Protein AF-A0A0B7G692-F1 (afdb_monomer)

Organism: Thanatephorus cucumeris (strain AG1-IB / isolate 7/3/14) (NCBI:txid1108050)

Secondary structure (DSSP, 8-state):
--------------------PPTT--PPPTT-EE-HHHHTTSEEEEEE--TTEEEEEEE-TT--S-SS--GGGHHHHTT-TTS-S-S-EEEEEE--SS----SSTTS-HHHHHHHHHHHTTTT---TTB--EEEEEGGGSSSPEEEEE--TT-BHHHHHHHS-GGG--HHHHHHHHHHHHHHHHTSSS--------GGGEEE-TTS-EEE----HHHHHHTS-TTS--SS-GGGTS-GGGS-HHHHHS-PPP-HHHHHHHHHHHHHHHHHS--SSTT--SHHHHHHHHHTT--SS-HHHHHTGGGS-TT-SS-TT-GGGTSSHHHHHHHTT-SSGGGSPPHHHHHHHHTTS---SS-SS---TTS-B-TTTEEPPSS--EEEEEEEEE-----GGGTTSPPPEEEEEEEEEEE--STTS--EEEEEEEEEETTBSS-HHHHHHHHHHHHHHHH---TTBPPEEEEES-GGGG-TT--S-EEEEE--TT-BHHHHHHHTTTT--HHHHHHHHHHHHHHHHIIIII-TT-EEE-S--STTSEEE-TTS-EEE--GGG-EEE---S-GGGPPEEE--SEEPPP-TTS-GGGSSS--TT-PPPP-HHHHHHHHHHHHHHH--B------TT------B--PPTTTTS-HHHHHHHHHTT--SS-TTSS-HHHHHHHHHHT-SSGGGSPPHHHHHHHHHT-

Sequence (696 aa):
MIRQGMISAAAVTPLRPATNITPGSAEWPDKLEDYSSSLAQYSKELISNKSMADVWIYRIQGDSAPTLLQADERKNFDQLKNDDRLRRFVVKVPRLPGGLSATSPEDDQFLQLLRLAVKERFDLDHENLVELIGLDRSYGRYPGIVLEYCPYGDLTHYKRLIVPYEKDNQRYLREISQGLQYLHNLPSVVTHGDLTPDNILVDGQGTLKLSILSFARVAASLPASSQVAVRPDNYISARYSSPELLADSSRASPESDIWSFGCVAFWIYTDLHPYPSLKKEHDIVRAIESEVLPNDMDSIRNIEDLGSHLRTGADSPWITDGTLSHILRCWDPNAKARPSASDILKYLGRLPNTDMVRWRPPSSVPDLTGAVQTPGGRNIIGWSAGTWRRIYTRRAQNKTPDIIKLWWWRGVQSRGFFRKNVDVIVKSAKSDKGEFEDPVQQVYRHELILLNQMKHANIVSILGFTTDPTHLGSHLKVPALVIEYCARGRLREYCPSNQAIMSETDRINLIRGISQALKYIHDEISEGSIVHGNLSMDSVVVDATGTPKLTNFEFSCQYQHTDNPLRAQVLHAPPLASHPTRWDAPELFQDVSDSRAPFPTRYTDLWSLGSLFVFVSRVIPQYKNPVINCPKIFSCKLPYAQSELPGAIARLINGEKPYTEGDCPDIIRNLASSLWEDIPYQRPSASKILEMIESL

Mean predicted aligned error: 18.15 Å

Nearest PDB structures (foldseek):
  3my0-assembly16_P  TM=7.430E-01  e=5.702E-11  Homo sapiens
  4gg7-assembly1_A  TM=7.462E-01  e=5.158E-11  Homo sapiens
  3f66-assembly1_A  TM=7.534E-01  e=5.158E-11  Homo sapiens
  5eob-assembly1_A  TM=7.439E-01  e=1.407E-10  Homo sapiens
  7jxu-assembly2_B  TM=6.895E-01  e=1.901E-10  Homo sapiens

Foldseek 3Di:
DDDDDDDPPPDPDFQADAPPDDQQPFDADPPFDACQVVQVQWDKDFDDDAQQKTKIKTAHPPDPDDQADALVCLVVLVVVPDDDVHGMKIWIWGHFADDFPDPDLSPPQLQRLVRVLCVLPQPDDDPQAWHFRHWYCPPDSTITTITRDARNAFQLSVVVRDDPVQLPLLQVLLSLLRQLQSQCPPPPRHAQQQDDSNQWGAHSVRRTHGYSDRSLLSVLSDRPPGDGVDNSVVSRQLLLFALCVLPHNDRDDQLRNLSSSLQRSCCSQLVAGFPLVDDDRVVSNVCNPVVNFSDDPVCLLQSVVRDPPPPPHVPHVCNPQCVNVLSVLSRPNPSVSRDGSVRSNVSSVLRPNPNPDVDDADPVADAQAVQKAADPDQQWQDKDKFFQQPQDRVVCPPPDTKIKMKTWGWIWGHPDDDDDIAIKIWIAIATPVGRPDPLRQQLCVQQSVLLVLDDDPQAWHFRHKHQACCNRDVRRGGIITIIHDAPCFFLVCNLVVCVVPQDPVLLLQALLSVLVQLCCQQPPRPSFRKDQQDDASNQWGAHPVSRIHGHDSLQMWGFHDDPDQVPTHTNGGHSTDHDDDLLFALVQVPDDPPNQRDRDTSLRNLLSSLQVSLLSWDDDDDDDDPPDDDDDAGANAHFPNVDDRVVSSVCNNVLNRRDDPRSHDPLSNVLSVLSNDNPSVSRDGSVVSSVSSVVD

pLDDT: mean 74.6, std 19.1, range [23.09, 98.31]

Ra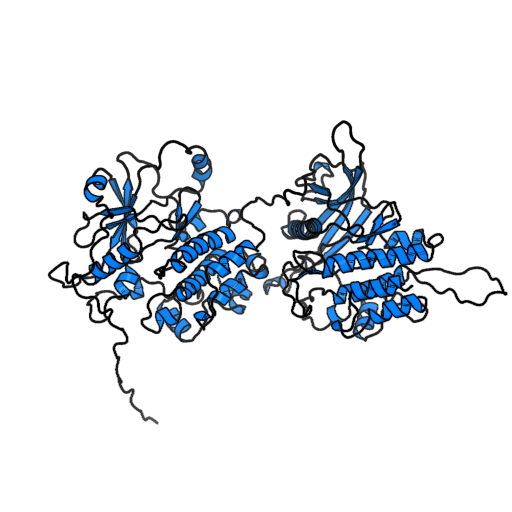dius of gyration: 33.26 Å; Cα contacts (8 Å, |Δi|>4): 1144; chains: 1; bounding box: 101×47×108 Å

InterPro domains:
  IPR000719 Protein kinase domain [PF00069] (124-346)
  IPR000719 Protein kinase domain [PS50011] (41-351)
  IPR000719 Protein kinase domain [PS50011] (377-696)
  IPR001245 Serine-threonine/tyrosine-protein kinase, catalytic domain [PF07714] (419-692)
  IPR008266 Tyrosine-protein kinase, active site [PS00109] (190-202)
  IPR011009 Protein kinase-like domain superfamily [SSF56112] (90-350)
  IPR011009 Protein kinase-like domain superfamily [SSF56112] (419-694)
  IPR051681 Serine/Threonine Kinases and Pseudokinases [PTHR44329] (415-694)

Solvent-accessible surface area (backbone atoms only — not comparable to full-atom values): 39987 Å² total; per-residue (Å²): 138,89,80,92,79,80,86,74,90,74,70,94,66,86,82,60,84,70,76,88,69,65,76,67,73,58,63,73,52,93,84,60,44,76,41,43,76,73,52,67,75,35,47,74,47,83,76,43,78,54,61,47,28,40,33,32,41,36,34,50,80,87,70,80,73,72,91,51,72,58,69,86,54,64,77,58,55,80,72,59,77,81,81,65,92,72,66,47,38,28,34,45,26,70,46,73,58,56,72,72,95,48,99,45,79,53,66,30,64,61,58,36,44,47,24,47,56,45,54,79,45,49,88,60,84,53,87,23,40,50,47,54,68,31,31,25,58,81,69,58,95,49,51,17,42,29,28,64,57,40,40,40,37,28,43,63,55,37,61,71,55,56,59,83,92,72,68,57,60,68,53,52,52,45,34,54,28,50,34,47,31,53,35,52,67,36,96,72,66,46,56,81,65,65,60,43,49,78,41,27,31,19,34,88,86,70,49,49,17,38,57,81,78,57,61,30,60,47,51,56,68,50,56,90,86,59,70,54,76,56,67,38,71,79,54,46,66,62,67,36,51,31,58,62,58,71,73,58,72,42,76,64,39,63,49,40,41,33,23,8,46,22,36,41,51,48,24,70,68,55,79,42,62,46,41,74,90,53,88,50,66,72,59,44,49,54,37,37,77,67,71,47,64,57,71,51,75,68,56,64,63,48,46,79,83,78,48,97,76,56,86,62,50,88,83,39,63,50,65,72,71,45,48,45,57,54,35,55,37,21,64,41,89,51,53,88,74,28,64,50,41,61,52,51,44,58,48,59,70,67,45,80,69,70,78,78,47,86,86,63,70,62,89,89,46,46,77,37,55,87,37,49,41,47,66,89,71,92,46,68,79,49,71,52,68,28,36,40,57,71,71,76,44,84,84,42,81,85,51,81,69,49,44,37,37,36,37,32,28,53,29,34,36,51,64,58,102,86,45,77,71,40,66,24,28,39,41,40,61,33,38,78,89,41,62,88,44,70,71,47,57,49,40,52,53,53,28,49,58,54,39,73,71,55,88,53,92,20,39,60,47,69,67,26,32,21,76,61,31,45,88,59,35,89,86,35,85,46,58,32,42,28,29,62,55,43,77,50,38,36,43,65,58,35,50,73,73,39,38,93,75,60,48,71,68,56,42,50,50,36,48,50,27,51,38,52,33,48,27,41,35,49,74,66,41,90,92,24,24,36,22,54,49,59,55,47,52,81,22,28,32,20,28,82,88,64,51,28,20,43,50,70,52,46,38,24,30,29,23,43,79,57,98,48,73,93,73,39,52,74,68,42,76,40,60,34,36,72,62,94,54,71,45,61,35,56,74,65,68,66,83,58,70,101,81,53,81,61,79,61,43,66,50,37,38,38,27,14,47,22,53,47,51,42,33,63,39,41,60,85,90,85,86,89,69,98,84,70,96,73,92,86,47,28,21,67,59,56,52,33,64,93,39,58,71,72,52,29,50,53,40,35,70,72,66,48,68,56,69,61,85,83,38,36,44,69,73,61,40,56,56,24,52,48,26,61,44,90,53,54,89,72,30,68,50,46,62,57,49,47,58,55,58,72,74,107

Structure (mmCIF, N/CA/C/O backbone):
data_AF-A0A0B7G692-F1
#
_entry.id   AF-A0A0B7G692-F1
#
loop_
_atom_site.group_PDB
_atom_site.id
_atom_site.type_symbol
_atom_site.label_atom_id
_atom_site.label_alt_id
_atom_site.label_comp_id
_atom_site.label_asym_id
_atom_site.label_entity_id
_atom_site.label_seq_id
_atom_site.pdbx_PDB_ins_code
_atom_site.Cartn_x
_atom_site.Cartn_y
_atom_site.Cartn_z
_atom_site.occupancy
_atom_site.B_iso_or_equiv
_atom_site.auth_seq_id
_atom_site.auth_comp_id
_atom_site.auth_asym_id
_atom_site.auth_atom_id
_atom_site.pdbx_PDB_model_num
ATOM 1 N N . MET A 1 1 ? 58.098 25.697 5.956 1.00 31.25 1 MET A N 1
ATOM 2 C CA . MET A 1 1 ? 59.288 25.202 5.233 1.00 31.25 1 MET A CA 1
ATOM 3 C C . MET A 1 1 ? 58.964 23.846 4.645 1.00 31.25 1 MET A C 1
ATOM 5 O O . MET A 1 1 ? 58.349 23.021 5.300 1.00 31.25 1 MET A O 1
ATOM 9 N N . ILE A 1 2 ? 59.313 23.727 3.375 1.00 32.88 2 ILE A N 1
ATOM 10 C CA . ILE A 1 2 ? 59.038 22.681 2.392 1.00 32.88 2 ILE A CA 1
ATOM 11 C C . ILE A 1 2 ? 59.762 21.366 2.722 1.00 32.88 2 ILE A C 1
ATOM 13 O O . ILE A 1 2 ? 60.912 21.419 3.151 1.00 32.88 2 ILE A O 1
ATOM 17 N N . ARG A 1 3 ? 59.123 20.225 2.417 1.00 24.86 3 ARG A N 1
ATOM 18 C CA . ARG A 1 3 ? 59.661 19.082 1.630 1.00 24.86 3 ARG A CA 1
ATOM 19 C C . ARG A 1 3 ? 58.573 18.001 1.533 1.00 24.86 3 ARG A C 1
ATOM 21 O O . ARG A 1 3 ? 58.249 17.369 2.525 1.00 24.86 3 ARG A O 1
ATOM 28 N N . GLN A 1 4 ? 57.789 17.969 0.452 1.00 31.83 4 GLN A N 1
ATOM 29 C CA . GLN A 1 4 ? 58.056 17.208 -0.784 1.00 31.83 4 GLN A CA 1
ATOM 30 C C . GLN A 1 4 ? 58.420 15.738 -0.521 1.00 31.83 4 GLN A C 1
ATOM 32 O O . GLN A 1 4 ? 59.567 15.422 -0.220 1.00 31.83 4 GLN A O 1
ATOM 37 N N . GLY A 1 5 ? 57.430 14.862 -0.707 1.00 24.98 5 GLY A N 1
ATOM 38 C CA . GLY A 1 5 ? 57.578 13.423 -0.908 1.00 24.98 5 GLY A CA 1
ATOM 39 C C . GLY A 1 5 ? 56.701 13.032 -2.096 1.00 24.98 5 GLY A C 1
ATOM 40 O O . GLY A 1 5 ? 55.508 13.306 -2.103 1.00 24.98 5 GLY A O 1
ATOM 41 N N . MET A 1 6 ? 57.348 12.525 -3.136 1.00 24.05 6 MET A N 1
ATOM 42 C CA . MET A 1 6 ? 56.871 12.368 -4.505 1.00 24.05 6 MET A CA 1
ATOM 43 C C . MET A 1 6 ? 55.597 11.524 -4.641 1.00 24.05 6 MET A C 1
ATOM 45 O O . MET A 1 6 ? 55.506 10.421 -4.110 1.00 24.05 6 MET A O 1
ATOM 49 N N . ILE A 1 7 ? 54.664 12.022 -5.457 1.00 24.92 7 ILE A N 1
ATOM 50 C CA . ILE A 1 7 ? 53.623 11.219 -6.099 1.00 24.92 7 ILE A CA 1
ATOM 51 C C . ILE A 1 7 ? 54.351 10.253 -7.038 1.00 24.92 7 ILE A C 1
ATOM 53 O O . ILE A 1 7 ? 54.831 10.644 -8.101 1.00 24.92 7 ILE A O 1
ATOM 57 N N . SER A 1 8 ? 54.495 9.004 -6.601 1.00 23.59 8 SER A N 1
ATOM 58 C CA . SER A 1 8 ? 54.917 7.909 -7.465 1.00 23.59 8 SER A CA 1
ATOM 59 C C . SER A 1 8 ? 53.797 7.641 -8.464 1.00 23.59 8 SER A C 1
ATOM 61 O O . SER A 1 8 ? 52.687 7.266 -8.085 1.00 23.59 8 SER A O 1
ATOM 63 N N . ALA A 1 9 ? 54.096 7.856 -9.743 1.00 28.70 9 ALA A N 1
ATOM 64 C CA . ALA A 1 9 ? 53.334 7.334 -10.862 1.00 28.70 9 ALA A CA 1
ATOM 65 C C . ALA A 1 9 ? 53.435 5.797 -10.850 1.00 28.70 9 ALA A C 1
ATOM 67 O O . ALA A 1 9 ? 54.265 5.208 -11.538 1.00 28.70 9 ALA A O 1
ATOM 68 N N . ALA A 1 10 ? 52.618 5.149 -10.021 1.00 23.77 10 ALA A N 1
ATOM 69 C CA . ALA A 1 10 ? 52.522 3.700 -9.948 1.00 23.77 10 ALA A CA 1
ATOM 70 C C . ALA A 1 10 ? 51.270 3.229 -10.701 1.00 23.77 10 ALA A C 1
ATOM 72 O O . ALA A 1 10 ? 50.153 3.328 -10.209 1.00 23.77 10 ALA A O 1
ATOM 73 N N . ALA A 1 11 ? 51.519 2.739 -11.917 1.00 25.31 11 ALA A N 1
ATOM 74 C CA . ALA A 1 11 ? 50.753 1.727 -12.640 1.00 25.31 11 ALA A CA 1
ATOM 75 C C . ALA A 1 11 ? 49.225 1.922 -12.747 1.00 25.31 11 ALA A C 1
ATOM 77 O O . ALA A 1 11 ? 48.443 1.344 -11.993 1.00 25.31 11 ALA A O 1
ATOM 78 N N . VAL A 1 12 ? 48.798 2.594 -13.824 1.00 29.00 12 VAL A N 1
ATOM 79 C CA . VAL A 1 12 ? 47.522 2.264 -14.481 1.00 29.00 12 VAL A CA 1
ATOM 80 C C . VAL A 1 12 ? 47.651 0.827 -14.992 1.00 29.00 12 VAL A C 1
ATOM 82 O O . VAL A 1 12 ? 48.152 0.574 -16.086 1.00 29.00 12 VAL A O 1
ATOM 85 N N . THR A 1 13 ? 47.291 -0.124 -14.140 1.00 23.09 13 THR A N 1
ATOM 86 C CA . THR A 1 13 ? 47.233 -1.547 -14.476 1.00 23.09 13 THR A CA 1
ATOM 87 C C . THR A 1 13 ? 45.918 -1.763 -15.231 1.00 23.09 13 THR A C 1
ATOM 89 O O . THR A 1 13 ? 44.886 -1.289 -14.753 1.00 23.09 13 THR A O 1
ATOM 92 N N . PRO A 1 14 ? 45.905 -2.392 -16.420 1.00 27.64 14 PRO A N 1
ATOM 93 C CA . PRO A 1 14 ? 44.694 -2.505 -17.224 1.00 27.64 14 PRO A CA 1
ATOM 94 C C . PRO A 1 14 ? 43.742 -3.520 -16.579 1.00 27.64 14 PRO A C 1
ATOM 96 O O . PRO A 1 14 ? 43.829 -4.721 -16.815 1.00 27.64 14 PRO A O 1
ATOM 99 N N . LEU A 1 15 ? 42.833 -3.028 -15.742 1.00 27.69 15 LEU A N 1
ATOM 100 C CA . LEU A 1 15 ? 41.716 -3.788 -15.190 1.00 27.69 15 LEU A CA 1
ATOM 101 C C . LEU A 1 15 ? 40.630 -3.896 -16.267 1.00 27.69 15 LEU A C 1
ATOM 103 O O . LEU A 1 15 ? 39.755 -3.043 -16.346 1.00 27.69 15 LEU A O 1
ATOM 107 N N . ARG A 1 16 ? 40.739 -4.888 -17.159 1.00 37.97 16 ARG A N 1
ATOM 108 C CA . ARG A 1 16 ? 39.612 -5.450 -17.928 1.00 37.97 16 ARG A CA 1
ATOM 109 C C . ARG A 1 16 ? 39.911 -6.928 -18.207 1.00 37.97 16 ARG A C 1
ATOM 111 O O . ARG A 1 16 ? 40.892 -7.198 -18.902 1.00 37.97 16 ARG A O 1
ATOM 118 N N . PRO A 1 17 ? 39.110 -7.896 -17.728 1.00 29.72 17 PRO A N 1
ATOM 119 C CA . PRO A 1 17 ? 39.225 -9.270 -18.195 1.00 29.72 17 PRO A CA 1
ATOM 120 C C . PRO A 1 17 ? 38.799 -9.308 -19.665 1.00 29.72 17 PRO A C 1
ATOM 122 O O . PRO A 1 17 ? 37.679 -8.927 -20.006 1.00 29.72 17 PRO A O 1
ATOM 125 N N . ALA A 1 18 ? 39.698 -9.742 -20.547 1.00 35.69 18 ALA A N 1
ATOM 126 C CA . ALA A 1 18 ? 39.368 -9.988 -21.941 1.00 35.69 18 ALA A CA 1
ATOM 127 C C . ALA A 1 18 ? 38.263 -11.050 -22.014 1.00 35.69 18 ALA A C 1
ATOM 129 O O . ALA A 1 18 ? 38.396 -12.148 -21.471 1.00 35.69 18 ALA A O 1
ATOM 130 N N . THR A 1 19 ? 37.168 -10.747 -22.706 1.00 42.62 19 THR A N 1
ATOM 131 C CA . THR A 1 19 ? 36.316 -11.806 -23.230 1.00 42.62 19 THR A CA 1
ATOM 132 C C . THR A 1 19 ? 37.153 -12.534 -24.282 1.00 42.62 19 THR A C 1
ATOM 134 O O . THR A 1 19 ? 37.500 -11.965 -25.313 1.00 42.62 19 THR A O 1
ATOM 137 N N . ASN A 1 20 ? 37.566 -13.772 -23.994 1.00 41.59 20 ASN A N 1
ATOM 138 C CA . ASN A 1 20 ? 38.228 -14.644 -24.969 1.00 41.59 20 ASN A CA 1
ATOM 139 C C . ASN A 1 20 ? 37.207 -15.040 -26.050 1.00 41.59 20 ASN A C 1
ATOM 141 O O . ASN A 1 20 ? 36.720 -16.167 -26.073 1.00 41.59 20 ASN A O 1
ATOM 145 N N . ILE A 1 21 ? 36.819 -14.091 -26.900 1.00 49.00 21 ILE A N 1
ATOM 146 C CA . ILE A 1 21 ? 35.985 -14.335 -28.072 1.00 49.00 21 ILE A CA 1
ATOM 147 C C . ILE A 1 21 ? 36.941 -14.708 -29.195 1.00 49.00 21 ILE A C 1
ATOM 149 O O . ILE A 1 21 ? 37.808 -13.922 -29.577 1.00 49.00 21 ILE A O 1
ATOM 153 N N . THR A 1 22 ? 36.822 -15.937 -29.687 1.00 46.16 22 THR A N 1
ATOM 154 C CA . THR A 1 22 ? 37.574 -16.387 -30.857 1.00 46.16 22 THR A CA 1
ATOM 155 C C . THR A 1 22 ? 37.044 -15.626 -32.077 1.00 46.16 22 THR A C 1
ATOM 157 O O . THR A 1 22 ? 35.831 -15.692 -32.322 1.00 46.16 22 THR A O 1
ATOM 160 N N . PRO A 1 23 ? 37.896 -14.904 -32.830 1.00 44.84 23 PRO A N 1
ATOM 161 C CA . PRO A 1 23 ? 37.463 -14.183 -34.021 1.00 44.84 23 PRO A CA 1
ATOM 162 C C . PRO A 1 23 ? 36.717 -15.106 -34.994 1.00 44.84 23 PRO A C 1
ATOM 164 O O . PRO A 1 23 ? 37.131 -16.245 -35.194 1.00 44.84 23 PRO A O 1
ATOM 167 N N . GLY A 1 24 ? 35.593 -14.638 -35.546 1.00 52.50 24 GLY A N 1
ATOM 168 C CA . GLY A 1 24 ? 34.787 -15.389 -36.522 1.00 52.50 24 GLY A CA 1
ATOM 169 C C . GLY A 1 24 ? 33.774 -16.410 -35.967 1.00 52.50 24 GLY A C 1
ATOM 170 O O . GLY A 1 24 ? 33.083 -17.042 -36.754 1.00 52.50 24 GLY A O 1
ATOM 171 N N . SER A 1 25 ? 33.625 -16.573 -34.646 1.00 56.75 25 SER A N 1
ATOM 172 C CA . SER A 1 25 ? 32.784 -17.649 -34.065 1.00 56.75 25 SER A CA 1
ATOM 173 C C . SER A 1 25 ? 31.288 -17.334 -33.878 1.00 56.75 25 SER A C 1
ATOM 175 O O . SER A 1 25 ? 30.497 -18.242 -33.621 1.00 56.75 25 SER A O 1
ATOM 177 N N . ALA A 1 26 ? 30.873 -16.067 -33.981 1.00 67.19 26 ALA A N 1
ATOM 178 C CA . ALA A 1 26 ? 29.484 -15.658 -33.768 1.00 67.19 26 ALA A CA 1
ATOM 179 C C . ALA A 1 26 ? 28.771 -15.390 -35.103 1.00 67.19 26 ALA A C 1
ATOM 181 O O . ALA A 1 26 ? 29.091 -14.422 -35.800 1.00 67.19 26 ALA A O 1
ATOM 182 N N . GLU A 1 27 ? 27.785 -16.222 -35.436 1.00 81.81 27 GLU A N 1
ATOM 183 C CA . GLU A 1 27 ? 26.868 -16.038 -36.568 1.00 81.81 27 GLU A CA 1
ATOM 184 C C . GLU A 1 27 ? 25.538 -15.416 -36.116 1.00 81.81 27 GLU A C 1
ATOM 186 O O . GLU A 1 27 ? 25.185 -15.448 -34.933 1.00 81.81 27 GLU A O 1
ATOM 191 N N . TRP A 1 28 ? 24.812 -14.812 -37.062 1.00 86.62 28 TRP A N 1
ATOM 192 C CA . TRP A 1 28 ? 23.438 -14.365 -36.823 1.00 86.62 28 TRP A CA 1
ATOM 193 C C . TRP A 1 28 ? 22.520 -15.578 -36.589 1.00 86.62 28 TRP A C 1
ATOM 195 O O . TRP A 1 28 ? 22.805 -16.645 -37.124 1.00 86.62 28 TRP A O 1
ATOM 205 N N . PRO A 1 29 ? 21.425 -15.446 -35.822 1.00 86.56 29 PRO A N 1
ATOM 206 C CA . PRO A 1 29 ? 20.435 -16.515 -35.681 1.00 86.56 29 PRO A CA 1
ATOM 207 C C . PRO A 1 29 ? 19.847 -16.939 -37.034 1.00 86.56 29 PRO A C 1
ATOM 209 O O . PRO A 1 29 ? 19.472 -16.080 -37.827 1.00 86.56 29 PRO A O 1
ATOM 212 N N . ASP A 1 30 ? 19.692 -18.245 -37.267 1.00 82.31 30 ASP A N 1
ATOM 213 C CA . ASP A 1 30 ? 19.212 -18.792 -38.552 1.00 82.31 30 ASP A CA 1
ATOM 214 C C . ASP A 1 30 ? 17.809 -18.304 -38.948 1.00 82.31 30 ASP A C 1
ATOM 216 O O . ASP A 1 30 ? 17.480 -18.210 -40.127 1.00 82.31 30 ASP A O 1
ATOM 220 N N . LYS A 1 31 ? 16.972 -17.999 -37.951 1.00 85.69 31 LYS A N 1
ATOM 221 C CA . LYS A 1 31 ? 15.596 -17.514 -38.125 1.00 85.69 31 LYS A CA 1
ATOM 222 C C . LYS A 1 31 ? 15.490 -15.987 -38.255 1.00 85.69 31 LYS A C 1
ATOM 224 O O . LYS A 1 31 ? 14.393 -15.483 -38.464 1.00 85.69 31 LYS A O 1
ATOM 229 N N . LEU A 1 32 ? 16.592 -15.252 -38.092 1.00 87.75 32 LEU A N 1
ATOM 230 C CA . LEU A 1 32 ? 16.593 -13.790 -38.133 1.00 87.75 32 LEU A CA 1
ATOM 231 C C . LEU A 1 32 ? 16.506 -13.304 -39.585 1.00 87.75 32 LEU A C 1
ATOM 233 O O . LEU A 1 32 ? 17.454 -13.441 -40.359 1.00 87.75 32 LEU A O 1
ATOM 237 N N . GLU A 1 33 ? 15.370 -12.714 -39.945 1.00 88.38 33 GLU A N 1
ATOM 238 C CA . GLU A 1 33 ? 15.102 -12.252 -41.307 1.00 88.38 33 GLU A CA 1
ATOM 239 C C . GLU A 1 33 ? 15.791 -10.914 -41.639 1.00 88.38 33 GLU A C 1
ATOM 241 O O . GLU A 1 33 ? 15.996 -10.043 -40.785 1.00 88.38 33 GLU A O 1
ATOM 246 N N . ASP A 1 34 ? 16.127 -10.738 -42.922 1.00 89.38 34 ASP A N 1
ATOM 247 C CA . ASP A 1 34 ? 16.648 -9.489 -43.484 1.00 89.38 34 ASP A CA 1
ATOM 248 C C . ASP A 1 34 ? 15.525 -8.706 -44.178 1.00 89.38 34 ASP A C 1
ATOM 250 O O . ASP A 1 34 ? 15.033 -9.075 -45.248 1.00 89.38 34 ASP A O 1
ATOM 254 N N . TYR A 1 35 ? 15.138 -7.595 -43.565 1.00 87.75 35 TYR A N 1
ATOM 255 C CA . TYR A 1 35 ? 14.055 -6.726 -44.004 1.00 87.75 35 TYR A CA 1
ATOM 256 C C . TYR A 1 35 ? 14.515 -5.614 -44.957 1.00 87.75 35 TYR A C 1
ATOM 258 O O . TYR A 1 35 ? 13.678 -4.807 -45.366 1.00 87.75 35 TYR A O 1
ATOM 266 N N . SER A 1 36 ? 15.791 -5.552 -45.367 1.00 87.69 36 SER A N 1
ATOM 267 C CA . SER A 1 36 ? 16.303 -4.476 -46.238 1.00 87.69 36 SER A CA 1
ATOM 268 C C . SER A 1 36 ? 15.481 -4.263 -47.509 1.00 87.69 36 SER A C 1
ATOM 270 O O . SER A 1 36 ? 15.179 -3.124 -47.865 1.00 87.69 36 SER A O 1
ATOM 272 N N . SER A 1 37 ? 15.087 -5.346 -48.185 1.00 82.75 37 SER A N 1
ATOM 273 C CA . SER A 1 37 ? 14.280 -5.255 -49.412 1.00 82.75 37 SER A CA 1
ATOM 274 C C . SER A 1 37 ? 12.850 -4.798 -49.113 1.00 82.75 37 SER A C 1
ATOM 276 O O . SER A 1 37 ? 12.313 -3.932 -49.800 1.00 82.75 37 SER A O 1
ATOM 278 N N . SER A 1 38 ? 12.249 -5.344 -48.052 1.00 80.38 38 SER A N 1
ATOM 279 C CA . SER A 1 38 ? 10.880 -5.034 -47.635 1.00 80.38 38 SER A CA 1
ATOM 280 C C . SER A 1 38 ? 10.729 -3.597 -47.143 1.00 80.38 38 SER A C 1
ATOM 282 O O . SER A 1 38 ? 9.692 -2.987 -47.384 1.00 80.38 38 SER A O 1
ATOM 284 N N . LEU A 1 39 ? 11.750 -3.038 -46.490 1.00 83.12 39 LEU A N 1
ATOM 285 C CA . LEU A 1 39 ? 11.749 -1.674 -45.956 1.00 83.12 39 LEU A CA 1
ATOM 286 C C . LEU A 1 39 ? 12.049 -0.604 -47.019 1.00 83.12 39 LEU A C 1
ATOM 288 O O . LEU A 1 39 ? 11.712 0.560 -46.812 1.00 83.12 39 LEU A O 1
ATOM 292 N N . ALA A 1 40 ? 12.607 -0.971 -48.178 1.00 83.38 40 ALA A N 1
ATOM 293 C CA . ALA A 1 40 ? 12.941 -0.028 -49.252 1.00 83.38 40 ALA A CA 1
ATOM 294 C C . ALA A 1 40 ? 11.718 0.688 -49.864 1.00 83.38 40 ALA A C 1
ATOM 296 O O . ALA A 1 40 ? 11.852 1.783 -50.408 1.00 83.38 40 ALA A O 1
ATOM 297 N N . GLN A 1 41 ? 10.524 0.094 -49.768 1.00 79.56 41 GLN A N 1
ATOM 298 C CA . GLN A 1 41 ? 9.267 0.695 -50.247 1.00 79.56 41 GLN A CA 1
ATOM 299 C C . GLN A 1 41 ? 8.654 1.718 -49.268 1.00 79.56 41 GLN A C 1
ATOM 301 O O . GLN A 1 41 ? 7.689 2.403 -49.609 1.00 79.56 41 GLN A O 1
ATOM 306 N N . TYR A 1 42 ? 9.194 1.826 -48.052 1.00 81.25 42 TYR A N 1
ATOM 307 C CA . TYR A 1 42 ? 8.703 2.714 -47.000 1.00 81.25 42 TYR A CA 1
ATOM 308 C C . TYR A 1 42 ? 9.511 4.019 -46.986 1.00 81.25 42 TYR A C 1
ATOM 310 O O . TYR A 1 42 ? 10.713 4.044 -47.247 1.00 81.25 42 TYR A O 1
ATOM 318 N N . SER A 1 43 ? 8.859 5.128 -46.642 1.00 81.62 43 SER A N 1
ATOM 319 C CA . SER A 1 43 ? 9.562 6.369 -46.300 1.00 81.62 43 SER A CA 1
ATOM 320 C C . SER A 1 43 ? 10.159 6.261 -44.897 1.00 81.62 43 SER A C 1
ATOM 322 O O . SER A 1 43 ? 9.515 5.693 -44.014 1.00 81.62 43 SER A O 1
ATOM 324 N N . LYS A 1 44 ? 11.353 6.822 -44.670 1.00 86.94 44 LYS A N 1
ATOM 325 C CA . LYS A 1 44 ? 11.991 6.834 -43.347 1.00 86.94 44 LYS A CA 1
ATOM 326 C C . LYS A 1 44 ? 12.334 8.233 -42.855 1.00 86.94 44 LYS A C 1
ATOM 328 O O . LYS A 1 44 ? 12.747 9.086 -43.636 1.00 86.94 44 LYS A O 1
ATOM 333 N N . GLU A 1 45 ? 12.212 8.434 -41.549 1.00 88.31 45 GLU A N 1
ATOM 334 C CA . GLU A 1 45 ? 12.519 9.684 -40.847 1.00 88.31 45 GLU A CA 1
ATOM 335 C C . GLU A 1 45 ? 13.448 9.390 -39.659 1.00 88.31 45 GLU A C 1
ATOM 337 O O . GLU A 1 45 ? 13.264 8.400 -38.948 1.00 88.31 45 GLU A O 1
ATOM 342 N N . LEU A 1 46 ? 14.466 10.229 -39.446 1.00 88.06 46 LEU A N 1
ATOM 343 C CA . LEU A 1 46 ? 15.371 10.112 -38.300 1.00 88.06 46 LEU A CA 1
ATOM 344 C C . LEU A 1 46 ? 14.700 10.711 -37.058 1.00 88.06 46 LEU A C 1
ATOM 346 O O . LEU A 1 46 ? 14.440 11.911 -37.026 1.00 88.06 46 LEU A O 1
ATOM 350 N N . ILE A 1 47 ? 14.469 9.897 -36.025 1.00 84.81 47 ILE A N 1
ATOM 351 C CA . ILE A 1 47 ? 13.769 10.324 -34.800 1.00 84.81 47 ILE A CA 1
ATOM 352 C C . ILE A 1 47 ? 14.706 10.565 -33.615 1.00 84.81 47 ILE A C 1
ATOM 354 O O . ILE A 1 47 ? 14.385 11.341 -32.717 1.00 84.81 47 ILE A O 1
ATOM 358 N N . SER A 1 48 ? 15.878 9.927 -33.594 1.00 83.75 48 SER A N 1
ATOM 359 C CA . SER A 1 48 ? 16.882 10.152 -32.553 1.00 83.75 48 SER A CA 1
ATOM 360 C C . SER A 1 48 ? 18.281 9.851 -33.060 1.00 83.75 48 SER A C 1
ATOM 362 O O . SER A 1 48 ? 18.497 8.909 -33.815 1.00 83.75 48 SER A O 1
ATOM 364 N N . ASN A 1 49 ? 19.239 10.645 -32.599 1.00 82.12 49 ASN A N 1
ATOM 365 C CA . ASN A 1 49 ? 20.659 10.483 -32.864 1.00 82.12 49 ASN A CA 1
ATOM 366 C C . ASN A 1 49 ? 21.460 10.561 -31.546 1.00 82.12 49 ASN A C 1
ATOM 368 O O . ASN A 1 49 ? 22.510 11.209 -31.468 1.00 82.12 49 ASN A O 1
ATOM 372 N N . LYS A 1 50 ? 20.982 9.898 -30.493 1.00 75.19 50 LYS A N 1
ATOM 373 C CA . LYS A 1 50 ? 21.638 9.842 -29.173 1.00 75.19 50 LYS A CA 1
ATOM 374 C C . LYS A 1 50 ? 22.179 8.437 -28.869 1.00 75.19 50 LYS A C 1
ATOM 376 O O . LYS A 1 50 ? 21.934 7.498 -29.618 1.00 75.19 50 LYS A O 1
ATOM 381 N N . SER A 1 51 ? 22.951 8.305 -27.788 1.00 70.62 51 SER A N 1
ATOM 382 C CA . SER A 1 51 ? 23.356 7.010 -27.199 1.00 70.62 51 SER A CA 1
ATOM 383 C C . SER A 1 51 ? 24.002 6.016 -28.178 1.00 70.62 51 SER A C 1
ATOM 385 O O . SER A 1 51 ? 23.644 4.842 -28.212 1.00 70.62 51 SER A O 1
ATOM 387 N N . MET A 1 52 ? 24.945 6.494 -29.001 1.00 76.38 52 MET A N 1
ATOM 388 C CA . MET A 1 52 ? 25.649 5.690 -30.018 1.00 76.38 52 MET A CA 1
ATOM 389 C C . MET A 1 52 ? 24.725 5.004 -31.041 1.00 76.38 52 MET A C 1
ATOM 391 O O . MET A 1 52 ? 25.102 3.995 -31.634 1.00 76.38 52 MET A O 1
ATOM 395 N N . ALA A 1 53 ? 23.520 5.534 -31.270 1.00 84.50 53 ALA A N 1
ATOM 396 C CA . ALA A 1 53 ? 22.580 5.005 -32.252 1.00 84.50 53 ALA A CA 1
ATOM 397 C C . ALA A 1 53 ? 21.995 6.119 -33.128 1.00 84.50 53 ALA A C 1
ATOM 399 O O . ALA A 1 53 ? 21.840 7.255 -32.672 1.00 84.50 53 ALA A O 1
ATOM 400 N N . ASP A 1 54 ? 21.692 5.799 -34.382 1.00 88.94 54 ASP A N 1
ATOM 401 C CA . ASP A 1 54 ? 20.655 6.491 -35.150 1.00 88.94 54 ASP A CA 1
ATOM 402 C C . ASP A 1 54 ? 19.383 5.648 -35.096 1.00 88.94 54 ASP A C 1
ATOM 404 O O . ASP A 1 54 ? 19.415 4.446 -35.356 1.00 88.94 54 ASP A O 1
ATOM 408 N N . VAL A 1 55 ? 18.263 6.268 -34.750 1.00 89.38 55 VAL A N 1
ATOM 409 C CA . VAL A 1 55 ? 16.960 5.609 -34.667 1.00 89.38 55 VAL A CA 1
ATOM 410 C C . VAL A 1 55 ? 16.077 6.174 -35.766 1.00 89.38 55 VAL A C 1
ATOM 412 O O . VAL A 1 55 ? 15.812 7.378 -35.796 1.00 89.38 55 VAL A O 1
ATOM 415 N N . TRP A 1 56 ? 15.632 5.302 -36.662 1.00 90.38 56 TRP A N 1
ATOM 416 C CA . TRP A 1 56 ? 14.795 5.637 -37.807 1.00 90.38 56 TRP A CA 1
ATOM 417 C C . TRP A 1 56 ? 13.401 5.052 -37.624 1.00 90.38 56 TRP A C 1
ATOM 419 O O . TRP A 1 56 ? 13.273 3.902 -37.211 1.00 90.38 56 TRP A O 1
ATOM 429 N N . ILE A 1 57 ? 12.368 5.813 -37.974 1.00 87.56 57 ILE A N 1
ATOM 430 C CA . ILE A 1 57 ? 11.006 5.294 -38.122 1.00 87.56 57 ILE A CA 1
ATOM 431 C C . ILE A 1 57 ? 10.708 5.090 -39.605 1.00 87.56 57 ILE A C 1
ATOM 433 O O . ILE A 1 57 ? 10.945 5.991 -40.410 1.00 87.56 57 ILE A O 1
ATOM 437 N N . TYR A 1 58 ? 10.186 3.922 -39.961 1.00 85.12 58 TYR A N 1
ATOM 438 C CA . TYR A 1 58 ? 9.736 3.584 -41.310 1.00 85.12 58 TYR A CA 1
ATOM 439 C C . TYR A 1 58 ? 8.206 3.663 -41.379 1.00 85.12 58 TYR A C 1
ATOM 441 O O . TYR A 1 58 ? 7.531 3.196 -40.463 1.00 85.12 58 TYR A O 1
ATOM 449 N N . ARG A 1 59 ? 7.660 4.266 -42.444 1.00 79.31 59 ARG A N 1
ATOM 450 C CA . ARG A 1 59 ? 6.215 4.481 -42.672 1.00 79.31 59 ARG A CA 1
ATOM 451 C C . ARG A 1 59 ? 5.830 4.229 -44.122 1.00 79.31 59 ARG A C 1
ATOM 453 O O . ARG A 1 59 ? 6.631 4.473 -45.026 1.00 79.31 59 ARG A O 1
ATOM 460 N N . ILE A 1 60 ? 4.597 3.787 -44.358 1.00 70.81 60 ILE A N 1
ATOM 461 C CA . ILE A 1 60 ? 4.077 3.644 -45.724 1.00 70.81 60 ILE A CA 1
ATOM 462 C C . ILE A 1 60 ? 3.910 5.021 -46.370 1.00 70.81 60 ILE A C 1
ATOM 464 O O . ILE A 1 60 ? 3.550 5.995 -45.711 1.00 70.81 60 ILE A O 1
ATOM 468 N N . GLN A 1 61 ? 4.187 5.106 -47.672 1.00 61.25 61 GLN A N 1
ATOM 469 C CA . GLN A 1 61 ? 4.011 6.338 -48.438 1.00 61.25 61 GLN A CA 1
ATOM 470 C C . GLN A 1 61 ? 2.564 6.847 -48.333 1.00 61.25 61 GLN A C 1
ATOM 472 O O . GLN A 1 61 ? 1.618 6.106 -48.596 1.00 61.25 61 GLN A O 1
ATOM 477 N N . GLY A 1 62 ? 2.404 8.117 -47.951 1.00 55.91 62 GLY A N 1
ATOM 478 C CA . GLY A 1 62 ? 1.098 8.755 -47.736 1.00 55.91 62 GLY A CA 1
ATOM 479 C C . GLY A 1 62 ? 0.594 8.737 -46.288 1.00 55.91 62 GLY A C 1
ATOM 480 O O . GLY A 1 62 ? -0.445 9.329 -46.013 1.00 55.91 62 GLY A O 1
ATOM 481 N N . ASP A 1 63 ? 1.320 8.115 -45.355 1.00 61.38 63 ASP A N 1
ATOM 482 C CA . ASP A 1 63 ? 1.002 8.154 -43.925 1.00 61.38 63 ASP A CA 1
ATOM 483 C C . ASP A 1 63 ? 1.331 9.530 -43.309 1.00 61.38 63 ASP A C 1
ATOM 485 O O . ASP A 1 63 ? 2.497 9.881 -43.103 1.00 61.38 63 ASP A O 1
ATOM 489 N N . SER A 1 64 ? 0.288 10.313 -43.016 1.00 60.56 64 SER A N 1
ATOM 490 C CA . SER A 1 64 ? 0.385 11.653 -42.425 1.00 60.56 64 SER A CA 1
ATOM 491 C C . SER A 1 64 ? 0.221 11.684 -40.901 1.00 60.56 64 SER A C 1
ATOM 493 O O . SER A 1 64 ? 0.184 12.774 -40.327 1.00 60.56 64 SER A O 1
ATOM 495 N N . ALA A 1 65 ? 0.074 10.534 -40.231 1.00 58.62 65 ALA A N 1
ATOM 496 C CA . ALA A 1 65 ? -0.117 10.511 -38.781 1.00 58.62 65 ALA A CA 1
ATOM 497 C C . ALA A 1 65 ? 1.186 10.886 -38.039 1.00 58.62 65 ALA A C 1
ATOM 499 O O . ALA A 1 65 ? 2.285 10.583 -38.525 1.00 58.62 65 ALA A O 1
ATOM 500 N N . PRO A 1 66 ? 1.096 11.529 -36.861 1.00 60.62 66 PRO A N 1
ATOM 501 C CA . PRO A 1 66 ? 2.264 12.031 -36.141 1.00 60.62 66 PRO A CA 1
ATOM 502 C C . PRO A 1 66 ? 3.234 10.913 -35.720 1.00 60.62 66 PRO A C 1
ATOM 504 O O . PRO A 1 66 ? 2.846 9.757 -35.548 1.00 60.62 66 PRO A O 1
ATOM 507 N N . THR A 1 67 ? 4.519 11.263 -35.565 1.00 64.31 67 THR A N 1
ATOM 508 C CA . THR A 1 67 ? 5.609 10.351 -35.153 1.00 64.31 67 THR A CA 1
ATOM 509 C C . THR A 1 67 ? 5.420 9.787 -33.746 1.00 64.31 67 THR A C 1
ATOM 511 O O . THR A 1 67 ? 5.884 8.688 -33.457 1.00 64.31 67 THR A O 1
ATOM 514 N N . LEU A 1 68 ? 4.777 10.557 -32.871 1.00 59.44 68 LEU A N 1
ATOM 515 C CA . LEU A 1 68 ? 4.413 10.199 -31.505 1.00 59.44 68 LEU A CA 1
ATOM 516 C C . LEU A 1 68 ? 2.988 10.697 -31.264 1.00 59.44 68 LEU A C 1
ATOM 518 O O . LEU A 1 68 ? 2.640 11.785 -31.731 1.00 59.44 68 LEU A O 1
ATOM 522 N N . LEU A 1 69 ? 2.178 9.919 -30.551 1.00 58.59 69 LEU A N 1
ATOM 523 C CA . LEU A 1 69 ? 0.806 10.311 -30.210 1.00 58.59 69 LEU A CA 1
ATOM 524 C C . LEU A 1 69 ? 0.794 11.475 -29.204 1.00 58.59 69 LEU A C 1
ATOM 526 O O . LEU A 1 69 ? 1.590 11.494 -28.262 1.00 58.59 69 LEU A O 1
ATOM 530 N N . GLN A 1 70 ? -0.124 12.433 -29.379 1.00 57.59 70 GLN A N 1
ATOM 531 C CA . GLN A 1 70 ? -0.298 13.577 -28.466 1.00 57.59 70 GLN A CA 1
ATOM 532 C C . GLN A 1 70 ? -1.445 13.350 -27.458 1.00 57.59 70 GLN A C 1
ATOM 534 O O . GLN A 1 70 ? -2.300 12.485 -27.647 1.00 57.59 70 GLN A O 1
ATOM 539 N N . ALA A 1 71 ? -1.481 14.140 -26.374 1.00 45.41 71 ALA A N 1
ATOM 540 C CA . ALA A 1 71 ? -2.428 13.973 -25.258 1.00 45.41 71 ALA A CA 1
ATOM 541 C C . ALA A 1 71 ? -3.919 14.007 -25.675 1.00 45.41 71 ALA A C 1
ATOM 543 O O . ALA A 1 71 ? -4.748 13.325 -25.067 1.00 45.41 71 ALA A O 1
ATOM 544 N N . ASP A 1 72 ? -4.251 14.748 -26.734 1.00 43.53 72 ASP A N 1
ATOM 545 C CA . ASP A 1 72 ? -5.628 15.015 -27.170 1.00 43.53 72 ASP A CA 1
ATOM 546 C C . ASP A 1 72 ? -6.217 13.899 -28.061 1.00 43.53 72 ASP A C 1
ATOM 548 O O . ASP A 1 72 ? -7.431 13.822 -28.258 1.00 43.53 72 ASP A O 1
ATOM 552 N N . GLU A 1 73 ? -5.382 12.980 -28.555 1.00 47.09 73 GLU A N 1
ATOM 553 C CA . GLU A 1 73 ? -5.775 11.897 -29.475 1.00 47.09 73 GLU A CA 1
ATOM 554 C C . GLU A 1 73 ? -6.218 10.614 -28.741 1.00 47.09 73 GLU A C 1
ATOM 556 O O . GLU A 1 73 ? -6.658 9.638 -29.353 1.00 47.09 73 GLU A O 1
ATOM 561 N N . ARG A 1 74 ? -6.179 10.626 -27.403 1.00 45.53 74 ARG A N 1
ATOM 562 C CA . ARG A 1 74 ? -6.411 9.461 -26.532 1.00 45.53 74 ARG A CA 1
ATOM 563 C C . ARG A 1 74 ? -7.811 8.848 -26.643 1.00 45.53 74 ARG A C 1
ATOM 565 O O . ARG A 1 74 ? -7.967 7.645 -26.479 1.00 45.53 74 ARG A O 1
ATOM 572 N N . LYS A 1 75 ? -8.833 9.661 -26.941 1.00 41.03 75 LYS A N 1
ATOM 573 C CA . LYS A 1 75 ? -10.226 9.195 -27.111 1.00 41.03 75 LYS A CA 1
ATOM 574 C C . LYS A 1 75 ? -10.511 8.588 -28.488 1.00 41.03 75 LYS A C 1
ATOM 576 O O . LYS A 1 75 ? -11.497 7.872 -28.623 1.00 41.03 75 LYS A O 1
ATOM 581 N N . ASN A 1 76 ? -9.661 8.850 -29.483 1.00 41.22 76 ASN A N 1
ATOM 582 C CA . ASN A 1 76 ? -9.822 8.309 -30.835 1.00 41.22 76 ASN A CA 1
ATOM 583 C C . ASN A 1 76 ? -9.219 6.901 -30.974 1.00 41.22 76 ASN A C 1
ATOM 585 O O . ASN A 1 76 ? -9.582 6.170 -31.891 1.00 41.22 76 ASN A O 1
ATOM 589 N N . PHE A 1 77 ? -8.345 6.492 -30.049 1.00 41.62 77 PHE A N 1
ATOM 590 C CA . PHE A 1 77 ? -7.649 5.206 -30.122 1.00 41.62 77 PHE A CA 1
ATOM 591 C C . PHE A 1 77 ? -8.547 4.009 -29.768 1.00 41.62 77 PHE A C 1
ATOM 593 O O . PHE A 1 77 ? -8.469 2.968 -30.414 1.00 41.62 77 PHE A O 1
ATOM 600 N N . ASP A 1 78 ? -9.485 4.175 -28.828 1.00 38.84 78 ASP A N 1
ATOM 601 C CA . ASP A 1 78 ? -10.453 3.122 -28.474 1.00 38.84 78 ASP A CA 1
ATOM 602 C C . ASP A 1 78 ? -11.458 2.808 -29.604 1.00 38.84 78 ASP A C 1
ATOM 604 O O . ASP A 1 78 ? -12.080 1.744 -29.592 1.00 38.84 78 ASP A O 1
ATOM 608 N N . GLN A 1 79 ? -11.607 3.702 -30.593 1.00 37.34 79 GLN A N 1
ATOM 609 C CA . GLN A 1 79 ? -12.463 3.505 -31.773 1.00 37.34 79 GLN A CA 1
ATOM 610 C C . GLN A 1 79 ? -11.727 2.921 -32.990 1.00 37.34 79 GLN A C 1
ATOM 612 O O . GLN A 1 79 ? -12.375 2.362 -33.870 1.00 37.34 79 GLN A O 1
ATOM 617 N N . LEU A 1 80 ? -10.392 2.963 -33.028 1.00 42.41 80 LEU A N 1
ATOM 618 C CA . LEU A 1 80 ? -9.566 2.406 -34.116 1.00 42.41 80 LEU A CA 1
ATOM 619 C C . LEU A 1 80 ? -9.248 0.915 -33.922 1.00 42.41 80 LEU A C 1
ATOM 621 O O . LEU A 1 80 ? -8.284 0.387 -34.470 1.00 42.41 80 LEU A O 1
ATOM 625 N N . LYS A 1 81 ? -10.084 0.219 -33.149 1.00 42.84 81 LYS A N 1
ATOM 626 C CA . LYS A 1 81 ? -9.852 -1.135 -32.643 1.00 42.84 81 LYS A CA 1
ATOM 627 C C . LYS A 1 81 ? -9.820 -2.247 -33.699 1.00 42.84 81 LYS A C 1
ATOM 629 O O . LYS A 1 81 ? -9.799 -3.398 -33.292 1.00 42.84 81 LYS A O 1
ATOM 634 N N . ASN A 1 82 ? -9.828 -1.959 -35.007 1.00 37.25 82 ASN A N 1
ATOM 635 C CA . ASN A 1 82 ? -10.033 -3.010 -36.008 1.00 37.25 82 ASN A CA 1
ATOM 636 C C . ASN A 1 82 ? -9.389 -2.872 -37.398 1.00 37.25 82 ASN A C 1
ATOM 638 O O . ASN A 1 82 ? -9.685 -3.752 -38.197 1.00 37.25 82 ASN A O 1
ATOM 642 N N . ASP A 1 83 ? -8.530 -1.892 -37.727 1.00 41.03 83 ASP A N 1
ATOM 643 C CA . ASP A 1 83 ? -8.121 -1.772 -39.151 1.00 41.03 83 ASP A CA 1
ATOM 644 C C . ASP A 1 83 ? -6.638 -1.885 -39.511 1.00 41.03 83 ASP A C 1
ATOM 646 O O . ASP A 1 83 ? -6.334 -1.979 -40.692 1.00 41.03 83 ASP A O 1
ATOM 650 N N . ASP A 1 84 ? -5.692 -1.952 -38.568 1.00 42.44 84 ASP A N 1
ATOM 651 C CA . ASP A 1 84 ? -4.304 -2.289 -38.918 1.00 42.44 84 ASP A CA 1
ATOM 652 C C . ASP A 1 84 ? -3.425 -2.359 -37.648 1.00 42.44 84 ASP A C 1
ATOM 654 O O . ASP A 1 84 ? -3.509 -1.512 -36.758 1.00 42.44 84 ASP A O 1
ATOM 658 N N . ARG A 1 85 ? -2.462 -3.280 -37.588 1.00 43.16 85 ARG A N 1
ATOM 659 C CA . ARG A 1 85 ? -1.227 -3.097 -36.795 1.00 43.16 85 ARG A CA 1
ATOM 660 C C . ARG A 1 85 ? -0.369 -1.979 -37.440 1.00 43.16 85 ARG A C 1
ATOM 662 O O . ARG A 1 85 ? 0.788 -2.222 -37.760 1.00 43.16 85 ARG A O 1
ATOM 669 N N . LEU A 1 86 ? -0.958 -0.815 -37.755 1.00 47.38 86 LEU A N 1
ATOM 670 C CA . LEU A 1 86 ? -0.574 0.138 -38.820 1.00 47.38 86 LEU A CA 1
ATOM 671 C C . LEU A 1 86 ? 0.954 0.337 -38.982 1.00 47.38 86 LEU A C 1
ATOM 673 O O . LEU A 1 86 ? 1.533 1.296 -38.483 1.00 47.38 86 LEU A O 1
ATOM 677 N N . ARG A 1 87 ? 1.575 -0.534 -39.793 1.00 59.75 87 ARG A N 1
ATOM 678 C CA . ARG A 1 87 ? 2.507 -0.208 -40.892 1.00 59.75 87 ARG A CA 1
ATOM 679 C C . ARG A 1 87 ? 3.792 0.572 -40.556 1.00 59.75 87 ARG A C 1
ATOM 681 O O . ARG A 1 87 ? 4.382 1.159 -41.469 1.00 59.75 87 ARG A O 1
ATOM 688 N N . ARG A 1 88 ? 4.241 0.588 -39.298 1.00 71.75 88 ARG A N 1
ATOM 689 C CA . ARG A 1 88 ? 5.435 1.331 -38.861 1.00 71.75 88 ARG A CA 1
ATOM 690 C C . ARG A 1 88 ? 6.427 0.454 -38.110 1.00 71.75 88 ARG A C 1
ATOM 692 O O . ARG A 1 88 ? 6.037 -0.319 -37.244 1.00 71.75 88 ARG A O 1
ATOM 699 N N . PHE A 1 89 ? 7.709 0.634 -38.417 1.00 83.19 89 PHE A N 1
ATOM 700 C CA . PHE A 1 89 ? 8.822 -0.088 -37.794 1.00 83.19 89 PHE A CA 1
ATOM 701 C C . PHE A 1 89 ? 9.880 0.889 -37.304 1.00 83.19 89 PHE A C 1
ATOM 703 O O . PHE A 1 89 ? 10.062 1.961 -37.893 1.00 83.19 89 PHE A O 1
ATOM 710 N N . VAL A 1 90 ? 10.605 0.504 -36.256 1.00 89.62 90 VAL A N 1
ATOM 711 C CA . VAL A 1 90 ? 11.775 1.245 -35.788 1.00 89.62 90 VAL A CA 1
ATOM 712 C C . VAL A 1 90 ? 13.028 0.491 -36.197 1.00 89.62 90 VAL A C 1
ATOM 714 O O . VAL A 1 90 ? 13.152 -0.700 -35.940 1.00 89.62 90 VAL A O 1
ATOM 717 N N . VAL A 1 91 ? 13.980 1.189 -36.811 1.00 91.88 91 VAL A N 1
ATOM 718 C CA . VAL A 1 91 ? 15.296 0.630 -37.118 1.00 91.88 91 VAL A CA 1
ATOM 719 C C . VAL A 1 91 ? 16.357 1.385 -36.335 1.00 91.88 91 VAL A C 1
ATOM 721 O O . VAL A 1 91 ? 16.578 2.581 -36.541 1.00 91.88 91 VAL A O 1
ATOM 724 N N . LYS A 1 92 ? 17.013 0.674 -35.417 1.00 91.88 92 LYS A N 1
ATOM 725 C CA . LYS A 1 92 ? 18.072 1.198 -34.549 1.00 91.88 92 LYS A CA 1
ATOM 726 C C . LYS A 1 92 ? 19.432 0.805 -35.124 1.00 91.88 92 LYS A C 1
ATOM 728 O O . LYS A 1 92 ? 19.767 -0.373 -35.187 1.00 91.88 92 LYS A O 1
ATOM 733 N N . VAL A 1 93 ? 20.220 1.788 -35.545 1.00 90.25 93 VAL A N 1
ATOM 734 C CA . VAL A 1 93 ? 21.483 1.602 -36.275 1.00 90.25 93 VAL A CA 1
ATOM 735 C C . VAL A 1 93 ? 22.664 2.007 -35.391 1.00 90.25 93 VAL A C 1
ATOM 737 O O . VAL A 1 93 ? 22.656 3.127 -34.873 1.00 90.25 93 VAL A O 1
ATOM 740 N N . PRO A 1 94 ? 23.687 1.153 -35.200 1.00 85.88 94 PRO A N 1
ATOM 741 C CA . PRO A 1 94 ? 24.853 1.503 -34.399 1.00 85.88 94 PRO A CA 1
ATOM 742 C C . PRO A 1 94 ? 25.668 2.630 -35.032 1.00 85.88 94 PRO A C 1
ATOM 744 O O . PRO A 1 94 ? 26.043 2.571 -36.202 1.00 85.88 94 PRO A O 1
ATOM 747 N N . ARG A 1 95 ? 26.033 3.619 -34.220 1.00 77.38 95 ARG A N 1
ATOM 748 C CA . ARG A 1 95 ? 27.024 4.642 -34.550 1.00 77.38 95 ARG A CA 1
ATOM 749 C C . ARG A 1 95 ? 28.209 4.529 -33.616 1.00 77.38 95 ARG A C 1
ATOM 751 O O . ARG A 1 95 ? 28.182 5.010 -32.485 1.00 77.38 95 ARG A O 1
ATOM 758 N N . LEU A 1 96 ? 29.273 3.921 -34.120 1.00 68.75 96 LEU A N 1
ATOM 759 C CA . LEU A 1 96 ? 30.563 3.937 -33.451 1.00 68.75 96 LEU A CA 1
ATOM 760 C C . LEU A 1 96 ? 31.326 5.209 -33.853 1.00 68.75 96 LEU A C 1
ATOM 762 O O . LEU A 1 96 ? 31.590 5.407 -35.042 1.00 68.75 96 LEU A O 1
ATOM 766 N N . PRO A 1 97 ? 31.667 6.094 -32.901 1.00 50.00 97 PRO A N 1
ATOM 767 C CA . PRO A 1 97 ? 32.438 7.289 -33.196 1.00 50.00 97 PRO A CA 1
ATOM 768 C C . PRO A 1 97 ? 33.894 6.901 -33.489 1.00 50.00 97 PRO A C 1
ATOM 770 O O . PRO A 1 97 ? 34.626 6.494 -32.590 1.00 50.00 97 PRO A O 1
ATOM 773 N N . GLY A 1 98 ? 34.300 7.043 -34.755 1.00 52.31 98 GLY A N 1
ATOM 774 C CA . GLY A 1 98 ? 35.660 6.766 -35.234 1.00 52.31 98 GLY A CA 1
ATOM 775 C C . GLY A 1 98 ? 35.926 5.268 -35.384 1.00 52.31 98 GLY A C 1
ATOM 776 O O . GLY A 1 98 ? 36.019 4.548 -34.398 1.00 52.31 98 GLY A O 1
ATOM 777 N N . GLY A 1 99 ? 35.996 4.799 -36.630 1.00 50.84 99 GLY A N 1
ATOM 778 C CA . GLY A 1 99 ? 35.966 3.381 -36.984 1.00 50.84 99 GLY A CA 1
ATOM 779 C C . GLY A 1 99 ? 36.999 2.506 -36.270 1.00 50.84 99 GLY A C 1
ATOM 780 O O . GLY A 1 99 ? 38.174 2.846 -36.181 1.00 50.84 99 GLY A O 1
ATOM 781 N N . LEU A 1 100 ? 36.559 1.316 -35.855 1.00 51.97 100 LEU A N 1
ATOM 782 C CA . LEU A 1 100 ? 37.459 0.204 -35.571 1.00 51.97 100 LEU A CA 1
ATOM 783 C C . LEU A 1 100 ? 38.235 -0.114 -36.859 1.00 51.97 100 LEU A C 1
ATOM 785 O O . LEU A 1 100 ? 37.632 -0.460 -37.883 1.00 51.97 100 LEU A O 1
ATOM 789 N N . SER A 1 101 ? 39.561 0.027 -36.809 1.00 48.66 101 SER A N 1
ATOM 790 C CA . SER A 1 101 ? 40.491 -0.338 -37.883 1.00 48.66 101 SER A CA 1
ATOM 791 C C . SER A 1 101 ? 40.590 -1.863 -38.006 1.00 48.66 101 SER A C 1
ATOM 793 O O . SER A 1 101 ? 41.608 -2.456 -37.661 1.00 48.66 101 SER A O 1
ATOM 795 N N . ALA A 1 102 ? 39.521 -2.507 -38.469 1.00 53.25 102 ALA A N 1
ATOM 796 C CA . ALA A 1 102 ? 39.532 -3.908 -38.870 1.00 53.25 102 ALA A CA 1
ATOM 797 C C . ALA A 1 102 ? 39.288 -3.977 -40.381 1.00 53.25 102 ALA A C 1
ATOM 799 O O . ALA A 1 102 ? 38.341 -3.377 -40.892 1.00 53.25 102 ALA A O 1
ATOM 800 N N . THR A 1 103 ? 40.173 -4.670 -41.094 1.00 52.88 103 THR A N 1
ATOM 801 C CA . THR A 1 103 ? 40.145 -4.843 -42.554 1.00 52.88 103 THR A CA 1
ATOM 802 C C . THR A 1 103 ? 39.119 -5.884 -43.018 1.00 52.88 103 THR A C 1
ATOM 804 O O . THR A 1 103 ? 38.848 -5.951 -44.215 1.00 52.88 103 THR A O 1
ATOM 807 N N . SER A 1 104 ? 38.521 -6.665 -42.104 1.00 59.41 104 SER A N 1
ATOM 808 C CA . SER A 1 104 ? 37.497 -7.682 -42.391 1.00 59.41 104 SER A CA 1
ATOM 809 C C . SER A 1 104 ? 36.344 -7.662 -41.353 1.00 59.41 104 SER A C 1
ATOM 811 O O . SER A 1 104 ? 36.580 -7.303 -40.196 1.00 59.41 104 SER A O 1
ATOM 813 N N . PRO A 1 105 ? 35.098 -8.047 -41.717 1.00 58.78 105 PRO A N 1
ATOM 814 C CA . PRO A 1 105 ? 33.974 -8.182 -40.775 1.00 58.78 105 PRO A CA 1
ATOM 815 C C . PRO A 1 105 ? 34.159 -9.277 -39.713 1.00 58.78 105 PRO A C 1
ATOM 817 O O . PRO A 1 105 ? 33.488 -9.242 -38.684 1.00 58.78 105 PRO A O 1
ATOM 820 N N . GLU A 1 106 ? 35.029 -10.259 -39.964 1.00 59.44 106 GLU A N 1
ATOM 821 C CA . GLU A 1 106 ? 35.326 -11.353 -39.031 1.00 59.44 106 GLU A CA 1
ATOM 822 C C . GLU A 1 106 ? 36.250 -10.905 -37.899 1.00 59.44 106 GLU A C 1
ATOM 824 O O . GLU A 1 106 ? 36.146 -11.435 -36.800 1.00 59.44 106 GLU A O 1
ATOM 829 N N . ASP A 1 107 ? 37.064 -9.872 -38.119 1.00 64.69 107 ASP A N 1
ATOM 830 C CA . ASP A 1 107 ? 37.924 -9.256 -37.100 1.00 64.69 107 ASP A CA 1
ATOM 831 C C . ASP A 1 107 ? 37.225 -8.105 -36.347 1.00 64.69 107 ASP A C 1
ATOM 833 O O . ASP A 1 107 ? 37.786 -7.507 -35.423 1.00 64.69 107 ASP A O 1
ATOM 837 N N . ASP A 1 108 ? 35.984 -7.778 -36.725 1.00 76.62 108 ASP A N 1
ATOM 838 C CA . ASP A 1 108 ? 35.187 -6.734 -36.088 1.00 76.62 108 ASP A CA 1
ATOM 839 C C . ASP A 1 108 ? 34.581 -7.235 -34.767 1.00 76.62 108 ASP A C 1
ATOM 841 O O . ASP A 1 108 ? 33.491 -7.809 -34.709 1.00 76.62 108 ASP A O 1
ATOM 845 N N . GLN A 1 109 ? 35.311 -6.997 -33.678 1.00 76.75 109 GLN A N 1
ATOM 846 C CA . GLN A 1 109 ? 34.917 -7.410 -32.329 1.00 76.75 109 GLN A CA 1
ATOM 847 C C . GLN A 1 109 ? 33.573 -6.817 -31.885 1.00 76.75 109 GLN A C 1
ATOM 849 O O . GLN A 1 109 ? 32.827 -7.477 -31.160 1.00 76.75 109 GLN A O 1
ATOM 854 N N . PHE A 1 110 ? 33.222 -5.603 -32.328 1.00 80.44 110 PHE A N 1
ATOM 855 C CA . PHE A 1 110 ? 31.921 -5.022 -31.996 1.00 80.44 110 PHE A CA 1
ATOM 856 C C . PHE A 1 110 ? 30.801 -5.766 -32.713 1.00 80.44 110 PHE A C 1
ATOM 858 O O . PHE A 1 110 ? 29.786 -6.087 -32.097 1.00 80.44 110 PHE A O 1
ATOM 865 N N . LEU A 1 111 ? 30.992 -6.083 -33.996 1.00 83.19 111 LEU A N 1
ATOM 866 C CA . LEU A 1 111 ? 30.021 -6.859 -34.761 1.00 83.19 111 LEU A CA 1
ATOM 867 C C . LEU A 1 111 ? 29.822 -8.260 -34.165 1.00 83.19 111 LEU A C 1
ATOM 869 O O . LEU A 1 111 ? 28.688 -8.728 -34.098 1.00 83.19 111 LEU A O 1
ATOM 873 N N . GLN A 1 112 ? 30.883 -8.910 -33.680 1.00 82.00 112 GLN A N 1
ATOM 874 C CA . GLN A 1 112 ? 30.768 -10.197 -32.985 1.00 82.00 112 GLN A CA 1
ATOM 875 C C . GLN A 1 112 ? 29.964 -10.085 -31.683 1.00 82.00 112 GLN A C 1
ATOM 877 O O . GLN A 1 112 ? 29.049 -10.877 -31.458 1.00 82.00 112 GLN A O 1
ATOM 882 N N . LEU A 1 113 ? 30.254 -9.082 -30.848 1.00 82.69 113 LEU A N 1
ATOM 883 C CA . LEU A 1 113 ? 29.496 -8.828 -29.618 1.00 82.69 113 LEU A CA 1
ATOM 884 C C . LEU A 1 113 ? 28.029 -8.486 -29.910 1.00 82.69 113 LEU A C 1
ATOM 886 O O . LEU A 1 113 ? 27.139 -8.940 -29.194 1.00 82.69 113 LEU A O 1
ATOM 890 N N . LEU A 1 114 ? 27.765 -7.735 -30.982 1.00 87.00 114 LEU A N 1
ATOM 891 C CA . LEU A 1 114 ? 26.412 -7.420 -31.432 1.00 87.00 114 LEU A CA 1
ATOM 892 C C . LEU A 1 114 ? 25.654 -8.685 -31.859 1.00 87.00 114 LEU A C 1
ATOM 894 O O . LEU A 1 114 ? 24.500 -8.856 -31.472 1.00 87.00 114 LEU A O 1
ATOM 898 N N . ARG A 1 115 ? 26.298 -9.590 -32.608 1.00 88.38 115 ARG A N 1
ATOM 899 C CA . ARG A 1 115 ? 25.703 -10.879 -33.003 1.00 88.38 115 ARG A CA 1
ATOM 900 C C . ARG A 1 115 ? 25.362 -11.740 -31.795 1.00 88.38 115 ARG A C 1
ATOM 902 O O . ARG A 1 115 ? 24.266 -12.283 -31.746 1.00 88.38 115 ARG A O 1
ATOM 909 N N . LEU A 1 116 ? 26.260 -11.825 -30.811 1.00 86.62 116 LEU A N 1
ATOM 910 C CA . LEU A 1 116 ? 25.998 -12.544 -29.561 1.00 86.62 116 LEU A CA 1
ATOM 911 C C . LEU A 1 116 ? 24.816 -11.931 -28.802 1.00 86.62 116 LEU A C 1
ATOM 913 O O . LEU A 1 116 ? 23.895 -12.651 -28.428 1.00 86.62 116 LEU A O 1
ATOM 917 N N . ALA A 1 117 ? 24.793 -10.603 -28.656 1.00 87.88 117 ALA A N 1
ATOM 918 C CA . ALA A 1 117 ? 23.713 -9.906 -27.965 1.00 87.88 117 ALA A CA 1
ATOM 919 C C . ALA A 1 117 ? 22.349 -10.121 -28.640 1.00 87.88 117 ALA A C 1
ATOM 921 O O . ALA A 1 117 ? 21.359 -10.338 -27.942 1.00 87.88 117 ALA A O 1
ATOM 922 N N . VAL A 1 118 ? 22.302 -10.093 -29.979 1.00 90.81 118 VAL A N 1
ATOM 923 C CA . VAL A 1 118 ? 21.094 -10.389 -30.766 1.00 90.81 118 VAL A CA 1
ATOM 924 C C . VAL A 1 118 ? 20.712 -11.862 -30.655 1.00 90.81 118 VAL A C 1
ATOM 926 O O . VAL A 1 118 ? 19.542 -12.164 -30.456 1.00 90.81 118 VAL A O 1
ATOM 929 N N . LYS A 1 119 ? 21.674 -12.787 -30.707 1.00 89.25 119 LYS A N 1
ATOM 930 C CA . LYS A 1 119 ? 21.416 -14.226 -30.572 1.00 89.25 119 LYS A CA 1
ATOM 931 C C . LYS A 1 119 ? 20.812 -14.600 -29.223 1.00 89.25 119 LYS A C 1
ATOM 933 O O . LYS A 1 119 ? 19.907 -15.421 -29.178 1.00 89.25 119 LYS A O 1
ATOM 938 N N . GLU A 1 120 ? 21.265 -13.972 -28.146 1.00 87.75 120 GLU A N 1
ATOM 939 C CA . GLU A 1 120 ? 20.686 -14.149 -26.809 1.00 87.75 120 GLU A CA 1
ATOM 940 C C . GLU A 1 120 ? 19.260 -13.589 -26.682 1.00 87.75 120 GLU A C 1
ATOM 942 O O . GLU A 1 120 ? 18.566 -13.926 -25.726 1.00 87.75 120 GLU A O 1
ATOM 947 N N . ARG A 1 121 ? 18.835 -12.702 -27.595 1.00 89.88 121 ARG A N 1
ATOM 948 C CA . ARG A 1 121 ? 17.628 -11.873 -27.428 1.00 89.88 121 ARG A CA 1
ATOM 949 C C . ARG A 1 121 ? 16.583 -12.009 -28.534 1.00 89.88 121 ARG A C 1
ATOM 951 O O . ARG A 1 121 ? 15.507 -11.444 -28.393 1.00 89.88 121 ARG A O 1
ATOM 958 N N . PHE A 1 122 ? 16.891 -12.725 -29.614 1.00 87.25 122 PHE A N 1
ATOM 959 C CA . PHE A 1 122 ? 16.018 -12.833 -30.783 1.00 87.25 122 PHE A CA 1
ATOM 960 C C . PHE A 1 122 ? 14.723 -13.602 -30.497 1.00 87.25 122 PHE A C 1
ATOM 962 O O . PHE A 1 122 ? 13.654 -13.133 -30.855 1.00 87.25 122 PHE A O 1
ATOM 969 N N . ASP A 1 123 ? 14.807 -14.736 -29.796 1.00 86.12 123 ASP A N 1
ATOM 970 C CA . ASP A 1 123 ? 13.645 -15.583 -29.482 1.00 86.12 123 ASP A CA 1
ATOM 971 C C . ASP A 1 123 ? 12.953 -15.182 -28.155 1.00 86.12 123 ASP A C 1
ATOM 973 O O . ASP A 1 123 ? 12.256 -15.990 -27.537 1.00 86.12 123 ASP A O 1
ATOM 977 N N . LEU A 1 124 ? 13.177 -13.959 -27.658 1.00 90.12 124 LEU A N 1
ATOM 978 C CA . LEU A 1 124 ? 12.512 -13.479 -26.446 1.00 90.12 124 LEU A CA 1
ATOM 979 C C . LEU A 1 124 ? 11.094 -13.010 -26.772 1.00 90.12 124 LEU A C 1
ATOM 981 O O . LEU A 1 124 ? 10.922 -12.030 -27.489 1.00 90.12 124 LEU A O 1
ATOM 985 N N . ASP A 1 125 ? 10.098 -13.664 -26.178 1.00 87.56 125 ASP A N 1
ATOM 986 C CA . ASP A 1 125 ? 8.686 -13.319 -26.336 1.00 87.56 125 ASP A CA 1
ATOM 987 C C . ASP A 1 125 ? 8.057 -13.007 -24.975 1.00 87.56 125 ASP A C 1
ATOM 989 O O . ASP A 1 125 ? 7.897 -13.883 -24.120 1.00 87.56 125 ASP A O 1
ATOM 993 N N . HIS A 1 126 ? 7.755 -11.729 -24.746 1.00 92.94 126 HIS A N 1
ATOM 994 C CA . HIS A 1 126 ? 7.110 -11.262 -23.526 1.00 92.94 126 HIS A CA 1
ATOM 995 C C . HIS A 1 126 ? 6.448 -9.897 -23.746 1.00 92.94 126 HIS A C 1
ATOM 997 O O . HIS A 1 126 ? 7.035 -9.006 -24.357 1.00 92.94 126 HIS A O 1
ATOM 1003 N N . GLU A 1 127 ? 5.262 -9.690 -23.167 1.00 92.44 127 GLU A N 1
ATOM 1004 C CA . GLU A 1 127 ? 4.465 -8.464 -23.335 1.00 92.44 127 GLU A CA 1
ATOM 1005 C C . GLU A 1 127 ? 5.247 -7.188 -22.977 1.00 92.44 127 GLU A C 1
ATOM 1007 O O . GLU A 1 127 ? 5.190 -6.199 -23.705 1.00 92.44 127 GLU A O 1
ATOM 1012 N N . ASN A 1 128 ? 6.040 -7.240 -21.900 1.00 96.31 128 ASN A N 1
ATOM 1013 C CA . ASN A 1 128 ? 6.863 -6.124 -21.418 1.00 96.31 128 ASN A CA 1
ATOM 1014 C C . ASN A 1 128 ? 8.286 -6.066 -21.998 1.00 96.31 128 ASN A C 1
ATOM 1016 O O . ASN A 1 128 ? 9.155 -5.427 -21.404 1.00 96.31 128 ASN A O 1
ATOM 1020 N N . LEU A 1 129 ? 8.556 -6.710 -23.133 1.00 95.19 129 LEU A N 1
ATOM 1021 C CA . LEU A 1 129 ? 9.794 -6.536 -23.897 1.00 95.19 129 LEU A CA 1
ATOM 1022 C C . LEU A 1 129 ? 9.476 -5.973 -25.284 1.00 95.19 129 LEU A C 1
ATOM 1024 O O . LEU A 1 129 ? 8.407 -6.230 -25.833 1.00 95.19 129 LEU A O 1
ATOM 1028 N N . VAL A 1 130 ? 10.405 -5.184 -25.826 1.00 93.06 130 VAL A N 1
ATOM 1029 C CA . VAL A 1 130 ? 10.346 -4.734 -27.223 1.00 93.06 130 VAL A CA 1
ATOM 1030 C C . VAL A 1 130 ? 10.727 -5.899 -28.134 1.00 93.06 130 VAL A C 1
ATOM 1032 O O . VAL A 1 130 ? 11.825 -6.440 -28.003 1.00 93.06 130 VAL A O 1
ATOM 1035 N N . GLU A 1 131 ? 9.857 -6.248 -29.074 1.00 90.00 131 GLU A N 1
ATOM 1036 C CA . GLU A 1 131 ? 10.077 -7.320 -30.048 1.00 90.00 131 GLU A CA 1
ATOM 1037 C C . GLU A 1 131 ? 11.266 -7.025 -30.983 1.00 90.00 131 GLU A C 1
ATOM 1039 O O . GLU A 1 131 ? 11.352 -5.953 -31.600 1.00 90.00 131 GLU A O 1
ATOM 1044 N N . LEU A 1 132 ? 12.174 -8.004 -31.111 1.00 91.12 132 LEU A N 1
ATOM 1045 C CA . LEU A 1 132 ? 13.223 -8.030 -32.133 1.00 91.12 132 LEU A CA 1
ATOM 1046 C C . LEU A 1 132 ? 12.681 -8.703 -33.392 1.00 91.12 132 LEU A C 1
ATOM 1048 O O . LEU A 1 132 ? 12.576 -9.922 -33.449 1.00 91.12 132 LEU A O 1
ATOM 1052 N N . ILE A 1 133 ? 12.391 -7.915 -34.421 1.00 89.56 133 ILE A N 1
ATOM 1053 C CA . ILE A 1 133 ? 11.758 -8.428 -35.640 1.00 89.56 133 ILE A CA 1
ATOM 1054 C C . ILE A 1 133 ? 12.806 -8.969 -36.619 1.00 89.56 133 ILE A C 1
ATOM 1056 O O . ILE A 1 133 ? 12.631 -10.027 -37.217 1.00 89.56 133 ILE A O 1
ATOM 1060 N N . GLY A 1 134 ? 13.905 -8.238 -36.819 1.00 90.62 134 GLY A N 1
ATOM 1061 C CA . GLY A 1 134 ? 14.832 -8.550 -37.905 1.00 90.62 134 GLY A CA 1
ATOM 1062 C C . GLY A 1 134 ? 16.031 -7.619 -38.014 1.00 90.62 134 GLY A C 1
ATOM 1063 O O . GLY A 1 134 ? 16.352 -6.858 -37.096 1.00 90.62 134 GLY A O 1
ATOM 1064 N N . LEU A 1 135 ? 16.687 -7.660 -39.173 1.00 92.69 135 LEU A N 1
ATOM 1065 C CA . LEU A 1 135 ? 17.802 -6.780 -39.529 1.00 92.69 135 LEU A CA 1
ATOM 1066 C C . LEU A 1 135 ? 17.502 -5.946 -40.776 1.00 92.69 135 LEU A C 1
ATOM 1068 O O . LEU A 1 135 ? 16.745 -6.358 -41.645 1.00 92.69 135 LEU A O 1
ATOM 1072 N N . ASP A 1 136 ? 18.167 -4.800 -40.885 1.00 91.12 136 ASP A N 1
ATOM 1073 C CA . ASP A 1 136 ? 18.263 -4.008 -42.110 1.00 91.12 136 ASP A CA 1
ATOM 1074 C C . ASP A 1 136 ? 19.741 -3.735 -42.428 1.00 91.12 136 ASP A C 1
ATOM 1076 O O . ASP A 1 136 ? 20.407 -2.909 -41.799 1.00 91.12 136 ASP A O 1
ATOM 1080 N N . ARG A 1 137 ? 20.276 -4.427 -43.431 1.00 90.81 137 ARG A N 1
ATOM 1081 C CA . ARG A 1 137 ? 21.663 -4.298 -43.901 1.00 90.81 137 ARG A CA 1
ATOM 1082 C C . ARG A 1 137 ? 21.910 -3.086 -44.806 1.00 90.81 137 ARG A C 1
ATOM 1084 O O . ARG A 1 137 ? 23.046 -2.872 -45.226 1.00 90.81 137 ARG A O 1
ATOM 1091 N N . SER A 1 138 ? 20.903 -2.254 -45.081 1.00 87.12 138 SER A N 1
ATOM 1092 C CA . SER A 1 138 ? 21.033 -1.094 -45.981 1.00 87.12 138 SER A CA 1
ATOM 1093 C C . SER A 1 138 ? 21.871 0.063 -45.410 1.00 87.12 138 SER A C 1
ATOM 1095 O O . SER A 1 138 ? 22.212 0.999 -46.133 1.00 87.12 138 SER A O 1
ATOM 1097 N N . TYR A 1 139 ? 22.245 -0.001 -44.128 1.00 83.88 139 TYR A N 1
ATOM 1098 C CA . TYR A 1 139 ? 22.961 1.056 -43.403 1.00 83.88 139 TYR A CA 1
ATOM 1099 C C . TYR A 1 139 ? 24.498 0.954 -43.446 1.00 83.88 139 TYR A C 1
ATOM 1101 O O . TYR A 1 139 ? 25.195 1.740 -42.799 1.00 83.88 139 TYR A O 1
ATOM 1109 N N . GLY A 1 140 ? 25.051 0.027 -44.232 1.00 80.06 140 GLY A N 1
ATOM 1110 C CA . GLY A 1 140 ? 26.493 -0.099 -44.454 1.00 80.06 140 GLY A CA 1
ATOM 1111 C C . GLY A 1 140 ? 27.151 -1.137 -43.545 1.00 80.06 140 GLY A C 1
ATOM 1112 O O . GLY A 1 140 ? 26.734 -2.290 -43.520 1.00 80.06 140 GLY A O 1
ATOM 1113 N N . ARG A 1 141 ? 28.228 -0.754 -42.838 1.00 77.00 141 ARG A N 1
ATOM 1114 C CA . ARG A 1 141 ? 29.082 -1.702 -42.086 1.00 77.00 141 ARG A CA 1
ATOM 1115 C C . ARG A 1 141 ? 28.331 -2.445 -40.980 1.00 77.00 141 ARG A C 1
ATOM 1117 O O . ARG A 1 141 ? 28.567 -3.633 -40.786 1.00 77.00 141 ARG A O 1
ATOM 1124 N N . TYR A 1 142 ? 27.467 -1.744 -40.250 1.00 85.75 142 TYR A N 1
ATOM 1125 C CA . TYR A 1 142 ? 26.672 -2.331 -39.178 1.00 85.75 142 TYR A CA 1
ATOM 1126 C C . TYR A 1 142 ? 25.205 -2.388 -39.608 1.00 85.75 142 TYR A C 1
ATOM 1128 O O . TYR A 1 142 ? 24.676 -1.357 -40.034 1.00 85.75 142 TYR A O 1
ATOM 1136 N N . PRO A 1 143 ? 24.539 -3.552 -39.503 1.00 89.44 143 PRO A N 1
ATOM 1137 C CA . PRO A 1 143 ? 23.120 -3.633 -39.805 1.00 89.44 143 PRO A CA 1
ATOM 1138 C C . PRO A 1 143 ? 22.308 -2.851 -38.770 1.00 89.44 143 PRO A C 1
ATOM 1140 O O . PRO A 1 143 ? 22.659 -2.792 -37.588 1.00 89.44 143 PRO A O 1
ATOM 1143 N N . GLY A 1 144 ? 21.205 -2.265 -39.222 1.00 91.44 144 GLY A N 1
ATOM 1144 C CA . GLY A 1 144 ? 20.148 -1.777 -38.353 1.00 91.44 144 GLY A CA 1
ATOM 1145 C C . GLY A 1 144 ? 19.384 -2.942 -37.734 1.00 91.44 144 GLY A C 1
ATOM 1146 O O . GLY A 1 144 ? 19.155 -3.955 -38.389 1.00 91.44 144 GLY A O 1
ATOM 1147 N N . ILE A 1 145 ? 18.991 -2.799 -36.473 1.00 93.38 145 ILE A N 1
ATOM 1148 C CA . ILE A 1 145 ? 18.122 -3.751 -35.778 1.00 93.38 145 ILE A CA 1
ATOM 1149 C C . ILE A 1 145 ? 16.681 -3.278 -35.946 1.00 93.38 145 ILE A C 1
ATOM 1151 O O . ILE A 1 145 ? 16.369 -2.147 -35.562 1.00 93.38 145 ILE A O 1
ATOM 1155 N N . VAL A 1 146 ? 15.833 -4.118 -36.536 1.00 92.06 146 VAL A N 1
ATOM 1156 C CA . VAL A 1 146 ? 14.408 -3.843 -36.760 1.00 92.06 146 VAL A CA 1
ATOM 1157 C C . VAL A 1 146 ? 13.633 -4.259 -35.516 1.00 92.06 146 VAL A C 1
ATOM 1159 O O . VAL A 1 146 ? 13.726 -5.404 -35.075 1.00 92.06 146 VAL A O 1
ATOM 1162 N N . LEU A 1 147 ? 12.885 -3.317 -34.955 1.00 91.25 147 LEU A N 1
ATOM 1163 C CA . LEU A 1 147 ? 12.137 -3.447 -33.711 1.00 91.25 147 LEU A CA 1
ATOM 1164 C C . LEU A 1 147 ? 10.678 -3.041 -33.929 1.00 91.25 147 LEU A C 1
ATOM 1166 O O . LEU A 1 147 ? 10.372 -2.241 -34.829 1.00 91.25 147 LEU A O 1
ATOM 1170 N N . GLU A 1 148 ? 9.790 -3.545 -33.073 1.00 87.44 148 GLU A N 1
ATOM 1171 C CA . GLU A 1 148 ? 8.417 -3.039 -33.015 1.00 87.44 148 GLU A CA 1
ATOM 1172 C C . GLU A 1 148 ? 8.383 -1.531 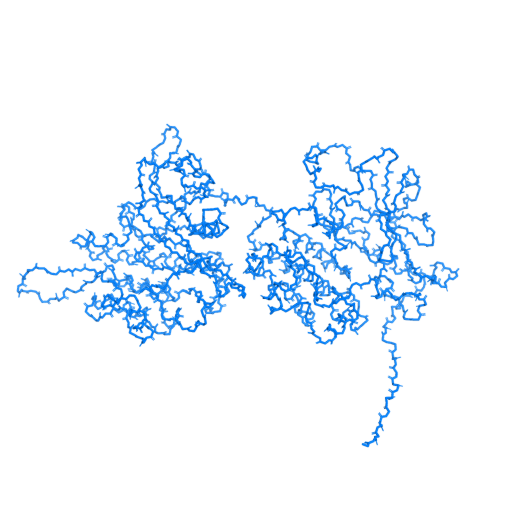-32.717 1.00 87.44 148 GLU A C 1
ATOM 1174 O O . GLU A 1 148 ? 9.283 -0.952 -32.098 1.00 87.44 148 GLU A O 1
ATOM 1179 N N . TYR A 1 149 ? 7.330 -0.871 -33.194 1.00 83.94 149 TYR A N 1
ATOM 1180 C CA . TYR A 1 149 ? 7.137 0.558 -32.999 1.00 83.94 149 TYR A CA 1
ATOM 1181 C C . TYR A 1 149 ? 6.243 0.841 -31.787 1.00 83.94 149 TYR A C 1
ATOM 1183 O O . TYR A 1 149 ? 5.078 0.452 -31.753 1.00 83.94 149 TYR A O 1
ATOM 1191 N N . CYS A 1 150 ? 6.783 1.601 -30.832 1.00 85.31 150 CYS A N 1
ATOM 1192 C CA . CYS A 1 150 ? 6.085 2.066 -29.633 1.00 85.31 150 CYS A CA 1
ATOM 1193 C C . CYS A 1 150 ? 5.616 3.530 -29.807 1.00 85.31 150 CYS A C 1
ATOM 1195 O O . CYS A 1 150 ? 6.433 4.450 -29.690 1.00 85.31 150 CYS A O 1
ATOM 1197 N N . PRO A 1 151 ? 4.327 3.784 -30.109 1.00 74.38 151 PRO A N 1
ATOM 1198 C CA . PRO A 1 151 ? 3.832 5.093 -30.550 1.00 74.38 151 PRO A CA 1
ATOM 1199 C C . PRO A 1 151 ? 3.806 6.190 -29.479 1.00 74.38 151 PRO A C 1
ATOM 1201 O O . PRO A 1 151 ? 3.718 7.368 -29.831 1.00 74.38 151 PRO A O 1
ATOM 1204 N N . TYR A 1 152 ? 3.897 5.847 -28.192 1.00 76.12 152 TYR A N 1
ATOM 1205 C CA . TYR A 1 152 ? 4.020 6.835 -27.113 1.00 76.12 152 TYR A CA 1
ATOM 1206 C C . TYR A 1 152 ? 5.481 7.160 -26.754 1.00 76.12 152 TYR A C 1
ATOM 1208 O O . TYR A 1 152 ? 5.728 8.005 -25.891 1.00 76.12 152 TYR A O 1
ATOM 1216 N N . GLY A 1 153 ? 6.448 6.552 -27.450 1.00 86.19 153 GLY A N 1
ATOM 1217 C CA . GLY A 1 153 ? 7.873 6.810 -27.263 1.00 86.19 153 GLY A CA 1
ATOM 1218 C C . GLY A 1 153 ? 8.427 6.213 -25.970 1.00 86.19 153 GLY A C 1
ATOM 1219 O O . GLY A 1 153 ? 7.922 5.207 -25.473 1.00 86.19 153 GLY A O 1
ATOM 1220 N N . ASP A 1 154 ? 9.501 6.813 -25.455 1.00 89.00 154 ASP A N 1
ATOM 1221 C CA . ASP A 1 154 ? 10.108 6.427 -24.180 1.00 89.00 154 ASP A CA 1
ATOM 1222 C C . ASP A 1 154 ? 9.292 6.905 -22.965 1.00 89.00 154 ASP A C 1
ATOM 1224 O O . ASP A 1 154 ? 8.464 7.818 -23.050 1.00 89.00 154 ASP A O 1
ATOM 1228 N N . LEU A 1 155 ? 9.537 6.301 -21.802 1.00 90.25 155 LEU A N 1
ATOM 1229 C CA . LEU A 1 155 ? 8.814 6.593 -20.568 1.00 90.25 155 LEU A CA 1
ATOM 1230 C C . LEU A 1 155 ? 9.034 8.042 -20.109 1.00 90.25 155 LEU A C 1
ATOM 1232 O O . LEU A 1 155 ? 8.123 8.646 -19.536 1.00 90.25 155 LEU A O 1
ATOM 1236 N N . THR A 1 156 ? 10.199 8.637 -20.391 1.00 87.81 156 THR A N 1
ATOM 1237 C CA . THR A 1 156 ? 10.477 10.058 -20.122 1.00 87.81 156 THR A CA 1
ATOM 1238 C C . THR A 1 156 ? 9.526 10.963 -20.914 1.00 87.81 156 THR A C 1
ATOM 1240 O O . THR A 1 156 ? 9.006 11.947 -20.376 1.00 87.81 156 THR A O 1
ATOM 1243 N N . HIS A 1 157 ? 9.282 10.649 -22.187 1.00 83.50 157 HIS A N 1
ATOM 1244 C CA . HIS A 1 157 ? 8.324 11.328 -23.050 1.00 83.50 157 HIS A CA 1
ATOM 1245 C C . HIS A 1 157 ? 6.891 11.065 -22.611 1.00 83.50 157 HIS A C 1
ATOM 1247 O O . HIS A 1 157 ? 6.158 12.023 -22.354 1.00 83.50 157 HIS A O 1
ATOM 1253 N N . TYR A 1 158 ? 6.521 9.797 -22.444 1.00 81.00 158 TYR A N 1
ATOM 1254 C CA . TYR A 1 158 ? 5.173 9.396 -22.065 1.00 81.00 158 TYR A CA 1
ATOM 1255 C C . TYR A 1 158 ? 4.724 10.076 -20.770 1.00 81.00 158 TYR A C 1
ATOM 1257 O O . TYR A 1 158 ? 3.657 10.683 -20.726 1.00 81.00 158 TYR A O 1
ATOM 1265 N N . LYS A 1 159 ? 5.580 10.115 -19.742 1.00 76.25 159 LYS A N 1
ATOM 1266 C CA . LYS A 1 159 ? 5.265 10.733 -18.444 1.00 76.25 159 LYS A CA 1
ATOM 1267 C C . LYS A 1 159 ? 4.975 12.240 -18.512 1.00 76.25 159 LYS A C 1
ATOM 1269 O O . LYS A 1 159 ? 4.315 12.760 -17.614 1.00 76.25 159 LYS A O 1
ATOM 1274 N N . ARG A 1 160 ? 5.438 12.941 -19.559 1.00 72.12 160 ARG A N 1
ATOM 1275 C CA . ARG A 1 160 ? 5.098 14.355 -19.819 1.00 72.12 160 ARG A CA 1
ATOM 1276 C C . ARG A 1 160 ? 3.735 14.531 -20.491 1.00 72.12 160 ARG A C 1
ATOM 1278 O O . ARG A 1 160 ? 3.159 15.608 -20.371 1.00 72.12 160 ARG A O 1
ATOM 1285 N N . LEU A 1 161 ? 3.243 13.512 -21.198 1.00 64.50 161 LEU A N 1
ATOM 1286 C CA . LEU A 1 161 ? 1.962 13.539 -21.911 1.00 64.50 161 LEU A CA 1
ATOM 1287 C C . LEU A 1 161 ? 0.764 13.260 -20.989 1.00 64.50 161 LEU A C 1
ATOM 1289 O O . LEU A 1 161 ? -0.323 13.784 -21.216 1.00 64.50 161 LEU A O 1
ATOM 1293 N N . ILE A 1 162 ? 0.955 12.440 -19.953 1.00 59.06 162 ILE A N 1
ATOM 1294 C CA . ILE A 1 162 ? -0.090 12.041 -18.994 1.00 59.06 162 ILE A CA 1
ATOM 1295 C C . ILE A 1 162 ? -0.276 13.075 -17.881 1.00 59.06 162 ILE A C 1
ATOM 1297 O O . ILE A 1 162 ? 0.683 13.551 -17.269 1.00 59.06 162 ILE A O 1
ATOM 1301 N N . VAL A 1 163 ? -1.534 13.379 -17.557 1.00 45.72 163 VAL A N 1
ATOM 1302 C CA . VAL A 1 163 ? -1.876 14.265 -16.437 1.00 45.72 163 VAL A CA 1
ATOM 1303 C C . VAL A 1 163 ? -1.650 13.554 -15.092 1.00 45.72 163 VAL A C 1
ATOM 1305 O O . VAL A 1 163 ? -1.842 12.343 -14.996 1.00 45.72 163 VAL A O 1
ATOM 1308 N N . PRO A 1 164 ? -1.267 14.273 -14.013 1.00 44.75 164 PRO A N 1
ATOM 1309 C CA . PRO A 1 164 ? -0.830 13.659 -12.752 1.00 44.75 164 PRO A CA 1
ATOM 1310 C C . PRO A 1 164 ? -1.805 12.666 -12.097 1.00 44.75 164 PRO A C 1
ATOM 1312 O O . PRO A 1 164 ? -1.354 11.805 -11.353 1.00 44.75 164 PRO A O 1
ATOM 1315 N N . TYR A 1 165 ? -3.114 12.768 -12.362 1.00 34.41 165 TYR A N 1
ATOM 1316 C CA . TYR A 1 165 ? -4.134 11.872 -11.795 1.00 34.41 165 TYR A CA 1
ATOM 1317 C C . TYR A 1 165 ? -4.263 10.523 -12.528 1.00 34.41 165 TYR A C 1
ATOM 1319 O O . TYR A 1 165 ? -4.987 9.649 -12.063 1.00 34.41 165 TYR A O 1
ATOM 1327 N N . GLU A 1 166 ? -3.578 10.350 -13.660 1.00 38.34 166 GLU A N 1
ATOM 1328 C CA . GLU A 1 166 ? -3.531 9.106 -14.446 1.00 38.34 166 GLU A CA 1
ATOM 1329 C C . GLU A 1 166 ? -2.180 8.386 -14.306 1.00 38.34 166 GLU A C 1
ATOM 1331 O O . GLU A 1 166 ? -1.924 7.400 -14.999 1.00 38.34 166 GLU A O 1
ATOM 1336 N N . LYS A 1 167 ? -1.288 8.894 -13.439 1.00 57.19 167 LYS A N 1
ATOM 1337 C CA . LYS A 1 167 ? 0.002 8.265 -13.143 1.00 57.19 167 LYS A CA 1
ATOM 1338 C C . LYS A 1 167 ? -0.225 7.022 -12.293 1.00 57.19 167 LYS A C 1
ATOM 1340 O O . LYS A 1 167 ? -0.346 7.081 -11.074 1.00 57.19 167 LYS A O 1
ATOM 1345 N N . ASP A 1 168 ? -0.257 5.898 -12.978 1.00 68.31 168 ASP A N 1
ATOM 1346 C CA . ASP A 1 168 ? -0.326 4.576 -12.395 1.00 68.31 168 ASP A CA 1
ATOM 1347 C C . ASP A 1 168 ? 1.100 4.019 -12.230 1.00 68.31 168 ASP A C 1
ATOM 1349 O O . ASP A 1 168 ? 1.648 3.294 -13.063 1.00 68.31 168 ASP A O 1
ATOM 1353 N N . ASN A 1 169 ? 1.743 4.459 -11.149 1.00 79.50 169 ASN A N 1
ATOM 1354 C CA . ASN A 1 169 ? 3.134 4.123 -10.867 1.00 79.50 169 ASN A CA 1
ATOM 1355 C C . ASN A 1 169 ? 3.313 2.656 -10.446 1.00 79.50 169 ASN A C 1
ATOM 1357 O O . ASN A 1 169 ? 4.384 2.092 -10.674 1.00 79.50 169 ASN A O 1
ATOM 1361 N N . GLN A 1 170 ? 2.295 2.037 -9.835 1.00 77.69 170 GLN A N 1
ATOM 1362 C CA . GLN A 1 170 ? 2.362 0.633 -9.426 1.00 77.69 170 GLN A CA 1
ATOM 1363 C C . GLN A 1 170 ? 2.318 -0.289 -10.644 1.00 77.69 170 GLN A C 1
ATOM 1365 O O . GLN A 1 170 ? 3.124 -1.225 -10.700 1.00 77.69 170 GLN A O 1
ATOM 1370 N N . ARG A 1 171 ? 1.492 0.017 -11.656 1.00 84.12 171 ARG A N 1
ATOM 1371 C CA . ARG A 1 171 ? 1.500 -0.713 -12.928 1.00 84.12 171 ARG A CA 1
ATOM 1372 C C . ARG A 1 171 ? 2.852 -0.619 -13.595 1.00 84.12 171 ARG A C 1
ATOM 1374 O O . ARG A 1 171 ? 3.387 -1.648 -13.988 1.00 84.12 171 ARG A O 1
ATOM 1381 N N . TYR A 1 172 ? 3.442 0.576 -13.647 1.00 89.19 172 TYR A N 1
ATOM 1382 C CA . TYR A 1 172 ? 4.770 0.747 -14.235 1.00 89.19 172 TYR A CA 1
ATOM 1383 C C . TYR A 1 172 ? 5.819 -0.122 -13.549 1.00 89.19 172 TYR A C 1
ATOM 1385 O O . TYR A 1 172 ? 6.572 -0.819 -14.226 1.00 89.19 172 TYR A O 1
ATOM 1393 N N . LEU A 1 173 ? 5.851 -0.138 -12.212 1.00 92.00 173 LEU A N 1
ATOM 1394 C CA . LEU A 1 173 ? 6.765 -1.025 -11.493 1.00 92.00 173 LEU A CA 1
ATOM 1395 C C . LEU A 1 173 ? 6.487 -2.499 -11.792 1.00 92.00 173 LEU A C 1
ATOM 1397 O O . LEU A 1 173 ? 7.442 -3.264 -11.933 1.00 92.00 173 LEU A O 1
ATOM 1401 N N . ARG A 1 174 ? 5.214 -2.898 -11.895 1.00 92.38 174 ARG A N 1
ATOM 1402 C CA . ARG A 1 174 ? 4.814 -4.280 -12.180 1.00 92.38 174 ARG A CA 1
ATOM 1403 C C . ARG A 1 174 ? 5.265 -4.710 -13.572 1.00 92.38 174 ARG A C 1
ATOM 1405 O O . ARG A 1 174 ? 5.969 -5.705 -13.669 1.00 92.38 174 ARG A O 1
ATOM 1412 N N . GLU A 1 175 ? 4.948 -3.931 -14.599 1.00 93.31 175 GLU A N 1
ATOM 1413 C CA . GLU A 1 175 ? 5.300 -4.198 -16.000 1.00 93.31 175 GLU A CA 1
ATOM 1414 C C . GLU A 1 175 ? 6.823 -4.263 -16.200 1.00 93.31 175 GLU A C 1
ATOM 1416 O O . GLU A 1 175 ? 7.342 -5.207 -16.799 1.00 93.31 175 GLU A O 1
ATOM 1421 N N . ILE A 1 176 ? 7.572 -3.325 -15.607 1.00 97.25 176 ILE A N 1
ATOM 1422 C CA . ILE A 1 176 ? 9.044 -3.358 -15.639 1.00 97.25 176 ILE A CA 1
ATOM 1423 C C . ILE A 1 176 ? 9.565 -4.612 -14.922 1.00 97.25 176 ILE A C 1
ATOM 1425 O O . ILE A 1 176 ? 10.451 -5.299 -15.433 1.00 97.25 176 ILE A O 1
ATOM 1429 N N . SER A 1 177 ? 9.010 -4.941 -13.751 1.00 97.44 177 SER A N 1
ATOM 1430 C CA . SER A 1 177 ? 9.441 -6.113 -12.979 1.00 97.44 177 SER A CA 1
ATOM 1431 C C . SER A 1 177 ? 9.081 -7.433 -13.664 1.00 97.44 177 SER A C 1
ATOM 1433 O O . SER A 1 177 ? 9.839 -8.386 -13.532 1.00 97.44 177 SER A O 1
ATOM 1435 N N . GLN A 1 178 ? 7.973 -7.506 -14.411 1.00 97.44 178 GLN A N 1
ATOM 1436 C CA . GLN A 1 178 ? 7.590 -8.669 -15.225 1.00 97.44 178 GLN A CA 1
ATOM 1437 C C . GLN A 1 178 ? 8.606 -8.905 -16.346 1.00 97.44 178 GLN A C 1
ATOM 1439 O O . GLN A 1 178 ? 9.104 -10.021 -16.489 1.00 97.44 178 GLN A O 1
ATOM 1444 N N . GLY A 1 179 ? 8.999 -7.847 -17.066 1.00 97.31 179 GLY A N 1
ATOM 1445 C CA . GLY A 1 179 ? 10.059 -7.926 -18.076 1.00 97.31 179 GLY A CA 1
ATOM 1446 C C . GLY A 1 179 ? 11.398 -8.394 -17.492 1.00 97.31 179 GLY A C 1
ATOM 1447 O O . GLY A 1 179 ? 12.029 -9.297 -18.039 1.00 97.31 179 GLY A O 1
ATOM 1448 N N . LEU A 1 180 ? 11.813 -7.839 -16.346 1.00 97.94 180 LEU A N 1
ATOM 1449 C CA . LEU A 1 180 ? 13.045 -8.263 -15.666 1.00 97.94 180 LEU A CA 1
ATOM 1450 C C . LEU A 1 180 ? 12.958 -9.702 -15.142 1.00 97.94 180 LEU A C 1
ATOM 1452 O O . LEU A 1 180 ? 13.895 -10.471 -15.333 1.00 97.94 180 LEU A O 1
ATOM 1456 N N . GLN A 1 181 ? 11.838 -10.090 -14.523 1.00 97.88 181 GLN A N 1
ATOM 1457 C CA . GLN A 1 181 ? 11.624 -11.453 -14.034 1.00 97.88 181 GLN A CA 1
ATOM 1458 C C . GLN A 1 181 ? 11.746 -12.465 -15.170 1.00 97.88 181 GLN A C 1
ATOM 1460 O O . GLN A 1 181 ? 12.392 -13.496 -14.986 1.00 97.88 181 GLN A O 1
ATOM 1465 N N . TYR A 1 182 ? 11.138 -12.173 -16.323 1.00 97.50 182 TYR A N 1
ATOM 1466 C CA . TYR A 1 182 ? 11.233 -13.028 -17.497 1.00 97.50 182 TYR A CA 1
ATOM 1467 C C . TYR A 1 182 ? 12.697 -13.236 -17.902 1.00 97.50 182 TYR A C 1
ATOM 1469 O O . TYR A 1 182 ? 13.147 -14.376 -17.938 1.00 97.50 182 TYR A O 1
ATOM 1477 N N . LEU A 1 183 ? 13.463 -12.155 -18.094 1.00 95.56 183 LEU A N 1
ATOM 1478 C CA . LEU A 1 183 ? 14.882 -12.216 -18.475 1.00 95.56 183 LEU A CA 1
ATOM 1479 C C . LEU A 1 183 ? 15.751 -12.969 -17.450 1.00 95.56 183 LEU A C 1
ATOM 1481 O O . LEU A 1 183 ? 16.586 -13.800 -17.819 1.00 95.56 183 LEU A O 1
ATOM 1485 N N . HIS A 1 184 ? 15.544 -12.692 -16.160 1.00 96.06 184 HIS A N 1
ATOM 1486 C CA . HIS A 1 184 ? 16.349 -13.244 -15.066 1.00 96.06 184 HIS A CA 1
ATOM 1487 C C . HIS A 1 184 ? 16.076 -14.730 -14.809 1.00 96.06 184 HIS A C 1
ATOM 1489 O O . HIS A 1 184 ? 16.962 -15.425 -14.318 1.00 96.06 184 HIS A O 1
ATOM 1495 N N . ASN A 1 185 ? 14.881 -15.221 -15.151 1.00 95.06 185 ASN A N 1
ATOM 1496 C CA . ASN A 1 185 ? 14.476 -16.615 -14.941 1.00 95.06 185 ASN A CA 1
ATOM 1497 C C . ASN A 1 185 ? 14.694 -17.519 -16.167 1.00 95.06 185 ASN A C 1
ATOM 1499 O O . ASN A 1 185 ? 14.349 -18.703 -16.116 1.00 95.06 185 ASN A O 1
ATOM 1503 N N . LEU A 1 186 ? 15.248 -16.999 -17.267 1.00 91.75 186 LEU A N 1
ATOM 1504 C CA .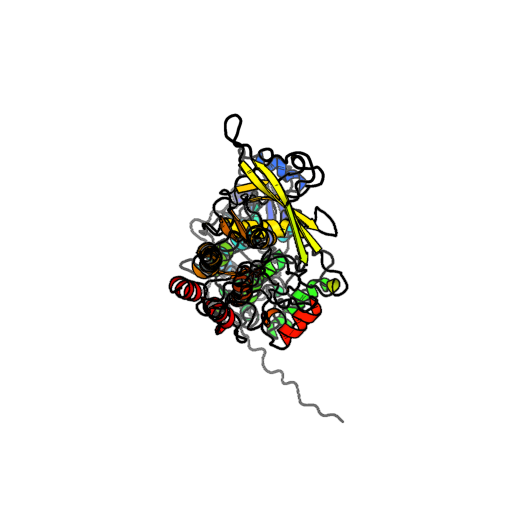 LEU A 1 186 ? 15.607 -17.825 -18.420 1.00 91.75 186 LEU A CA 1
ATOM 1505 C C . LEU A 1 186 ? 16.664 -18.878 -18.034 1.00 91.75 186 LEU A C 1
ATOM 1507 O O . LEU A 1 186 ? 17.524 -18.606 -17.194 1.00 91.75 186 LEU A O 1
ATOM 1511 N N . PRO A 1 187 ? 16.672 -20.062 -18.682 1.00 86.62 187 PRO A N 1
ATOM 1512 C CA . PRO A 1 187 ? 17.673 -21.101 -18.417 1.00 86.62 187 PRO A CA 1
ATOM 1513 C C . PRO A 1 187 ? 19.114 -20.606 -18.584 1.00 86.62 187 PRO A C 1
ATOM 1515 O O . PRO A 1 187 ? 20.002 -20.976 -17.819 1.00 86.62 187 PRO A O 1
ATOM 1518 N N . SER A 1 188 ? 19.329 -19.747 -19.583 1.00 86.69 188 SER A N 1
ATOM 1519 C CA . SER A 1 188 ? 20.512 -18.902 -19.686 1.00 86.69 188 SER A CA 1
ATOM 1520 C C . SER A 1 188 ? 20.098 -17.500 -19.271 1.00 86.69 188 SER A C 1
ATOM 1522 O O . SER A 1 188 ? 19.427 -16.817 -20.040 1.00 86.69 188 SER A O 1
ATOM 1524 N N . VAL A 1 189 ? 20.468 -17.101 -18.055 1.00 89.25 189 VAL A N 1
ATOM 1525 C CA . VAL A 1 189 ? 20.104 -15.801 -17.480 1.00 89.25 189 VAL A CA 1
ATOM 1526 C C . VAL A 1 189 ? 20.530 -14.680 -18.424 1.00 89.25 189 VAL A C 1
ATOM 1528 O O . VAL A 1 189 ? 21.709 -14.560 -18.762 1.00 89.25 189 VAL A O 1
ATOM 1531 N N . VAL A 1 190 ? 19.572 -13.845 -18.821 1.00 90.62 190 VAL A N 1
ATOM 1532 C CA . VAL A 1 190 ? 19.826 -12.644 -19.619 1.00 90.62 190 VAL A CA 1
ATOM 1533 C C . VAL A 1 190 ? 19.670 -11.432 -18.714 1.00 90.62 190 VAL A C 1
ATOM 1535 O O . VAL A 1 190 ? 18.713 -11.328 -17.954 1.00 90.62 190 VAL A O 1
ATOM 1538 N N . THR A 1 191 ? 20.614 -10.500 -18.795 1.00 91.12 191 THR A N 1
ATOM 1539 C CA . THR A 1 191 ? 20.540 -9.222 -18.082 1.00 91.12 191 THR A CA 1
ATOM 1540 C C . THR A 1 191 ? 20.201 -8.100 -19.050 1.00 91.12 191 THR A C 1
ATOM 1542 O O . THR A 1 191 ? 20.581 -8.127 -20.231 1.00 91.12 191 THR A O 1
ATOM 1545 N N . HIS A 1 192 ? 19.450 -7.116 -18.562 1.00 92.56 192 HIS A N 1
ATOM 1546 C CA . HIS A 1 192 ? 19.120 -5.924 -19.333 1.00 92.56 192 HIS A CA 1
ATOM 1547 C C . HIS A 1 192 ? 20.354 -5.015 -19.453 1.00 92.56 192 HIS A C 1
ATOM 1549 O O . HIS A 1 192 ? 20.707 -4.554 -20.538 1.00 92.56 192 HIS A O 1
ATOM 1555 N N . GLY A 1 193 ? 21.036 -4.761 -18.335 1.00 87.88 193 GLY A N 1
ATOM 1556 C CA . GLY A 1 193 ? 22.324 -4.079 -18.234 1.00 87.88 193 GLY A CA 1
ATOM 1557 C C . GLY A 1 193 ? 22.298 -2.561 -18.415 1.00 87.88 193 GLY A C 1
ATOM 1558 O O . GLY A 1 193 ? 23.246 -1.892 -18.016 1.00 87.88 193 GLY A O 1
ATOM 1559 N N . ASP A 1 194 ? 21.253 -1.976 -19.001 1.00 88.62 194 ASP A N 1
ATOM 1560 C CA . ASP A 1 194 ? 21.168 -0.521 -19.234 1.00 88.62 194 ASP A CA 1
ATOM 1561 C C . ASP A 1 194 ? 19.778 0.054 -18.927 1.00 88.62 194 ASP A C 1
ATOM 1563 O O . ASP A 1 194 ? 19.191 0.784 -19.726 1.00 88.62 194 ASP A O 1
ATOM 1567 N N . LEU A 1 195 ? 19.179 -0.356 -17.806 1.00 94.19 195 LEU A N 1
ATOM 1568 C CA . LEU A 1 195 ? 17.802 0.019 -17.489 1.00 94.19 195 LEU A CA 1
ATOM 1569 C C . LEU A 1 195 ? 17.729 1.497 -17.077 1.00 94.19 195 LEU A C 1
ATOM 1571 O O . LEU A 1 195 ? 18.230 1.898 -16.029 1.00 94.19 195 LEU A O 1
ATOM 1575 N N . THR A 1 196 ? 17.084 2.305 -17.915 1.00 93.00 196 THR A N 1
ATOM 1576 C CA . THR A 1 196 ? 16.866 3.743 -17.714 1.00 93.00 196 THR A CA 1
ATOM 1577 C C . THR A 1 196 ? 15.472 4.121 -18.222 1.00 93.00 196 THR A C 1
ATOM 1579 O O . THR A 1 196 ? 14.910 3.378 -19.030 1.00 93.00 196 THR A O 1
ATOM 1582 N N . PRO A 1 197 ? 14.901 5.272 -17.818 1.00 92.38 197 PRO A N 1
ATOM 1583 C CA . PRO A 1 197 ? 13.609 5.721 -18.342 1.00 92.38 197 PRO A CA 1
ATOM 1584 C C . PRO A 1 197 ? 13.579 5.872 -19.872 1.00 92.38 197 PRO A C 1
ATOM 1586 O O . PRO A 1 197 ? 12.546 5.630 -20.488 1.00 92.38 197 PRO A O 1
ATOM 1589 N N . ASP A 1 198 ? 14.716 6.200 -20.494 1.00 89.94 198 ASP A N 1
ATOM 1590 C CA . ASP A 1 198 ? 14.839 6.353 -21.950 1.00 89.94 198 ASP A CA 1
ATOM 1591 C C . ASP A 1 198 ? 14.880 5.002 -22.695 1.00 89.94 198 ASP A C 1
ATOM 1593 O O . ASP A 1 198 ? 14.625 4.941 -23.897 1.00 89.94 198 ASP A O 1
ATOM 1597 N N . ASN A 1 199 ? 15.182 3.911 -21.982 1.00 93.12 199 ASN A N 1
ATOM 1598 C CA . ASN A 1 199 ? 15.202 2.542 -22.506 1.00 93.12 199 ASN A CA 1
ATOM 1599 C C . ASN A 1 199 ? 13.922 1.753 -22.159 1.00 93.12 199 ASN A C 1
ATOM 1601 O O . ASN A 1 199 ? 13.868 0.545 -22.388 1.00 93.12 199 ASN A O 1
ATOM 1605 N N . ILE A 1 200 ? 12.891 2.413 -21.626 1.00 95.31 200 ILE A N 1
ATOM 1606 C CA . ILE A 1 200 ? 11.562 1.834 -21.396 1.00 95.31 200 ILE A CA 1
ATOM 1607 C C . ILE A 1 200 ? 10.603 2.510 -22.373 1.00 95.31 200 ILE A C 1
ATOM 1609 O O . ILE A 1 200 ? 10.378 3.712 -22.274 1.00 95.31 200 ILE A O 1
ATOM 1613 N N . LEU A 1 201 ? 10.073 1.760 -23.334 1.00 92.00 201 LEU A N 1
ATOM 1614 C CA . LEU A 1 201 ? 9.170 2.257 -24.371 1.00 92.00 201 LEU A CA 1
ATOM 1615 C C . LEU A 1 201 ? 7.706 1.993 -24.008 1.00 92.00 201 LEU A C 1
ATOM 1617 O O . LEU A 1 201 ? 7.419 1.143 -23.169 1.00 92.00 201 LEU A O 1
ATOM 1621 N N . VAL A 1 202 ? 6.783 2.714 -24.646 1.00 87.00 202 VAL A N 1
ATOM 1622 C CA . VAL A 1 202 ? 5.343 2.620 -24.370 1.00 87.00 202 VAL A CA 1
ATOM 1623 C C . VAL A 1 202 ? 4.558 2.355 -25.656 1.00 87.00 202 VAL A C 1
ATOM 1625 O O . VAL A 1 202 ? 4.597 3.150 -26.603 1.00 87.00 202 VAL A O 1
ATOM 1628 N N . ASP A 1 203 ? 3.865 1.217 -25.698 1.00 78.19 203 ASP A N 1
ATOM 1629 C CA . ASP A 1 203 ? 3.124 0.763 -26.878 1.00 78.19 203 ASP A CA 1
ATOM 1630 C C . ASP A 1 203 ? 1.782 1.493 -27.075 1.00 78.19 203 ASP A C 1
ATOM 1632 O O . ASP A 1 203 ? 1.394 2.332 -26.273 1.00 78.19 203 ASP A O 1
ATOM 1636 N N . GLY A 1 204 ? 1.029 1.172 -28.132 1.00 64.50 204 GLY A N 1
ATOM 1637 C CA . GLY A 1 204 ? -0.255 1.831 -28.420 1.00 64.50 204 GLY A CA 1
ATOM 1638 C C . GLY A 1 204 ? -1.363 1.612 -27.383 1.00 64.50 204 GLY A C 1
ATOM 1639 O O . GLY A 1 204 ? -2.356 2.335 -27.417 1.00 64.50 204 GLY A O 1
ATOM 1640 N N . GLN A 1 205 ? -1.215 0.649 -26.470 1.00 64.19 205 GLN A N 1
ATOM 1641 C CA . GLN A 1 205 ? -2.153 0.399 -25.370 1.00 64.19 205 GLN A CA 1
ATOM 1642 C C . GLN A 1 205 ? -1.722 1.085 -24.065 1.00 64.19 205 GLN A C 1
ATOM 1644 O O . GLN A 1 205 ? -2.486 1.113 -23.100 1.00 64.19 205 GLN A O 1
ATOM 1649 N N . GLY A 1 206 ? -0.532 1.692 -24.036 1.00 74.00 206 GLY A N 1
ATOM 1650 C CA . GLY A 1 206 ? 0.033 2.294 -22.831 1.00 74.00 206 GLY A CA 1
ATOM 1651 C C . GLY A 1 206 ? 0.789 1.301 -21.942 1.00 74.00 206 GLY A C 1
ATOM 1652 O O . GLY A 1 206 ? 1.045 1.638 -20.776 1.00 74.00 206 GLY A O 1
ATOM 1653 N N . THR A 1 207 ? 1.128 0.122 -22.474 1.00 81.75 207 THR A N 1
ATOM 1654 C CA . THR A 1 207 ? 1.923 -0.921 -21.812 1.00 81.75 207 THR A CA 1
ATOM 1655 C C . THR A 1 207 ? 3.412 -0.600 -21.932 1.00 81.75 207 THR A C 1
ATOM 1657 O O . THR A 1 207 ? 3.898 -0.227 -23.007 1.00 81.75 207 THR A O 1
ATOM 1660 N N . LEU A 1 208 ? 4.154 -0.733 -20.828 1.00 92.56 208 LEU A N 1
ATOM 1661 C CA . LEU A 1 208 ? 5.601 -0.536 -20.801 1.00 92.56 208 LEU A CA 1
ATOM 1662 C C . LEU A 1 208 ? 6.349 -1.755 -21.352 1.00 92.56 208 LEU A C 1
ATOM 1664 O O . LEU A 1 208 ? 6.098 -2.893 -20.950 1.00 92.56 208 LEU A O 1
ATOM 1668 N N . LYS A 1 209 ? 7.329 -1.489 -22.218 1.00 94.19 209 LYS A N 1
ATOM 1669 C CA . LYS A 1 209 ? 8.192 -2.473 -22.879 1.00 94.19 209 LYS A CA 1
ATOM 1670 C C . LYS A 1 209 ? 9.665 -2.118 -22.701 1.00 94.19 209 LYS A C 1
ATOM 1672 O O . LYS A 1 209 ? 10.093 -1.023 -23.063 1.00 94.19 209 LYS A O 1
ATOM 1677 N N . LEU A 1 210 ? 10.463 -3.036 -22.162 1.00 96.88 210 LEU A N 1
ATOM 1678 C CA . LEU A 1 210 ? 11.902 -2.830 -21.991 1.00 96.88 210 LEU A CA 1
ATOM 1679 C C . LEU A 1 210 ? 12.621 -2.969 -23.335 1.00 96.88 210 LEU A C 1
ATOM 1681 O O . LEU A 1 210 ? 12.437 -3.954 -24.054 1.00 96.88 210 LEU A O 1
ATOM 1685 N N . SER A 1 211 ? 13.469 -1.995 -23.665 1.00 92.06 211 SER A N 1
ATOM 1686 C CA . SER A 1 211 ? 14.347 -2.077 -24.830 1.00 92.06 211 SER A CA 1
ATOM 1687 C C . SER A 1 211 ? 15.341 -3.218 -24.652 1.00 92.06 211 SER A C 1
ATOM 1689 O O . SER A 1 211 ? 16.148 -3.231 -23.733 1.00 92.06 211 SER A O 1
ATOM 1691 N N . ILE A 1 212 ? 15.374 -4.131 -25.608 1.00 86.50 212 ILE A N 1
ATOM 1692 C CA . ILE A 1 212 ? 16.211 -5.330 -25.535 1.00 86.50 212 ILE A CA 1
ATOM 1693 C C . ILE A 1 212 ? 17.706 -5.081 -25.800 1.00 86.50 212 ILE A C 1
ATOM 1695 O O . ILE A 1 212 ? 18.530 -5.922 -25.453 1.00 86.50 212 ILE A O 1
ATOM 1699 N N . LEU A 1 213 ? 18.100 -3.953 -26.411 1.00 84.94 213 LEU A N 1
ATOM 1700 C CA . LEU A 1 213 ? 19.482 -3.762 -26.873 1.00 84.94 213 LEU A CA 1
ATOM 1701 C C . LEU A 1 213 ? 20.063 -2.363 -26.598 1.00 84.94 213 LEU A C 1
ATOM 1703 O O . LEU A 1 213 ? 19.515 -1.341 -27.034 1.00 84.94 213 LEU A O 1
ATOM 1707 N N . SER A 1 214 ? 21.247 -2.325 -25.974 1.00 85.06 214 SER A N 1
ATOM 1708 C CA . SER A 1 214 ? 22.060 -1.115 -25.779 1.00 85.06 214 SER A CA 1
ATOM 1709 C C . SER A 1 214 ? 23.424 -1.245 -26.464 1.00 85.06 214 SER A C 1
ATOM 1711 O O . SER A 1 214 ? 24.297 -1.989 -26.016 1.00 85.06 214 SER A O 1
ATOM 1713 N N . PHE A 1 215 ? 23.641 -0.487 -27.546 1.00 83.56 215 PHE A N 1
ATOM 1714 C CA . PHE A 1 215 ? 24.932 -0.479 -28.248 1.00 83.56 215 PHE A CA 1
ATOM 1715 C C . PHE A 1 215 ? 26.070 0.065 -27.385 1.00 83.56 215 PHE A C 1
ATOM 1717 O O . PHE A 1 215 ? 27.213 -0.344 -27.571 1.00 83.56 215 PHE A O 1
ATOM 1724 N N . ALA A 1 216 ? 25.769 0.936 -26.419 1.00 78.69 216 ALA A N 1
ATOM 1725 C CA . ALA A 1 216 ? 26.765 1.440 -25.485 1.00 78.69 216 ALA A CA 1
ATOM 1726 C C . ALA A 1 216 ? 27.307 0.313 -24.587 1.00 78.69 216 ALA A C 1
ATOM 1728 O O . ALA A 1 216 ? 28.516 0.229 -24.390 1.00 78.69 216 ALA A O 1
ATOM 1729 N N . ARG A 1 217 ? 26.454 -0.619 -24.129 1.00 79.44 217 ARG A N 1
ATOM 1730 C CA . ARG A 1 217 ? 26.884 -1.812 -23.369 1.00 79.44 217 ARG A CA 1
ATOM 1731 C C . ARG A 1 217 ? 27.633 -2.833 -24.219 1.00 79.44 217 ARG A C 1
ATOM 1733 O O . ARG A 1 217 ? 28.636 -3.387 -23.764 1.00 79.44 217 ARG A O 1
ATOM 1740 N N . VAL A 1 218 ? 27.197 -3.036 -25.463 1.00 81.00 218 VAL A N 1
ATOM 1741 C CA . VAL A 1 218 ? 27.935 -3.862 -26.435 1.00 81.00 218 VAL A CA 1
ATOM 1742 C C . VAL A 1 218 ? 29.337 -3.280 -26.653 1.00 81.00 218 VAL A C 1
ATOM 1744 O O . VAL A 1 218 ? 30.324 -4.003 -26.572 1.00 81.00 218 VAL A O 1
ATOM 1747 N N . ALA A 1 219 ? 29.452 -1.961 -26.832 1.00 77.75 219 ALA A N 1
ATOM 1748 C CA . ALA A 1 219 ? 30.736 -1.281 -26.996 1.00 77.75 219 ALA A CA 1
ATOM 1749 C C . ALA A 1 219 ? 31.587 -1.270 -25.713 1.00 77.75 219 ALA A C 1
ATOM 1751 O O . ALA A 1 219 ? 32.806 -1.402 -25.795 1.00 77.75 219 ALA A O 1
ATOM 1752 N N . ALA A 1 220 ? 30.981 -1.144 -24.530 1.00 74.19 220 ALA A N 1
ATOM 1753 C CA . ALA A 1 220 ? 31.692 -1.189 -23.248 1.00 74.19 220 ALA A CA 1
ATOM 1754 C C . ALA A 1 220 ? 32.333 -2.559 -22.970 1.00 74.19 220 ALA A C 1
ATOM 1756 O O . ALA A 1 220 ? 33.332 -2.640 -22.259 1.00 74.19 220 ALA A O 1
ATOM 1757 N N . SER A 1 221 ? 31.804 -3.621 -23.587 1.00 75.31 221 SER A N 1
ATOM 1758 C CA . SER A 1 221 ? 32.354 -4.979 -23.505 1.00 75.31 221 SER A CA 1
ATOM 1759 C C . SER A 1 221 ? 33.597 -5.192 -24.385 1.00 75.31 221 SER A C 1
ATOM 1761 O O . SER A 1 221 ? 34.178 -6.277 -24.366 1.00 75.31 221 SER A O 1
ATOM 1763 N N . LEU A 1 222 ? 34.021 -4.180 -25.156 1.00 74.19 222 LEU A N 1
ATOM 1764 C CA . LEU A 1 222 ? 35.243 -4.244 -25.954 1.00 74.19 222 LEU A CA 1
ATOM 1765 C C . LEU A 1 222 ? 36.509 -4.161 -25.073 1.00 74.19 222 LEU A C 1
ATOM 1767 O O . LEU A 1 222 ? 36.553 -3.399 -24.093 1.00 74.19 222 LEU A O 1
ATOM 1771 N N . PRO A 1 223 ? 37.593 -4.871 -25.447 1.00 66.94 223 PRO A N 1
ATOM 1772 C CA . PRO A 1 223 ? 38.892 -4.750 -24.790 1.00 66.94 223 PRO A CA 1
ATOM 1773 C C . PRO A 1 223 ? 39.384 -3.298 -24.752 1.00 66.94 223 PRO A C 1
ATOM 1775 O O . PRO A 1 223 ? 39.203 -2.556 -25.717 1.00 66.94 223 PRO A O 1
ATOM 1778 N N . ALA A 1 224 ? 40.074 -2.905 -23.673 1.00 60.03 224 ALA A N 1
ATOM 1779 C CA . ALA A 1 224 ? 40.623 -1.549 -23.506 1.00 60.03 224 ALA A CA 1
ATOM 1780 C C . ALA A 1 224 ? 41.613 -1.140 -24.616 1.00 60.03 224 ALA A C 1
ATOM 1782 O O . ALA A 1 224 ? 41.829 0.048 -24.839 1.00 60.03 224 ALA A O 1
ATOM 1783 N N . SER A 1 225 ? 42.210 -2.117 -25.305 1.00 56.81 225 SER A N 1
ATOM 1784 C CA . SER A 1 225 ? 43.097 -1.927 -26.457 1.00 56.81 225 SER A CA 1
ATOM 1785 C C . SER A 1 225 ? 42.366 -1.531 -27.747 1.00 56.81 225 SER A C 1
ATOM 1787 O O . SER A 1 225 ? 43.019 -1.131 -28.712 1.00 56.81 225 SER A O 1
ATOM 1789 N N . SER A 1 226 ? 41.034 -1.618 -27.783 1.00 61.56 226 SER A N 1
ATOM 1790 C CA . SER A 1 226 ? 40.227 -1.201 -28.931 1.00 61.56 226 SER A CA 1
ATOM 1791 C C . SER A 1 226 ? 40.215 0.327 -29.027 1.00 61.56 226 SER A C 1
ATOM 1793 O O . SER A 1 226 ? 39.729 1.009 -28.124 1.00 61.56 226 SER A O 1
ATOM 1795 N N . GLN A 1 227 ? 40.748 0.883 -30.119 1.00 50.56 227 GLN A N 1
ATOM 1796 C CA . GLN A 1 227 ? 40.736 2.327 -30.370 1.00 50.56 227 GLN A CA 1
ATOM 1797 C C . GLN A 1 227 ? 39.311 2.794 -30.707 1.00 50.56 227 GLN A C 1
ATOM 1799 O O . GLN A 1 227 ? 38.898 2.749 -31.862 1.00 50.56 227 GLN A O 1
ATOM 1804 N N . VAL A 1 228 ? 38.555 3.243 -29.704 1.00 54.22 228 VAL A N 1
ATOM 1805 C CA . VAL A 1 228 ? 37.284 3.958 -29.904 1.00 54.22 228 VAL A CA 1
ATOM 1806 C C . VAL A 1 228 ? 37.528 5.437 -29.606 1.00 54.22 228 VAL A C 1
ATOM 1808 O O . VAL A 1 228 ? 38.056 5.771 -28.545 1.00 54.22 228 VAL A O 1
ATOM 1811 N N . ALA A 1 229 ? 37.167 6.339 -30.527 1.00 49.28 229 ALA A N 1
ATOM 1812 C CA . ALA A 1 229 ? 37.454 7.773 -30.382 1.00 49.28 229 ALA A CA 1
ATOM 1813 C C . ALA A 1 229 ? 36.683 8.436 -29.220 1.00 49.28 229 ALA A C 1
ATOM 1815 O O . ALA A 1 229 ? 37.068 9.505 -28.748 1.00 49.28 229 ALA A O 1
ATOM 1816 N N . VAL A 1 230 ? 35.612 7.797 -28.733 1.00 52.91 230 VAL A N 1
ATOM 1817 C CA . VAL A 1 230 ? 34.840 8.215 -27.555 1.00 52.91 230 VAL A CA 1
ATOM 1818 C C . VAL A 1 230 ? 34.671 7.024 -26.617 1.00 52.91 230 VAL A C 1
ATOM 1820 O O . VAL A 1 230 ? 34.348 5.925 -27.060 1.00 52.91 230 VAL A O 1
ATOM 1823 N N . ARG A 1 231 ? 34.865 7.238 -25.310 1.00 60.59 231 ARG A N 1
ATOM 1824 C CA . ARG A 1 231 ? 34.662 6.191 -24.301 1.00 60.59 231 ARG A CA 1
ATOM 1825 C C . ARG A 1 231 ? 33.175 5.794 -24.250 1.00 60.59 231 ARG A C 1
ATOM 1827 O O . ARG A 1 231 ? 32.356 6.687 -24.027 1.00 60.59 231 ARG A O 1
ATOM 1834 N N . PRO A 1 232 ? 32.819 4.503 -24.422 1.00 57.59 232 PRO A N 1
ATOM 1835 C CA . PRO A 1 232 ? 31.438 4.014 -24.303 1.00 57.59 232 PRO A CA 1
ATOM 1836 C C . PRO A 1 232 ? 30.768 4.428 -22.986 1.00 57.59 232 PRO A C 1
ATOM 1838 O O . PRO A 1 232 ? 29.578 4.725 -22.963 1.00 57.59 232 PRO A O 1
ATOM 1841 N N . ASP A 1 233 ? 31.570 4.546 -21.926 1.00 57.88 233 ASP A N 1
ATOM 1842 C CA . ASP A 1 233 ? 31.181 4.980 -20.581 1.00 57.88 233 ASP A CA 1
ATOM 1843 C C . ASP A 1 233 ? 30.522 6.374 -20.553 1.00 57.88 233 ASP A C 1
ATOM 1845 O O . ASP A 1 233 ? 29.754 6.667 -19.648 1.00 57.88 233 ASP A O 1
ATOM 1849 N N . ASN A 1 234 ? 30.756 7.226 -21.562 1.00 61.47 234 ASN A N 1
ATOM 1850 C CA . ASN A 1 234 ? 30.089 8.530 -21.684 1.00 61.47 234 ASN A CA 1
ATOM 1851 C C . ASN A 1 234 ? 28.630 8.430 -22.170 1.00 61.47 234 ASN A C 1
ATOM 1853 O O . ASN A 1 234 ? 27.903 9.423 -22.123 1.00 61.47 234 ASN A O 1
ATOM 1857 N N . TYR A 1 235 ? 28.222 7.275 -22.702 1.00 63.00 235 TYR A N 1
ATOM 1858 C CA . TYR A 1 235 ? 26.883 7.032 -23.251 1.00 63.00 235 TYR A CA 1
ATOM 1859 C C . TYR A 1 235 ? 26.037 6.101 -22.380 1.00 63.00 235 TYR A C 1
ATOM 1861 O O . TYR A 1 235 ? 24.847 5.947 -22.642 1.00 63.00 235 TYR A O 1
ATOM 1869 N N . ILE A 1 236 ? 26.644 5.502 -21.356 1.00 73.44 236 ILE A N 1
ATOM 1870 C CA . ILE A 1 236 ? 25.969 4.754 -20.300 1.00 73.44 236 ILE A CA 1
ATOM 1871 C C . ILE A 1 236 ? 25.726 5.730 -19.155 1.00 73.44 236 ILE A C 1
ATOM 1873 O O 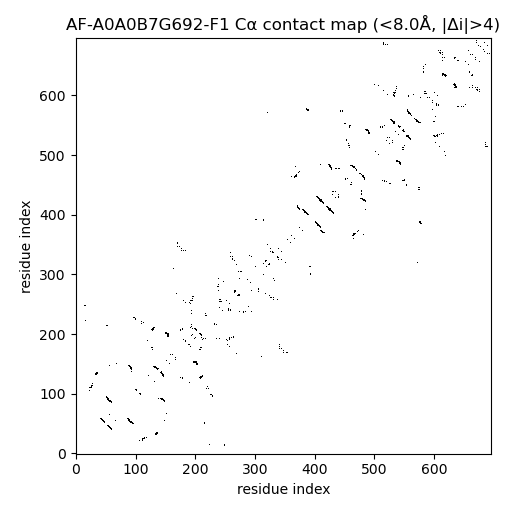. ILE A 1 236 ? 26.639 6.439 -18.739 1.00 73.44 236 ILE A O 1
ATOM 1877 N N . SER A 1 237 ? 24.509 5.775 -18.620 1.00 80.94 237 SER A N 1
ATOM 1878 C CA . SER A 1 237 ? 24.242 6.656 -17.484 1.00 80.94 237 SER A CA 1
ATOM 1879 C C . SER A 1 237 ? 24.811 6.046 -16.199 1.00 80.94 237 SER A C 1
ATOM 1881 O O . SER A 1 237 ? 24.277 5.057 -15.680 1.00 80.94 237 SER A O 1
ATOM 1883 N N . ALA A 1 238 ? 25.877 6.643 -15.651 1.00 83.94 238 ALA A N 1
ATOM 1884 C CA . ALA A 1 238 ? 26.463 6.188 -14.386 1.00 83.94 238 ALA A CA 1
ATOM 1885 C C . ALA A 1 238 ? 25.457 6.333 -13.237 1.00 83.94 238 ALA A C 1
ATOM 1887 O O . ALA A 1 238 ? 25.429 5.526 -12.316 1.00 83.94 238 ALA A O 1
ATOM 1888 N N . ARG A 1 239 ? 24.547 7.303 -13.358 1.00 90.00 239 ARG A N 1
ATOM 1889 C CA . ARG A 1 239 ? 23.456 7.585 -12.420 1.00 90.00 239 ARG A CA 1
ATOM 1890 C C . ARG A 1 239 ? 22.517 6.410 -12.124 1.00 90.00 239 ARG A C 1
ATOM 1892 O O . ARG A 1 239 ? 21.950 6.362 -11.036 1.00 90.00 239 ARG A O 1
ATOM 1899 N N . TYR A 1 240 ? 22.331 5.503 -13.080 1.00 92.06 240 TYR A N 1
ATOM 1900 C CA . TYR A 1 240 ? 21.495 4.307 -12.915 1.00 92.06 240 TYR A CA 1
ATOM 1901 C C . TYR A 1 240 ? 22.330 3.031 -12.760 1.00 92.06 240 TYR A C 1
ATOM 1903 O O . TYR A 1 240 ? 21.762 1.951 -12.606 1.00 92.06 240 TYR A O 1
ATOM 1911 N N . SER A 1 241 ? 23.661 3.130 -12.818 1.00 89.50 241 SER A N 1
ATOM 1912 C CA . SER A 1 241 ? 24.560 1.978 -12.742 1.00 89.50 241 SER A CA 1
ATOM 1913 C C . SER A 1 241 ? 24.874 1.626 -11.287 1.00 89.50 241 SER A C 1
ATOM 1915 O O . SER A 1 241 ? 25.020 2.514 -10.447 1.00 89.50 241 SER A O 1
ATOM 1917 N N . SER A 1 242 ? 24.967 0.329 -10.990 1.00 90.94 242 SER A N 1
ATOM 1918 C CA . SER A 1 242 ? 25.333 -0.155 -9.658 1.00 90.94 242 SER A CA 1
ATOM 1919 C C . SER A 1 242 ? 26.828 0.028 -9.363 1.00 90.94 242 SER A C 1
ATOM 1921 O O . SER A 1 242 ? 27.627 0.112 -10.304 1.00 90.94 242 SER A O 1
ATOM 1923 N N . PRO A 1 243 ? 27.241 0.066 -8.080 1.00 88.62 243 PRO A N 1
ATOM 1924 C CA . PRO A 1 243 ? 28.640 0.250 -7.707 1.00 88.62 243 PRO A CA 1
ATOM 1925 C C . PRO A 1 243 ? 29.550 -0.820 -8.308 1.00 88.62 243 PRO A C 1
ATOM 1927 O O . PRO A 1 243 ? 30.582 -0.491 -8.882 1.00 88.62 243 PRO A O 1
ATOM 1930 N N . GLU A 1 244 ? 29.147 -2.092 -8.267 1.00 86.88 244 GLU A N 1
ATOM 1931 C CA . GLU A 1 244 ? 29.940 -3.193 -8.820 1.00 86.88 244 GLU A CA 1
ATOM 1932 C C . GLU A 1 244 ? 30.063 -3.143 -10.351 1.00 86.88 244 GLU A C 1
ATOM 1934 O O . GLU A 1 244 ? 31.092 -3.551 -10.897 1.00 86.88 244 GLU A O 1
ATOM 1939 N N . LEU A 1 245 ? 29.055 -2.599 -11.045 1.00 83.50 245 LEU A N 1
ATOM 1940 C CA . LEU A 1 245 ? 29.075 -2.410 -12.498 1.00 83.50 245 LEU A CA 1
ATOM 1941 C C . LEU A 1 245 ? 30.023 -1.274 -12.917 1.00 83.50 245 LEU A C 1
ATOM 1943 O O . LEU A 1 245 ? 30.537 -1.288 -14.035 1.00 83.50 245 LEU A O 1
ATOM 1947 N N . LEU A 1 246 ? 30.267 -0.306 -12.026 1.00 79.88 246 LEU A N 1
ATOM 1948 C CA . LEU A 1 246 ? 31.205 0.801 -12.241 1.00 79.88 246 LEU A CA 1
ATOM 1949 C C . LEU A 1 246 ? 32.628 0.490 -11.753 1.00 79.88 246 LEU A C 1
ATOM 1951 O O . LEU A 1 246 ? 33.587 0.925 -12.386 1.00 79.88 246 LEU A O 1
ATOM 1955 N N . ALA A 1 247 ? 32.768 -0.250 -10.651 1.00 68.75 247 ALA A N 1
ATOM 1956 C CA . ALA A 1 247 ? 34.044 -0.460 -9.972 1.00 68.75 247 ALA A CA 1
ATOM 1957 C C . ALA A 1 247 ? 34.942 -1.508 -10.646 1.00 68.75 247 ALA A C 1
ATOM 1959 O O . ALA A 1 247 ? 36.162 -1.362 -10.601 1.00 68.75 247 ALA A O 1
ATOM 1960 N N . ASP A 1 248 ? 34.370 -2.563 -11.246 1.00 53.34 248 ASP A N 1
ATOM 1961 C CA . ASP A 1 248 ? 35.144 -3.803 -11.412 1.00 53.34 248 ASP A CA 1
ATOM 1962 C C . ASP A 1 248 ? 35.008 -4.525 -12.755 1.00 53.34 248 ASP A C 1
ATOM 1964 O O . ASP A 1 248 ? 35.022 -5.752 -12.815 1.00 53.34 248 ASP A O 1
ATOM 1968 N N . SER A 1 249 ? 34.887 -3.797 -13.874 1.00 51.75 249 SER A N 1
ATOM 1969 C CA . SER A 1 249 ? 34.821 -4.428 -15.213 1.00 51.75 249 SER A CA 1
ATOM 1970 C C . SER A 1 249 ? 33.769 -5.548 -15.303 1.00 51.75 249 SER A C 1
ATOM 1972 O O . SER A 1 249 ? 33.918 -6.495 -16.083 1.00 51.75 249 SER A O 1
ATOM 1974 N N . SER A 1 250 ? 32.761 -5.502 -14.429 1.00 55.00 250 SER A N 1
ATOM 1975 C CA . SER A 1 250 ? 31.892 -6.634 -14.173 1.00 55.00 250 SER A CA 1
ATOM 1976 C C . SER A 1 250 ? 30.815 -6.663 -15.247 1.00 55.00 250 SER A C 1
ATOM 1978 O O . SER A 1 250 ? 30.323 -5.633 -15.714 1.00 55.00 250 SER A O 1
ATOM 1980 N N . ARG A 1 251 ? 30.485 -7.865 -15.721 1.00 73.00 251 ARG A N 1
ATOM 1981 C CA . ARG A 1 251 ? 29.339 -8.027 -16.615 1.00 73.00 251 ARG A CA 1
ATOM 1982 C C . ARG A 1 251 ? 28.080 -7.684 -15.828 1.00 73.00 251 ARG A C 1
ATOM 1984 O O . ARG A 1 251 ? 27.983 -8.040 -14.657 1.00 73.00 251 ARG A O 1
ATOM 1991 N N . ALA A 1 252 ? 27.120 -7.043 -16.490 1.00 84.44 252 ALA A N 1
ATOM 1992 C CA . ALA A 1 252 ? 25.810 -6.810 -15.900 1.00 84.44 252 ALA A CA 1
ATOM 1993 C C . ALA A 1 252 ? 25.238 -8.125 -15.351 1.00 84.44 252 ALA A C 1
ATOM 1995 O O . ALA A 1 252 ? 25.241 -9.147 -16.045 1.00 84.44 252 ALA A O 1
ATOM 1996 N N . SER A 1 253 ? 24.761 -8.078 -14.114 1.00 91.06 253 SER A N 1
ATOM 1997 C CA . SER A 1 253 ? 24.132 -9.183 -13.394 1.00 91.06 253 SER A CA 1
ATOM 1998 C C . SER A 1 253 ? 22.655 -8.867 -13.106 1.00 91.06 253 SER A C 1
ATOM 2000 O O . SER A 1 253 ? 22.268 -7.691 -13.156 1.00 91.06 253 SER A O 1
ATOM 2002 N N . PRO A 1 254 ? 21.823 -9.867 -12.763 1.00 95.25 254 PRO A N 1
ATOM 2003 C CA . PRO A 1 254 ? 20.458 -9.617 -12.304 1.00 95.25 254 PRO A CA 1
ATOM 2004 C C . PRO A 1 254 ? 20.405 -8.602 -11.158 1.00 95.25 254 PRO A C 1
ATOM 2006 O O . PRO A 1 254 ? 19.593 -7.686 -11.169 1.00 95.25 254 PRO A O 1
ATOM 2009 N N . GLU A 1 255 ? 21.335 -8.685 -10.210 1.00 95.56 255 GLU A N 1
ATOM 2010 C CA . GLU A 1 255 ? 21.425 -7.776 -9.065 1.00 95.56 255 GLU A CA 1
ATOM 2011 C C . GLU A 1 255 ? 21.765 -6.337 -9.483 1.00 95.56 255 GLU A C 1
ATOM 2013 O O . GLU A 1 255 ? 21.295 -5.387 -8.848 1.00 95.56 255 GLU A O 1
ATOM 2018 N N . SER A 1 256 ? 22.556 -6.159 -10.548 1.00 93.62 256 SER A N 1
ATOM 2019 C CA . SER A 1 256 ? 22.828 -4.836 -11.124 1.00 93.62 256 SER A CA 1
ATOM 2020 C C . SER A 1 256 ? 21.594 -4.246 -11.820 1.00 93.62 256 SER A C 1
ATOM 2022 O O . SER A 1 256 ? 21.329 -3.054 -11.672 1.00 93.62 256 SER A O 1
ATOM 2024 N N . ASP A 1 257 ? 20.773 -5.078 -12.477 1.00 95.81 257 ASP A N 1
ATOM 2025 C CA . ASP A 1 257 ? 19.489 -4.644 -13.046 1.00 95.81 257 ASP A CA 1
ATOM 2026 C C . ASP A 1 257 ? 18.516 -4.205 -11.947 1.00 95.81 257 ASP A C 1
ATOM 2028 O O . ASP A 1 257 ? 17.789 -3.229 -12.126 1.00 95.81 257 ASP A O 1
ATOM 2032 N N . ILE A 1 258 ? 18.519 -4.883 -10.793 1.00 97.75 258 ILE A N 1
ATOM 2033 C CA . ILE A 1 258 ? 17.689 -4.505 -9.641 1.00 97.75 258 ILE A CA 1
ATOM 2034 C C . ILE A 1 258 ? 18.104 -3.143 -9.075 1.00 97.75 258 ILE A C 1
ATOM 2036 O O . ILE A 1 258 ? 17.237 -2.335 -8.740 1.00 97.75 258 ILE A O 1
ATOM 2040 N N . TRP A 1 259 ? 19.401 -2.830 -9.024 1.00 95.50 259 TRP A N 1
ATOM 2041 C CA . TRP A 1 259 ? 19.852 -1.485 -8.651 1.00 95.50 259 TRP A CA 1
ATOM 2042 C C . TRP A 1 259 ? 19.290 -0.424 -9.605 1.00 95.50 259 TRP A C 1
ATOM 2044 O O . TRP A 1 259 ? 18.682 0.559 -9.163 1.00 95.50 259 TRP A O 1
ATOM 2054 N N . SER A 1 260 ? 19.436 -0.649 -10.916 1.00 96.00 260 SER A N 1
ATOM 2055 C CA . SER A 1 260 ? 18.894 0.240 -11.947 1.00 96.00 260 SER A CA 1
ATOM 2056 C C . SER A 1 260 ? 17.368 0.346 -11.869 1.00 96.00 260 SER A C 1
ATOM 2058 O O . SER A 1 260 ? 16.824 1.441 -12.020 1.00 96.00 260 SER A O 1
ATOM 2060 N N . PHE A 1 261 ? 16.670 -0.750 -11.553 1.00 97.56 261 PHE A N 1
ATOM 2061 C CA . PHE A 1 261 ? 15.232 -0.754 -11.288 1.00 97.56 261 PHE A CA 1
ATOM 2062 C C . PHE A 1 261 ? 14.886 0.162 -10.115 1.00 97.56 261 PHE A C 1
ATOM 2064 O O . PHE A 1 261 ? 13.993 0.992 -10.254 1.00 97.56 261 PHE A O 1
ATOM 2071 N N . GLY A 1 262 ? 15.616 0.087 -8.997 1.00 94.75 262 GLY A N 1
ATOM 2072 C CA . GLY A 1 262 ? 15.435 0.997 -7.863 1.00 94.75 262 GLY A CA 1
ATOM 2073 C C . GLY A 1 262 ? 15.590 2.466 -8.270 1.00 94.75 262 GLY A C 1
ATOM 2074 O O . GLY A 1 262 ? 14.773 3.310 -7.898 1.00 94.75 262 GLY A O 1
ATOM 2075 N N . CYS A 1 263 ? 16.583 2.774 -9.110 1.00 94.19 263 CYS A N 1
ATOM 2076 C CA . CYS A 1 263 ? 16.792 4.114 -9.666 1.00 94.19 263 CYS A CA 1
ATOM 2077 C C . CYS A 1 263 ? 15.629 4.579 -10.566 1.00 94.19 263 CYS A C 1
ATOM 2079 O O . CYS A 1 263 ? 15.176 5.721 -10.445 1.00 94.19 263 CYS A O 1
ATOM 2081 N N . VAL A 1 264 ? 15.120 3.711 -11.445 1.00 94.69 264 VAL A N 1
ATOM 2082 C CA . VAL A 1 264 ? 13.953 4.000 -12.298 1.00 94.69 264 VAL A CA 1
ATOM 2083 C C . VAL A 1 264 ? 12.685 4.151 -11.464 1.00 94.69 264 VAL A C 1
ATOM 2085 O O . VAL A 1 264 ? 11.929 5.093 -11.680 1.00 94.69 264 VAL A O 1
ATOM 2088 N N . ALA A 1 265 ? 12.465 3.279 -10.485 1.00 91.12 265 ALA A N 1
ATOM 2089 C CA . ALA A 1 265 ? 11.322 3.328 -9.586 1.00 91.12 265 ALA A CA 1
ATOM 2090 C C . ALA A 1 265 ? 11.304 4.632 -8.781 1.00 91.12 265 ALA A C 1
ATOM 2092 O O . ALA A 1 265 ? 10.282 5.317 -8.725 1.00 91.12 265 ALA A O 1
ATOM 2093 N N . PHE A 1 266 ? 12.458 5.037 -8.245 1.00 85.62 266 PHE A N 1
ATOM 2094 C CA . PHE A 1 266 ? 12.624 6.344 -7.617 1.00 85.62 266 PHE A CA 1
ATOM 2095 C C . PHE A 1 266 ? 12.237 7.481 -8.573 1.00 85.62 266 PHE A C 1
ATOM 2097 O O . PHE A 1 266 ? 11.449 8.355 -8.207 1.00 85.62 266 PHE A O 1
ATOM 2104 N N . TRP A 1 267 ? 12.731 7.452 -9.812 1.00 88.56 267 TRP A N 1
ATOM 2105 C CA . TRP A 1 267 ? 12.400 8.459 -10.821 1.00 88.56 267 TRP A CA 1
ATOM 2106 C C . TRP A 1 267 ? 10.907 8.450 -11.198 1.00 88.56 267 TRP A C 1
ATOM 2108 O O . TRP A 1 267 ? 10.302 9.515 -11.341 1.00 88.56 267 TRP A O 1
ATOM 2118 N N . ILE A 1 268 ? 10.268 7.279 -11.300 1.00 86.00 268 ILE A N 1
ATOM 2119 C CA . ILE A 1 268 ? 8.824 7.128 -11.550 1.00 86.00 268 ILE A CA 1
ATOM 2120 C C . ILE A 1 268 ? 8.023 7.854 -10.467 1.00 86.00 268 ILE A C 1
ATOM 2122 O O . ILE A 1 268 ? 7.107 8.614 -10.785 1.00 86.00 268 ILE A O 1
ATOM 2126 N N . TYR A 1 269 ? 8.409 7.704 -9.207 1.00 77.75 269 TYR A N 1
ATOM 2127 C CA . TYR A 1 269 ? 7.667 8.292 -8.101 1.00 77.75 269 TYR A CA 1
ATOM 2128 C C . TYR A 1 269 ? 7.986 9.757 -7.807 1.00 77.75 269 TYR A C 1
ATOM 2130 O O . TYR A 1 269 ? 7.127 10.466 -7.285 1.00 77.75 269 TYR A O 1
ATOM 2138 N N . THR A 1 270 ? 9.191 10.218 -8.135 1.00 74.12 270 THR A N 1
ATOM 2139 C CA . THR A 1 270 ? 9.655 11.558 -7.744 1.00 74.12 270 THR A CA 1
ATOM 2140 C C . THR A 1 270 ? 9.796 12.538 -8.904 1.00 74.12 270 THR A C 1
ATOM 2142 O O . THR A 1 270 ? 9.980 13.725 -8.671 1.00 74.12 270 THR A O 1
ATOM 2145 N N . ASP A 1 271 ? 9.755 12.076 -10.157 1.00 76.31 271 ASP A N 1
ATOM 2146 C CA . ASP A 1 271 ? 10.159 12.884 -11.320 1.00 76.31 271 ASP A CA 1
ATOM 2147 C C . ASP A 1 271 ? 11.617 13.412 -11.219 1.00 76.31 271 ASP A C 1
ATOM 2149 O O . ASP A 1 271 ? 12.029 14.257 -12.015 1.00 76.31 271 ASP A O 1
ATOM 2153 N N . LEU A 1 272 ? 12.423 12.896 -10.278 1.00 79.06 272 LEU A N 1
ATOM 2154 C CA . LEU A 1 272 ? 13.818 13.272 -10.060 1.00 79.06 272 LEU A CA 1
ATOM 2155 C C . LEU A 1 272 ? 14.752 12.151 -10.499 1.00 79.06 272 LEU A C 1
ATOM 2157 O O . LEU A 1 272 ? 14.542 10.973 -10.217 1.00 79.06 272 LEU A O 1
ATOM 2161 N N . HIS A 1 273 ? 15.834 12.528 -11.167 1.00 85.50 273 HIS A N 1
ATOM 2162 C CA . HIS A 1 273 ? 16.906 11.594 -11.475 1.00 85.50 273 HIS A CA 1
ATOM 2163 C C . HIS A 1 273 ? 17.701 11.241 -10.193 1.00 85.50 273 HIS A C 1
ATOM 2165 O O . HIS A 1 273 ? 17.872 12.117 -9.342 1.00 85.50 273 HIS A O 1
ATOM 2171 N N . PRO A 1 274 ? 18.208 10.000 -10.031 1.00 87.50 274 PRO A N 1
ATOM 2172 C CA . PRO A 1 274 ? 19.002 9.606 -8.852 1.00 87.50 274 PRO A CA 1
ATOM 2173 C C . PRO A 1 274 ? 20.236 10.501 -8.673 1.00 87.50 274 PRO A C 1
ATOM 2175 O O . PRO A 1 274 ? 20.742 10.963 -9.674 1.00 87.50 274 PRO A O 1
ATOM 2178 N N . TYR A 1 275 ? 20.760 10.777 -7.481 1.00 85.44 275 TYR A N 1
ATOM 2179 C CA . TYR A 1 275 ? 21.801 11.808 -7.257 1.00 85.44 275 TYR A CA 1
ATOM 2180 C C . TYR A 1 275 ? 21.415 13.223 -7.746 1.00 85.44 275 TYR A C 1
ATOM 2182 O O . TYR A 1 275 ? 22.163 13.862 -8.498 1.00 85.44 275 TYR A O 1
ATOM 2190 N N . PRO A 1 276 ? 20.239 13.749 -7.372 1.00 77.94 276 PRO A N 1
ATOM 2191 C CA . PRO A 1 276 ? 19.682 14.951 -7.989 1.00 77.94 276 PRO A CA 1
ATOM 2192 C C . PRO A 1 276 ? 20.466 16.240 -7.669 1.00 77.94 276 PRO A C 1
ATOM 2194 O O . PRO A 1 276 ? 20.391 17.211 -8.421 1.00 77.94 276 PRO A O 1
ATOM 2197 N N . SER A 1 277 ? 21.279 16.245 -6.607 1.00 78.88 277 SER A N 1
ATOM 2198 C CA . SER A 1 277 ? 22.207 17.338 -6.279 1.00 78.88 277 SER A CA 1
ATOM 2199 C C . SER A 1 277 ? 23.453 17.379 -7.179 1.00 78.88 277 SER A C 1
ATOM 2201 O O . SER A 1 277 ? 24.114 18.417 -7.275 1.00 78.88 277 SER A O 1
ATOM 2203 N N . LEU A 1 278 ? 23.773 16.279 -7.871 1.00 82.62 278 LEU A N 1
ATOM 2204 C CA . LEU A 1 278 ? 24.975 16.134 -8.692 1.00 82.62 278 LEU A CA 1
ATOM 2205 C C . LEU A 1 278 ? 24.651 16.333 -10.179 1.00 82.62 278 LEU A C 1
ATOM 2207 O O . LEU A 1 278 ? 23.880 15.588 -10.795 1.00 82.62 278 LEU A O 1
ATOM 2211 N N . LYS A 1 279 ? 25.273 17.357 -10.777 1.00 79.19 279 LYS A N 1
ATOM 2212 C CA . LYS A 1 279 ? 25.021 17.756 -12.174 1.00 79.19 279 LYS A CA 1
ATOM 2213 C C . LYS A 1 279 ? 25.910 17.049 -13.196 1.00 79.19 279 LYS A C 1
ATOM 2215 O O . LYS A 1 279 ? 25.496 16.921 -14.344 1.00 79.19 279 LYS A O 1
ATOM 2220 N N . LYS A 1 280 ? 27.128 16.638 -12.828 1.00 80.81 280 LYS A N 1
ATOM 2221 C CA . LYS A 1 280 ? 28.104 16.053 -13.762 1.00 80.81 280 LYS A CA 1
ATOM 2222 C C . LYS A 1 280 ? 28.282 14.560 -13.489 1.00 80.81 280 LYS A C 1
ATOM 2224 O O . LYS A 1 280 ? 28.430 14.170 -12.339 1.00 80.81 280 LYS A O 1
ATOM 2229 N N . GLU A 1 281 ? 28.349 13.746 -14.543 1.00 78.25 281 GLU A N 1
ATOM 2230 C CA . GLU A 1 281 ? 28.485 12.280 -14.434 1.00 78.25 281 GLU A CA 1
ATOM 2231 C C . GLU A 1 281 ? 29.716 11.844 -13.619 1.00 78.25 281 GLU A C 1
ATOM 2233 O O . GLU A 1 281 ? 29.615 10.954 -12.787 1.00 78.25 281 GLU A O 1
ATOM 2238 N N . HIS A 1 282 ? 30.864 12.518 -13.750 1.00 80.81 282 HIS A N 1
ATOM 2239 C CA . HIS A 1 282 ? 32.052 12.165 -12.957 1.00 80.81 282 HIS A CA 1
ATOM 2240 C C . HIS A 1 282 ? 31.908 12.452 -11.452 1.00 80.81 282 HIS A C 1
ATOM 2242 O O . HIS A 1 282 ? 32.599 11.835 -10.646 1.00 80.81 282 HIS A O 1
ATOM 2248 N N . ASP A 1 283 ? 31.042 13.390 -11.051 1.00 83.75 283 ASP A N 1
ATOM 2249 C CA . ASP A 1 283 ? 30.740 13.621 -9.632 1.00 83.75 283 ASP A CA 1
ATOM 2250 C C . ASP A 1 283 ? 29.893 12.473 -9.075 1.00 83.75 283 ASP A C 1
ATOM 2252 O O . ASP A 1 283 ? 30.085 12.062 -7.935 1.00 83.75 283 ASP A O 1
ATOM 2256 N N . ILE A 1 284 ? 29.001 11.928 -9.905 1.00 86.50 284 ILE A N 1
ATOM 2257 C CA . ILE A 1 284 ? 28.150 10.783 -9.574 1.00 86.50 284 ILE A CA 1
ATOM 2258 C C . ILE A 1 284 ? 28.993 9.521 -9.427 1.00 86.50 284 ILE A C 1
ATOM 2260 O O . ILE A 1 284 ? 28.854 8.825 -8.430 1.00 86.50 284 ILE A O 1
ATOM 2264 N N . VAL A 1 285 ? 29.912 9.265 -10.366 1.00 84.25 285 VAL A N 1
ATOM 2265 C CA . VAL A 1 285 ? 30.847 8.131 -10.273 1.00 84.25 285 VAL A CA 1
ATOM 2266 C C . VAL A 1 285 ? 31.631 8.190 -8.960 1.00 84.25 285 VAL A C 1
ATOM 2268 O O . VAL A 1 285 ? 31.631 7.218 -8.215 1.00 84.25 285 VAL A O 1
ATOM 2271 N N . ARG A 1 286 ? 32.199 9.354 -8.611 1.00 84.38 286 ARG A N 1
ATOM 2272 C CA . ARG A 1 286 ? 32.918 9.532 -7.336 1.00 84.38 286 ARG A CA 1
ATOM 2273 C C . ARG A 1 286 ? 32.034 9.319 -6.107 1.00 84.38 286 ARG A C 1
ATOM 2275 O O . ARG A 1 286 ? 32.509 8.801 -5.100 1.00 84.38 286 ARG A O 1
ATOM 2282 N N . ALA A 1 287 ? 30.770 9.739 -6.167 1.00 85.81 287 ALA A N 1
ATOM 2283 C CA . ALA A 1 287 ? 29.816 9.514 -5.087 1.00 85.81 287 ALA A CA 1
ATOM 2284 C C . ALA A 1 287 ? 29.522 8.015 -4.916 1.00 85.81 287 ALA A C 1
ATOM 2286 O O . ALA A 1 287 ? 29.575 7.516 -3.796 1.00 85.81 287 ALA A O 1
ATOM 2287 N N . ILE A 1 288 ? 29.304 7.294 -6.019 1.00 87.06 288 ILE A N 1
ATOM 2288 C CA . ILE A 1 288 ? 29.083 5.842 -6.016 1.00 87.06 288 ILE A CA 1
ATOM 2289 C C . ILE A 1 288 ? 30.307 5.097 -5.467 1.00 87.06 288 ILE A C 1
ATOM 2291 O O . ILE A 1 288 ? 30.158 4.239 -4.602 1.00 87.06 288 ILE A O 1
ATOM 2295 N N . GLU A 1 289 ? 31.515 5.459 -5.909 1.00 82.62 289 GLU A N 1
ATOM 2296 C CA . GLU A 1 289 ? 32.780 4.904 -5.396 1.00 82.62 289 GLU A CA 1
ATOM 2297 C C . GLU A 1 289 ? 32.982 5.172 -3.896 1.00 82.62 289 GLU A C 1
ATOM 2299 O O . GLU A 1 289 ? 33.653 4.403 -3.215 1.00 82.62 289 GLU A O 1
ATOM 2304 N N . SER A 1 290 ? 32.387 6.249 -3.376 1.00 85.44 290 SER A N 1
ATOM 2305 C CA . SER A 1 290 ? 32.401 6.601 -1.950 1.00 85.44 290 SER A CA 1
ATOM 2306 C C . SER A 1 290 ? 31.215 6.006 -1.177 1.00 85.44 290 SER A C 1
ATOM 2308 O O . SER A 1 290 ? 30.894 6.493 -0.094 1.00 85.44 290 SER A O 1
ATOM 2310 N N . GLU A 1 291 ? 30.540 4.999 -1.743 1.00 84.31 291 GLU A N 1
ATOM 2311 C CA . GLU A 1 291 ? 29.383 4.301 -1.162 1.00 84.31 291 GLU A CA 1
ATOM 2312 C C . GLU A 1 291 ? 28.179 5.216 -0.862 1.00 84.31 291 GLU A C 1
ATOM 2314 O O . GLU A 1 291 ? 27.320 4.907 -0.033 1.00 84.31 291 GLU A O 1
ATOM 2319 N N . VAL A 1 292 ? 28.072 6.349 -1.563 1.00 84.69 292 VAL A N 1
ATOM 2320 C CA . VAL A 1 292 ? 26.908 7.233 -1.460 1.00 84.69 292 VAL A CA 1
ATOM 2321 C C . VAL A 1 292 ? 25.755 6.622 -2.251 1.00 84.69 292 VAL A C 1
ATOM 2323 O O . VAL A 1 292 ? 25.836 6.431 -3.470 1.00 84.69 292 VAL A O 1
ATOM 2326 N N . LEU A 1 293 ? 24.654 6.342 -1.556 1.00 85.31 293 LEU A N 1
ATOM 2327 C CA . LEU A 1 293 ? 23.445 5.799 -2.168 1.00 85.31 293 LEU A CA 1
ATOM 2328 C C . LEU A 1 293 ? 22.826 6.784 -3.175 1.00 85.31 293 LEU A C 1
ATOM 2330 O O . LEU A 1 293 ? 22.980 7.998 -3.016 1.00 85.31 293 LEU A O 1
ATOM 2334 N N . PRO A 1 294 ? 22.069 6.291 -4.176 1.00 84.06 294 PRO A N 1
ATOM 2335 C CA . PRO A 1 294 ? 21.429 7.142 -5.176 1.00 84.06 294 PRO A CA 1
ATOM 2336 C C . PRO A 1 294 ? 20.570 8.245 -4.577 1.00 84.06 294 PRO A C 1
ATOM 2338 O O . PRO A 1 294 ? 20.582 9.369 -5.074 1.00 84.06 294 PRO A O 1
ATOM 2341 N N . ASN A 1 295 ? 19.865 7.933 -3.492 1.00 75.31 295 ASN A N 1
ATOM 2342 C CA . ASN A 1 295 ? 19.275 8.892 -2.571 1.00 75.31 295 ASN A CA 1
ATOM 2343 C C . ASN A 1 295 ? 19.193 8.253 -1.179 1.00 75.31 295 ASN A C 1
ATOM 2345 O O . ASN A 1 295 ? 19.062 7.034 -1.063 1.00 75.31 295 ASN A O 1
ATOM 2349 N N . ASP A 1 296 ? 19.213 9.072 -0.131 1.00 62.62 296 ASP A N 1
ATOM 2350 C CA . ASP A 1 296 ? 18.999 8.628 1.247 1.00 62.62 296 ASP A CA 1
ATOM 2351 C C . ASP A 1 296 ? 17.640 9.099 1.796 1.00 62.62 296 ASP A C 1
ATOM 2353 O O . ASP A 1 296 ? 16.975 9.986 1.250 1.00 62.62 296 ASP A O 1
ATOM 2357 N N . MET A 1 297 ? 17.206 8.477 2.896 1.00 54.41 297 MET A N 1
ATOM 2358 C CA . MET A 1 297 ? 15.939 8.812 3.551 1.00 54.41 297 MET A CA 1
ATOM 2359 C C . MET A 1 297 ? 15.866 10.280 3.976 1.00 54.41 297 MET A C 1
ATOM 2361 O O . MET A 1 297 ? 14.775 10.841 3.996 1.00 54.41 297 MET A O 1
ATOM 2365 N N . ASP A 1 298 ? 16.990 10.913 4.303 1.00 54.12 298 ASP A N 1
ATOM 2366 C CA . ASP A 1 298 ? 17.017 12.303 4.758 1.00 54.12 298 ASP A CA 1
ATOM 2367 C C . ASP A 1 298 ? 16.892 13.295 3.589 1.00 54.12 298 ASP A C 1
ATOM 2369 O O . ASP A 1 298 ? 16.230 14.324 3.716 1.00 54.12 298 ASP A O 1
ATOM 2373 N N . SER A 1 299 ? 17.397 12.945 2.412 1.00 55.88 299 SER A N 1
ATOM 2374 C CA . SER A 1 299 ? 17.231 13.658 1.144 1.00 55.88 299 SER A CA 1
ATOM 2375 C C . SER A 1 299 ? 15.806 13.503 0.612 1.00 55.88 299 SER A C 1
ATOM 2377 O O . SER A 1 299 ? 15.207 14.474 0.151 1.00 55.88 299 SER A O 1
ATOM 2379 N N . ILE A 1 300 ? 15.213 12.313 0.765 1.00 52.47 300 ILE A N 1
ATOM 2380 C CA . ILE A 1 300 ? 13.797 12.049 0.455 1.00 52.47 300 ILE A CA 1
ATOM 2381 C C . ILE A 1 300 ? 12.872 12.787 1.437 1.00 52.47 300 ILE A C 1
ATOM 2383 O O . ILE A 1 300 ? 11.828 13.294 1.037 1.00 52.47 300 ILE A O 1
ATOM 2387 N N . ARG A 1 301 ? 13.259 12.932 2.711 1.00 49.50 301 ARG A N 1
ATOM 2388 C CA . ARG A 1 301 ? 12.537 13.756 3.705 1.00 49.50 301 ARG A CA 1
ATOM 2389 C C . ARG A 1 301 ? 12.619 15.261 3.419 1.00 49.50 301 ARG A C 1
ATOM 2391 O O . ARG A 1 301 ? 11.710 15.992 3.807 1.00 49.50 301 ARG A O 1
ATOM 2398 N N . ASN A 1 302 ? 13.671 15.718 2.736 1.00 48.84 302 ASN A N 1
ATOM 2399 C CA . ASN A 1 302 ? 13.908 17.119 2.360 1.00 48.84 302 ASN A CA 1
ATOM 2400 C C . ASN A 1 302 ? 13.590 17.412 0.877 1.00 48.84 302 ASN A C 1
ATOM 2402 O O . ASN A 1 302 ? 14.084 18.390 0.319 1.00 48.84 302 ASN A O 1
ATOM 2406 N N . ILE A 1 303 ? 12.736 16.599 0.240 1.00 46.88 303 ILE A N 1
ATOM 2407 C CA . ILE A 1 303 ? 12.397 16.642 -1.199 1.00 46.88 303 ILE A CA 1
ATOM 2408 C C . ILE A 1 303 ? 11.951 18.028 -1.725 1.00 46.88 303 ILE A C 1
ATOM 2410 O O . ILE A 1 303 ? 11.970 18.275 -2.930 1.00 46.88 303 ILE A O 1
ATOM 2414 N N . GLU A 1 304 ? 11.576 18.952 -0.835 1.00 43.78 304 GLU A N 1
ATOM 2415 C CA . GLU A 1 304 ? 11.208 20.334 -1.159 1.00 43.78 304 GLU A CA 1
ATOM 2416 C C . GLU A 1 304 ? 12.349 21.155 -1.795 1.00 43.78 304 GLU A C 1
ATOM 2418 O O . GLU A 1 304 ? 12.053 22.089 -2.545 1.00 43.78 304 GLU A O 1
ATOM 2423 N N . ASP A 1 305 ? 13.618 20.797 -1.560 1.00 41.31 305 ASP A N 1
ATOM 2424 C CA . ASP A 1 305 ? 14.790 21.483 -2.139 1.00 41.31 305 ASP A CA 1
ATOM 2425 C C . ASP A 1 305 ? 15.137 21.002 -3.563 1.00 41.31 305 ASP A C 1
ATOM 2427 O O . ASP A 1 305 ? 15.989 21.590 -4.233 1.00 41.31 305 ASP A O 1
ATOM 2431 N N . LEU A 1 306 ? 14.463 19.957 -4.060 1.00 40.50 306 LEU A N 1
ATOM 2432 C CA . LEU A 1 306 ? 14.781 19.305 -5.338 1.00 40.50 306 LEU A CA 1
ATOM 2433 C C . LEU A 1 306 ? 13.842 19.664 -6.498 1.00 40.50 306 LEU A C 1
ATOM 2435 O O . LEU A 1 306 ? 14.111 19.292 -7.640 1.00 40.50 306 LEU A O 1
ATOM 2439 N N . GLY A 1 307 ? 12.798 20.459 -6.252 1.00 37.34 307 GLY A N 1
ATOM 2440 C CA . GLY A 1 307 ? 12.021 21.090 -7.319 1.00 37.34 307 GLY A CA 1
ATOM 2441 C C . GLY A 1 307 ? 10.549 21.319 -6.985 1.00 37.34 307 GLY A C 1
ATOM 2442 O O . GLY A 1 307 ? 9.855 20.465 -6.443 1.00 37.34 307 GLY A O 1
ATOM 2443 N N . SER A 1 308 ? 10.032 22.472 -7.407 1.00 36.66 308 SER A N 1
ATOM 2444 C CA . SER A 1 308 ? 8.647 22.936 -7.225 1.00 36.66 308 SER A CA 1
ATOM 2445 C C . SER A 1 308 ? 7.561 22.122 -7.957 1.00 36.66 308 SER A C 1
ATOM 2447 O O . SER A 1 308 ? 6.398 22.522 -7.956 1.00 36.66 308 SER A O 1
ATOM 2449 N N . HIS A 1 309 ? 7.917 21.022 -8.626 1.00 39.88 309 HIS A N 1
ATOM 2450 C CA . HIS A 1 309 ? 7.032 20.275 -9.533 1.00 39.88 309 HIS A CA 1
ATOM 2451 C C . HIS A 1 309 ? 6.524 18.946 -8.963 1.00 39.88 309 HIS A C 1
ATOM 2453 O O . HIS A 1 309 ? 5.630 18.339 -9.554 1.00 39.88 309 HIS A O 1
ATOM 2459 N N . LEU A 1 310 ? 7.019 18.537 -7.792 1.00 41.94 310 LEU A N 1
ATOM 2460 C CA . LEU A 1 310 ? 6.479 17.427 -7.013 1.00 41.94 310 LEU A CA 1
ATOM 2461 C C . LEU A 1 310 ? 5.087 17.801 -6.478 1.00 41.94 310 LEU A C 1
ATOM 2463 O O . LEU A 1 310 ? 4.918 18.244 -5.346 1.00 41.94 310 LEU A O 1
ATOM 2467 N N . ARG A 1 311 ? 4.058 17.615 -7.316 1.00 40.94 311 ARG A N 1
ATOM 2468 C CA . ARG A 1 311 ? 2.652 17.533 -6.874 1.00 40.94 311 ARG A CA 1
ATOM 2469 C C . ARG A 1 311 ? 2.381 16.257 -6.058 1.00 40.94 311 ARG A C 1
ATOM 2471 O O . ARG A 1 311 ? 1.289 16.099 -5.530 1.00 40.94 311 ARG A O 1
ATOM 2478 N N . THR A 1 312 ? 3.372 15.374 -5.950 1.00 42.28 312 THR A N 1
ATOM 2479 C CA . THR A 1 312 ? 3.401 14.145 -5.155 1.00 42.28 312 THR A CA 1
ATOM 2480 C C . THR A 1 312 ? 4.319 14.370 -3.953 1.00 42.28 312 THR A C 1
ATOM 2482 O O . THR A 1 312 ? 5.500 14.033 -3.971 1.00 42.28 312 THR A O 1
ATOM 2485 N N . GLY A 1 313 ? 3.794 15.052 -2.933 1.00 37.16 313 GLY A N 1
ATOM 2486 C CA . GLY A 1 313 ? 4.505 15.300 -1.679 1.00 37.16 313 GLY A CA 1
ATOM 2487 C C . GLY A 1 313 ? 4.737 14.021 -0.866 1.00 37.16 313 GLY A C 1
ATOM 2488 O O . GLY A 1 313 ? 4.434 12.912 -1.307 1.00 37.16 313 GLY A O 1
ATOM 2489 N N . ALA A 1 314 ? 5.224 14.185 0.364 1.00 37.44 314 ALA A N 1
ATOM 2490 C CA . ALA A 1 314 ? 5.411 13.118 1.354 1.00 37.44 314 ALA A CA 1
ATOM 2491 C C . ALA A 1 314 ? 4.123 12.328 1.719 1.00 37.44 314 ALA A C 1
ATOM 2493 O O . ALA A 1 314 ? 4.202 11.353 2.456 1.00 37.44 314 ALA A O 1
ATOM 2494 N N . ASP A 1 315 ? 2.968 12.717 1.162 1.00 41.00 315 ASP A N 1
ATOM 2495 C CA . ASP A 1 315 ? 1.653 12.056 1.230 1.00 41.00 315 ASP A CA 1
ATOM 2496 C C . ASP A 1 315 ? 1.454 10.967 0.156 1.00 41.00 315 ASP A C 1
ATOM 2498 O O . ASP A 1 315 ? 0.347 10.481 -0.073 1.00 41.00 315 ASP A O 1
ATOM 2502 N N . SER A 1 316 ? 2.510 10.607 -0.571 1.00 50.28 316 SER A N 1
ATOM 2503 C CA . SER A 1 316 ? 2.400 9.642 -1.657 1.00 50.28 316 SER A CA 1
ATOM 2504 C C . SER A 1 316 ? 2.389 8.205 -1.096 1.00 50.28 316 SER A C 1
ATOM 2506 O O . SER A 1 316 ? 3.356 7.829 -0.428 1.00 50.28 316 SER A O 1
ATOM 2508 N N . PRO A 1 317 ? 1.356 7.377 -1.380 1.00 51.50 317 PRO A N 1
ATOM 2509 C CA . PRO A 1 317 ? 1.170 6.050 -0.774 1.00 51.50 317 PRO A CA 1
ATOM 2510 C C . PRO A 1 317 ? 2.414 5.157 -0.802 1.00 51.50 317 PRO A C 1
ATOM 2512 O O . PRO A 1 317 ? 2.706 4.499 0.191 1.00 51.50 317 PRO A O 1
ATOM 2515 N N . TRP A 1 318 ? 3.215 5.254 -1.867 1.00 61.47 318 TRP A N 1
ATOM 2516 C CA . TRP A 1 318 ? 4.457 4.502 -2.070 1.00 61.47 318 TRP A CA 1
ATOM 2517 C C . TRP A 1 318 ? 5.523 4.688 -0.973 1.00 61.47 318 TRP A C 1
ATOM 2519 O O . TRP A 1 318 ? 6.412 3.856 -0.803 1.00 61.47 318 TRP A O 1
ATOM 2529 N N . ILE A 1 319 ? 5.465 5.773 -0.199 1.00 54.47 319 ILE A N 1
ATOM 2530 C CA . ILE A 1 319 ? 6.376 5.997 0.935 1.00 54.47 319 ILE A CA 1
ATOM 2531 C C . ILE A 1 319 ? 5.980 5.120 2.132 1.00 54.47 319 ILE A C 1
ATOM 2533 O O . ILE A 1 319 ? 6.843 4.684 2.894 1.00 54.47 319 ILE A O 1
ATOM 2537 N N . THR A 1 320 ? 4.684 4.846 2.289 1.00 47.84 320 THR A N 1
ATOM 2538 C CA . THR A 1 320 ? 4.098 4.200 3.478 1.00 47.84 320 THR A CA 1
ATOM 2539 C C . THR A 1 320 ? 3.609 2.775 3.231 1.00 47.84 320 THR A C 1
ATOM 2541 O O . THR A 1 320 ? 3.562 1.992 4.172 1.00 47.84 320 THR A O 1
ATOM 2544 N N . ASP A 1 321 ? 3.327 2.406 1.981 1.00 56.56 321 ASP A N 1
ATOM 2545 C CA . ASP A 1 321 ? 2.883 1.063 1.580 1.00 56.56 321 ASP A CA 1
ATOM 2546 C C . ASP A 1 321 ? 4.033 0.037 1.474 1.00 56.56 321 ASP A C 1
ATOM 2548 O O . ASP A 1 321 ? 3.815 -1.137 1.182 1.00 56.56 321 ASP A O 1
ATOM 2552 N N . GLY A 1 322 ? 5.267 0.474 1.751 1.00 58.44 322 GLY A N 1
ATOM 2553 C CA . GLY A 1 322 ? 6.479 -0.336 1.657 1.00 58.44 322 GLY A CA 1
ATOM 2554 C C . GLY A 1 322 ? 7.255 -0.159 0.351 1.00 58.44 322 GLY A C 1
ATOM 2555 O O . GLY A 1 322 ? 8.339 -0.741 0.231 1.00 58.44 322 GLY A O 1
ATOM 2556 N N . THR A 1 323 ? 6.786 0.655 -0.602 1.00 72.88 323 THR A N 1
ATOM 2557 C CA . THR A 1 323 ? 7.409 0.742 -1.938 1.00 72.88 323 THR A CA 1
ATOM 2558 C C . THR A 1 323 ? 8.756 1.430 -1.840 1.00 72.88 323 THR A C 1
ATOM 2560 O O . THR A 1 323 ? 9.737 0.931 -2.384 1.00 72.88 323 THR A O 1
ATOM 2563 N N . LEU A 1 324 ? 8.850 2.505 -1.057 1.00 73.00 324 LEU A N 1
ATOM 2564 C CA . LEU A 1 324 ? 10.115 3.165 -0.755 1.00 73.00 324 LEU A CA 1
ATOM 2565 C C . LEU A 1 324 ? 11.102 2.207 -0.079 1.00 73.00 324 LEU A C 1
ATOM 2567 O O . LEU A 1 324 ? 12.273 2.193 -0.438 1.00 73.00 324 LEU A O 1
ATOM 2571 N N . SER A 1 325 ? 10.645 1.358 0.846 1.00 69.25 325 SER A N 1
ATOM 2572 C CA . SER A 1 325 ? 11.519 0.354 1.466 1.00 69.25 325 SER A CA 1
ATOM 2573 C C . SER A 1 325 ? 12.064 -0.633 0.431 1.00 69.25 325 SER A C 1
ATOM 2575 O O . SER A 1 325 ? 13.255 -0.934 0.449 1.00 69.25 325 SER A O 1
ATOM 2577 N N . HIS A 1 326 ? 11.235 -1.085 -0.513 1.00 77.25 326 HIS A N 1
ATOM 2578 C CA . HIS A 1 326 ? 11.684 -1.965 -1.595 1.00 77.25 326 HIS A CA 1
ATOM 2579 C C . HIS A 1 326 ? 12.645 -1.259 -2.556 1.00 77.25 326 HIS A C 1
ATOM 2581 O O . HIS A 1 326 ? 13.645 -1.861 -2.941 1.00 77.25 326 HIS A O 1
ATOM 2587 N N . ILE A 1 327 ? 12.411 0.020 -2.871 1.00 83.44 327 ILE A N 1
ATOM 2588 C CA . ILE A 1 327 ? 13.340 0.849 -3.654 1.00 83.44 327 ILE A CA 1
ATOM 2589 C C . ILE A 1 327 ? 14.694 0.951 -2.942 1.00 83.44 327 ILE A C 1
ATOM 2591 O O . ILE A 1 327 ? 15.724 0.700 -3.556 1.00 83.44 327 ILE A O 1
ATOM 2595 N N . LEU A 1 328 ? 14.710 1.241 -1.639 1.00 79.81 328 LEU A N 1
ATOM 2596 C CA . LEU A 1 328 ? 15.954 1.343 -0.869 1.00 79.81 328 LEU A CA 1
ATOM 2597 C C . LEU A 1 328 ? 16.697 0.004 -0.782 1.00 79.81 328 LEU A C 1
ATOM 2599 O O . LEU A 1 328 ? 17.919 -0.020 -0.869 1.00 79.81 328 LEU A O 1
ATOM 2603 N N . ARG A 1 329 ? 15.976 -1.119 -0.671 1.00 80.44 329 ARG A N 1
ATOM 2604 C CA . ARG A 1 329 ? 16.573 -2.467 -0.694 1.00 80.44 329 ARG A CA 1
ATOM 2605 C C . ARG A 1 329 ? 17.187 -2.832 -2.045 1.00 80.44 329 ARG A C 1
ATOM 2607 O O . ARG A 1 329 ? 18.068 -3.685 -2.088 1.00 80.44 329 ARG A O 1
ATOM 2614 N N . CYS A 1 330 ? 16.761 -2.196 -3.136 1.00 89.88 330 CYS A N 1
ATOM 2615 C CA . CYS A 1 330 ? 17.437 -2.336 -4.427 1.00 89.88 330 CYS A CA 1
ATOM 2616 C C . CYS A 1 330 ? 18.849 -1.732 -4.406 1.00 89.88 330 CYS A C 1
ATOM 2618 O O . CYS A 1 330 ? 19.678 -2.099 -5.234 1.00 89.88 330 CYS A O 1
ATOM 2620 N N . TRP A 1 331 ? 19.131 -0.834 -3.459 1.00 90.94 331 TRP A N 1
ATOM 2621 C CA . TRP A 1 331 ? 20.424 -0.175 -3.297 1.00 90.94 331 TRP A CA 1
ATOM 2622 C C . TRP A 1 331 ? 21.255 -0.752 -2.147 1.00 90.94 331 TRP A C 1
ATOM 2624 O O . TRP A 1 331 ? 22.133 -0.074 -1.619 1.00 90.94 331 TRP A O 1
ATOM 2634 N N . ASP A 1 332 ? 20.995 -2.003 -1.752 1.00 85.50 332 ASP A N 1
ATOM 2635 C CA . ASP A 1 332 ? 21.845 -2.690 -0.780 1.00 85.50 332 ASP A CA 1
ATOM 2636 C C . ASP A 1 332 ? 23.290 -2.789 -1.326 1.00 85.50 332 ASP A C 1
ATOM 2638 O O . ASP A 1 332 ? 23.476 -3.226 -2.478 1.00 85.50 332 ASP A O 1
ATOM 2642 N N . PRO A 1 333 ? 24.315 -2.379 -0.545 1.00 83.69 333 PRO A N 1
ATOM 2643 C CA . PRO A 1 333 ? 25.717 -2.492 -0.948 1.00 83.69 333 PRO A CA 1
ATOM 2644 C C . PRO A 1 333 ? 26.120 -3.931 -1.282 1.00 83.69 333 PRO A C 1
ATOM 2646 O O . PRO A 1 333 ? 26.934 -4.162 -2.176 1.00 83.69 333 PRO A O 1
ATOM 2649 N N . ASN A 1 334 ? 25.521 -4.918 -0.611 1.00 85.06 334 ASN A N 1
ATOM 2650 C CA . ASN A 1 334 ? 25.684 -6.314 -0.973 1.00 85.06 334 ASN A CA 1
ATOM 2651 C C . ASN A 1 334 ? 24.716 -6.672 -2.107 1.00 85.06 334 ASN A C 1
ATOM 2653 O O . ASN A 1 334 ? 23.522 -6.872 -1.883 1.00 85.06 334 ASN A O 1
ATOM 2657 N N . ALA A 1 335 ? 25.249 -6.846 -3.320 1.00 90.44 335 ALA A N 1
ATOM 2658 C CA . ALA A 1 335 ? 24.466 -7.192 -4.507 1.00 90.44 335 ALA A CA 1
ATOM 2659 C C . ALA A 1 335 ? 23.507 -8.375 -4.281 1.00 90.44 335 ALA A C 1
ATOM 2661 O O . ALA A 1 335 ? 22.346 -8.310 -4.675 1.00 90.44 335 ALA A O 1
ATOM 2662 N N . LYS A 1 336 ? 23.943 -9.415 -3.559 1.00 89.00 336 LYS A N 1
ATOM 2663 C CA . LYS A 1 336 ? 23.133 -10.619 -3.298 1.00 89.00 336 LYS A CA 1
ATOM 2664 C C . LYS A 1 336 ? 22.016 -10.422 -2.267 1.00 89.00 336 LYS A C 1
ATOM 2666 O O . LYS A 1 336 ? 21.169 -11.299 -2.132 1.00 89.00 336 LYS A O 1
ATOM 2671 N N . ALA A 1 337 ? 22.037 -9.331 -1.501 1.00 83.88 337 ALA A N 1
ATOM 2672 C CA . ALA A 1 337 ? 20.996 -9.004 -0.523 1.00 83.88 337 ALA A CA 1
ATOM 2673 C C . ALA A 1 337 ? 19.824 -8.220 -1.143 1.00 83.88 337 ALA A C 1
ATOM 2675 O O . ALA A 1 337 ? 18.758 -8.099 -0.525 1.00 83.88 337 ALA A O 1
ATOM 2676 N N . ARG A 1 338 ? 20.006 -7.711 -2.369 1.00 92.81 338 ARG A N 1
ATOM 2677 C CA . ARG A 1 338 ? 18.965 -7.019 -3.132 1.00 92.81 338 ARG A CA 1
ATOM 2678 C C . ARG A 1 338 ? 17.816 -7.989 -3.455 1.00 92.81 338 ARG A C 1
ATOM 2680 O O . ARG A 1 338 ? 18.058 -9.177 -3.667 1.00 92.81 338 ARG A O 1
ATOM 2687 N N . PRO A 1 339 ? 16.556 -7.518 -3.477 1.00 90.31 339 PRO A N 1
ATOM 2688 C CA . PRO A 1 339 ? 15.414 -8.364 -3.819 1.00 90.31 339 PRO A CA 1
ATOM 2689 C C . PRO A 1 339 ? 15.489 -8.819 -5.282 1.00 90.31 339 PRO A C 1
ATOM 2691 O O . PRO A 1 339 ? 15.935 -8.062 -6.136 1.00 90.31 339 PRO A O 1
ATOM 2694 N N . SER A 1 340 ? 15.002 -10.017 -5.602 1.00 95.94 340 SER A N 1
ATOM 2695 C CA . SER A 1 340 ? 14.845 -10.422 -7.005 1.00 95.94 340 SER A CA 1
ATOM 2696 C C . SER A 1 340 ? 13.640 -9.727 -7.657 1.00 95.94 340 SER A C 1
ATOM 2698 O O . SER A 1 340 ? 12.722 -9.273 -6.967 1.00 95.94 340 SER A O 1
ATOM 2700 N N . ALA A 1 341 ? 13.570 -9.713 -8.993 1.00 95.12 341 ALA A N 1
ATOM 2701 C CA . ALA A 1 341 ? 12.380 -9.240 -9.711 1.00 95.12 341 ALA A CA 1
ATOM 2702 C C . ALA A 1 341 ? 11.107 -10.007 -9.287 1.00 95.12 341 ALA A C 1
ATOM 2704 O O . ALA A 1 341 ? 10.030 -9.426 -9.157 1.00 95.12 341 ALA A O 1
ATOM 2705 N N . SER A 1 342 ? 11.247 -11.298 -8.963 1.00 94.38 342 SER A N 1
ATOM 2706 C CA . SER A 1 342 ? 10.168 -12.125 -8.412 1.00 94.38 342 SER A CA 1
ATOM 2707 C C . SER A 1 342 ? 9.709 -11.669 -7.025 1.00 94.38 342 SER A C 1
ATOM 2709 O O . SER A 1 342 ? 8.507 -11.657 -6.753 1.00 94.38 342 SER A O 1
ATOM 2711 N N . ASP A 1 343 ? 10.635 -11.267 -6.151 1.00 85.69 343 ASP A N 1
ATOM 2712 C CA . ASP A 1 343 ? 10.298 -10.730 -4.827 1.00 85.69 343 ASP A CA 1
ATOM 2713 C C . ASP A 1 343 ? 9.567 -9.392 -4.941 1.00 85.69 343 ASP A C 1
ATOM 2715 O O . ASP A 1 343 ? 8.589 -9.162 -4.226 1.00 85.69 343 ASP A O 1
ATOM 2719 N N . ILE A 1 344 ? 10.000 -8.540 -5.875 1.00 89.06 344 ILE A N 1
ATOM 2720 C CA . ILE A 1 344 ? 9.358 -7.255 -6.166 1.00 89.06 344 ILE A CA 1
ATOM 2721 C C . ILE A 1 344 ? 7.933 -7.481 -6.676 1.00 89.06 344 ILE A C 1
ATOM 2723 O O . ILE A 1 344 ? 7.008 -6.856 -6.167 1.00 89.06 344 ILE A O 1
ATOM 2727 N N . LEU A 1 345 ? 7.709 -8.416 -7.602 1.00 88.62 345 LEU A N 1
ATOM 2728 C CA . LEU A 1 345 ? 6.360 -8.741 -8.084 1.00 88.62 345 LEU A CA 1
ATOM 2729 C C . LEU A 1 345 ? 5.467 -9.329 -6.995 1.00 88.62 345 LEU A C 1
ATOM 2731 O O . LEU A 1 345 ? 4.298 -8.959 -6.888 1.00 88.62 345 LEU A O 1
ATOM 2735 N N . LYS A 1 346 ? 6.012 -10.207 -6.150 1.00 83.06 346 LYS A N 1
ATOM 2736 C CA . LYS A 1 346 ? 5.293 -10.751 -4.993 1.00 83.06 346 LYS A CA 1
ATOM 2737 C C . LYS A 1 346 ? 4.883 -9.646 -4.023 1.00 83.06 346 LYS A C 1
ATOM 2739 O O . LYS A 1 346 ? 3.800 -9.709 -3.450 1.00 83.06 346 LYS A O 1
ATOM 2744 N N . TYR A 1 347 ? 5.742 -8.649 -3.837 1.00 81.69 347 TYR A N 1
ATOM 2745 C CA . TYR A 1 347 ? 5.440 -7.452 -3.067 1.00 81.69 347 TYR A CA 1
ATOM 2746 C C . TYR A 1 347 ? 4.352 -6.597 -3.740 1.00 81.69 347 TYR A C 1
ATOM 2748 O O . TYR A 1 347 ? 3.331 -6.323 -3.116 1.00 81.69 347 TYR A O 1
ATOM 2756 N N . LEU A 1 348 ? 4.511 -6.251 -5.019 1.00 80.31 348 LEU A N 1
ATOM 2757 C CA . LEU A 1 348 ? 3.547 -5.441 -5.772 1.00 80.31 348 LEU A CA 1
ATOM 2758 C C . LEU A 1 348 ? 2.173 -6.119 -5.891 1.00 80.31 348 LEU A C 1
ATOM 2760 O O . LEU A 1 348 ? 1.161 -5.434 -5.960 1.00 80.31 348 LEU A O 1
ATOM 2764 N N . GLY A 1 349 ? 2.120 -7.453 -5.889 1.00 72.69 349 GLY A N 1
ATOM 2765 C CA . GLY A 1 349 ? 0.871 -8.220 -5.855 1.00 72.69 349 GLY A CA 1
ATOM 2766 C C . GLY A 1 349 ? 0.171 -8.224 -4.491 1.00 72.69 349 GLY A C 1
ATOM 2767 O O . GLY A 1 349 ? -1.004 -8.572 -4.418 1.00 72.69 349 GLY A O 1
ATOM 2768 N N . ARG A 1 350 ? 0.874 -7.850 -3.413 1.00 66.00 350 ARG A N 1
ATOM 2769 C CA . ARG A 1 350 ? 0.298 -7.647 -2.071 1.00 66.00 350 ARG A CA 1
ATOM 2770 C C . ARG A 1 350 ? -0.165 -6.218 -1.850 1.00 66.00 350 ARG A C 1
ATOM 2772 O O . ARG A 1 350 ? -0.970 -5.988 -0.951 1.00 66.00 350 ARG A O 1
ATOM 2779 N N . LEU A 1 351 ? 0.355 -5.270 -2.629 1.00 58.91 351 LEU A N 1
ATOM 2780 C CA . LEU A 1 351 ? -0.165 -3.917 -2.601 1.00 58.91 351 LEU A CA 1
ATOM 2781 C C . LEU A 1 351 ? -1.628 -3.942 -3.051 1.00 58.91 351 LEU A C 1
ATOM 2783 O O . LEU A 1 351 ? -1.960 -4.650 -4.007 1.00 58.91 351 LEU A O 1
ATOM 2787 N N . PRO A 1 352 ? -2.517 -3.199 -2.371 1.00 51.28 352 PRO A N 1
ATOM 2788 C CA . PRO A 1 352 ? -3.886 -3.052 -2.832 1.00 51.28 352 PRO A CA 1
ATOM 2789 C C . PRO A 1 352 ? -3.837 -2.497 -4.255 1.00 51.28 352 PRO A C 1
ATOM 2791 O O . PRO A 1 352 ? -3.355 -1.391 -4.466 1.00 51.28 352 PRO A O 1
ATOM 2794 N N . ASN A 1 353 ? -4.282 -3.307 -5.217 1.00 42.97 353 ASN A N 1
ATOM 2795 C CA . ASN A 1 353 ? -4.163 -3.050 -6.648 1.00 42.97 353 ASN A CA 1
ATOM 2796 C C . ASN A 1 353 ? -4.748 -1.666 -6.990 1.00 42.97 353 ASN A C 1
ATOM 2798 O O . ASN A 1 353 ? -5.969 -1.504 -7.014 1.00 42.97 353 ASN A O 1
ATOM 2802 N N . THR A 1 354 ? -3.896 -0.660 -7.217 1.00 45.62 354 THR A N 1
ATOM 2803 C CA . THR A 1 354 ? -4.347 0.705 -7.544 1.00 45.62 354 THR A CA 1
ATOM 2804 C C . THR A 1 354 ? -4.789 0.858 -9.002 1.00 45.62 354 THR A C 1
ATOM 2806 O O . THR A 1 354 ? -5.395 1.868 -9.359 1.00 45.62 354 THR A O 1
ATOM 2809 N N . ASP A 1 355 ? -4.547 -0.158 -9.833 1.00 35.06 355 ASP A N 1
ATOM 2810 C CA . ASP A 1 355 ? -4.424 0.008 -11.295 1.00 35.06 355 ASP A CA 1
ATOM 2811 C C . ASP A 1 355 ? -5.679 -0.440 -12.039 1.00 35.06 355 ASP A C 1
ATOM 2813 O O . ASP A 1 355 ? -5.948 -0.069 -13.178 1.00 35.06 355 ASP A O 1
ATOM 2817 N N . MET A 1 356 ? -6.543 -1.158 -11.339 1.00 32.44 356 MET A N 1
ATOM 2818 C CA . MET A 1 356 ? -7.953 -1.175 -11.654 1.00 32.44 356 MET A CA 1
ATOM 2819 C C . MET A 1 356 ? -8.633 -0.470 -10.501 1.00 32.44 356 MET A C 1
ATOM 2821 O O . MET A 1 356 ? -9.048 -1.184 -9.610 1.00 32.44 356 MET A O 1
ATOM 2825 N N . VAL A 1 357 ? -8.684 0.870 -10.447 1.00 33.22 357 VAL A N 1
ATOM 2826 C CA . VAL A 1 357 ? -9.940 1.631 -10.533 1.00 33.22 357 VAL A CA 1
ATOM 2827 C C . VAL A 1 357 ? -9.735 3.167 -10.423 1.00 33.22 357 VAL A C 1
ATOM 2829 O O . VAL A 1 357 ? -9.039 3.640 -9.532 1.00 33.22 357 VAL A O 1
ATOM 2832 N N . ARG A 1 358 ? -10.528 3.987 -11.148 1.00 36.53 358 ARG A N 1
ATOM 2833 C CA . ARG A 1 358 ? -11.209 5.136 -10.490 1.00 36.53 358 ARG A CA 1
ATOM 2834 C C . ARG A 1 358 ? -11.792 4.570 -9.196 1.00 36.53 358 ARG A C 1
ATOM 2836 O O . ARG A 1 358 ? -12.801 3.899 -9.370 1.00 36.53 358 ARG A O 1
ATOM 2843 N N . TRP A 1 359 ? -11.170 4.712 -8.014 1.00 36.88 359 TRP A N 1
ATOM 2844 C CA . TRP A 1 359 ? -11.530 3.927 -6.812 1.00 36.88 359 TRP A CA 1
ATOM 2845 C C . TRP A 1 359 ? -12.999 3.473 -6.849 1.00 36.88 359 TRP A C 1
ATOM 2847 O O . TRP A 1 359 ? -13.915 4.288 -6.749 1.00 36.88 359 TRP A O 1
ATOM 2857 N N . ARG A 1 360 ? -13.218 2.193 -7.156 1.00 39.91 360 ARG A N 1
ATOM 2858 C CA . ARG A 1 360 ? -14.496 1.524 -6.951 1.00 39.91 360 ARG A CA 1
ATOM 2859 C C . ARG A 1 360 ? -14.274 0.764 -5.660 1.00 39.91 360 ARG A C 1
ATOM 2861 O O . ARG A 1 360 ? -13.247 0.098 -5.518 1.00 39.91 360 ARG A O 1
ATOM 2868 N N . PRO A 1 361 ? -15.206 0.874 -4.724 1.00 46.56 361 PRO A N 1
ATOM 2869 C CA . PRO A 1 361 ? -15.250 0.024 -3.549 1.00 46.56 361 PRO A CA 1
ATOM 2870 C C . PRO A 1 361 ? -15.082 -1.449 -3.894 1.00 46.56 361 PRO A C 1
ATOM 2872 O O . PRO A 1 361 ? -15.347 -1.833 -5.040 1.00 46.56 361 PRO A O 1
ATOM 2875 N N . PRO A 1 362 ? -14.664 -2.274 -2.916 1.00 51.19 362 PRO A N 1
ATOM 2876 C CA . PRO A 1 362 ? -14.627 -3.717 -3.096 1.00 51.19 362 PRO A CA 1
ATOM 2877 C C . PRO A 1 362 ? -15.924 -4.175 -3.764 1.00 51.19 362 PRO A C 1
ATOM 2879 O O . PRO A 1 362 ? -17.000 -3.749 -3.351 1.00 51.19 362 PRO A O 1
ATOM 2882 N N . SER A 1 363 ? -15.845 -5.013 -4.799 1.00 53.94 363 SER A N 1
ATOM 2883 C CA . SER A 1 363 ? -17.024 -5.447 -5.571 1.00 53.94 363 SER A CA 1
ATOM 2884 C C . SER A 1 363 ? -18.101 -6.120 -4.708 1.00 53.94 363 SER A C 1
ATOM 2886 O O . SER A 1 363 ? -19.264 -6.179 -5.100 1.00 53.94 363 SER A O 1
ATOM 2888 N N . SER A 1 364 ? -17.718 -6.599 -3.520 1.00 64.25 364 SER A N 1
ATOM 2889 C CA . SER A 1 364 ? -18.585 -7.133 -2.470 1.00 64.25 364 SER A CA 1
ATOM 2890 C C . SER A 1 364 ? -19.458 -6.088 -1.767 1.00 64.25 364 SER A C 1
ATOM 2892 O O . SER A 1 364 ? -20.444 -6.466 -1.136 1.00 64.25 364 SER A O 1
ATOM 2894 N N . VAL A 1 365 ? -19.116 -4.800 -1.849 1.00 71.31 365 VAL A N 1
ATOM 2895 C CA . VAL A 1 365 ? -19.823 -3.699 -1.187 1.00 71.31 365 VAL A CA 1
ATOM 2896 C C . VAL A 1 365 ? -20.586 -2.893 -2.245 1.00 71.31 365 VAL A C 1
ATOM 2898 O O . VAL A 1 365 ? -19.960 -2.310 -3.128 1.00 71.31 365 VAL A O 1
ATOM 2901 N N . PRO A 1 366 ? -21.928 -2.838 -2.197 1.00 78.19 366 PRO A N 1
ATOM 2902 C CA . PRO A 1 366 ? -22.714 -2.151 -3.216 1.00 78.19 366 PRO A CA 1
ATOM 2903 C C . PRO A 1 366 ? -22.670 -0.623 -3.071 1.00 78.19 366 PRO A C 1
ATOM 2905 O O . PRO A 1 366 ? -22.652 -0.088 -1.958 1.00 78.19 366 PRO A O 1
ATOM 2908 N N . ASP A 1 367 ? -22.741 0.074 -4.210 1.00 79.12 367 ASP A N 1
ATOM 2909 C CA . ASP A 1 367 ? -23.078 1.498 -4.254 1.00 79.12 367 ASP A CA 1
ATOM 2910 C C . ASP A 1 367 ? -24.577 1.661 -3.996 1.00 79.12 367 ASP A C 1
ATOM 2912 O O . ASP A 1 367 ? -25.417 1.112 -4.714 1.00 79.12 367 ASP A O 1
ATOM 2916 N N . LEU A 1 368 ? -24.914 2.396 -2.946 1.00 77.56 368 LEU A N 1
ATOM 2917 C CA . LEU A 1 368 ? -26.281 2.646 -2.507 1.00 77.56 368 LEU A CA 1
ATOM 2918 C C . LEU A 1 368 ? -26.747 4.070 -2.837 1.00 77.56 368 LEU A C 1
ATOM 2920 O O . LEU A 1 368 ? -27.744 4.535 -2.274 1.00 77.56 368 LEU A O 1
ATOM 2924 N N . THR A 1 369 ? -26.053 4.770 -3.737 1.00 78.00 369 THR A N 1
ATOM 2925 C CA . THR A 1 369 ? -26.459 6.092 -4.232 1.00 78.00 369 THR A CA 1
ATOM 2926 C C . THR A 1 369 ? -27.893 6.046 -4.774 1.00 78.00 369 THR A C 1
ATOM 2928 O O . THR A 1 369 ? -28.230 5.219 -5.619 1.00 78.00 369 THR A O 1
ATOM 2931 N N . GLY A 1 370 ? -28.770 6.906 -4.250 1.00 76.44 370 GLY A N 1
ATOM 2932 C CA . GLY A 1 370 ? -30.195 6.957 -4.598 1.00 76.44 370 GLY A CA 1
ATOM 2933 C C . GLY A 1 370 ? -31.072 5.889 -3.926 1.00 76.44 370 GLY A C 1
ATOM 2934 O O . GLY A 1 370 ? -32.292 6.042 -3.903 1.00 76.44 370 GLY A O 1
ATOM 2935 N N . ALA A 1 371 ? -30.486 4.835 -3.345 1.00 78.56 371 ALA A N 1
ATOM 2936 C CA . ALA A 1 371 ? -31.209 3.787 -2.615 1.00 78.56 371 ALA A CA 1
ATOM 2937 C C . ALA A 1 371 ? -31.363 4.089 -1.115 1.00 78.56 371 ALA A C 1
ATOM 2939 O O . ALA A 1 371 ? -32.192 3.476 -0.436 1.00 78.56 371 ALA A O 1
ATOM 2940 N N . VAL A 1 372 ? -30.562 5.017 -0.589 1.00 80.62 372 VAL A N 1
ATOM 2941 C CA . VAL A 1 372 ? -30.681 5.537 0.776 1.00 80.62 372 VAL A CA 1
ATOM 2942 C C . VAL A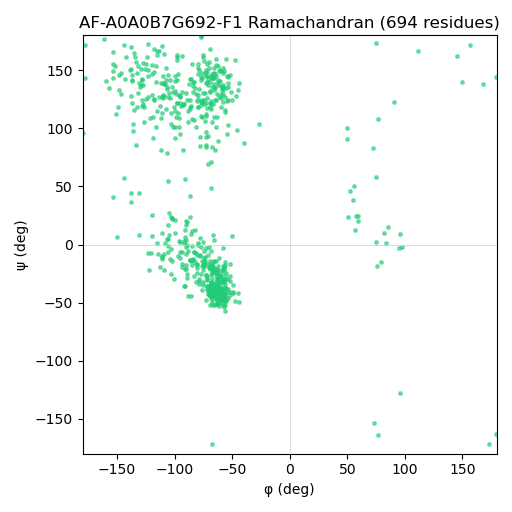 1 372 ? -31.414 6.872 0.734 1.00 80.62 372 VAL A C 1
ATOM 2944 O O . VAL A 1 372 ? -31.211 7.681 -0.166 1.00 80.62 372 VAL A O 1
ATOM 2947 N N . GLN A 1 373 ? -32.278 7.104 1.713 1.00 79.50 373 GLN A N 1
ATOM 2948 C CA . GLN A 1 373 ? -32.954 8.377 1.928 1.00 79.50 373 GLN A CA 1
ATOM 2949 C C . GLN A 1 373 ? -32.767 8.799 3.379 1.00 79.50 373 GLN A C 1
ATOM 2951 O O . GLN A 1 373 ? -32.793 7.969 4.288 1.00 79.50 373 GLN A O 1
ATOM 2956 N N . THR A 1 374 ? -32.592 10.091 3.623 1.00 70.62 374 THR A N 1
ATOM 2957 C CA . THR A 1 374 ? -32.675 10.646 4.974 1.00 70.62 374 THR A CA 1
ATOM 2958 C C . THR A 1 374 ? -34.129 11.057 5.222 1.00 70.62 374 THR A C 1
ATOM 2960 O O . THR A 1 374 ? -34.726 11.739 4.385 1.00 70.62 374 THR A O 1
ATOM 2963 N N . PRO A 1 375 ? -34.754 10.655 6.343 1.00 64.81 375 PRO A N 1
ATOM 2964 C CA . PRO A 1 375 ? -36.009 11.278 6.750 1.00 64.81 375 PRO A CA 1
ATOM 2965 C C . PRO A 1 375 ? -35.732 12.784 6.900 1.00 64.81 375 PRO A C 1
ATOM 2967 O O . PRO A 1 375 ? -34.695 13.149 7.448 1.00 64.81 375 PRO A O 1
ATOM 2970 N N . GLY A 1 376 ? -36.575 13.674 6.376 1.00 55.25 376 GLY A N 1
ATOM 2971 C CA . GLY A 1 376 ? -36.307 15.119 6.445 1.00 55.25 376 GLY A CA 1
ATOM 2972 C C . GLY A 1 376 ? -36.039 15.614 7.881 1.00 55.25 376 GLY A C 1
ATOM 2973 O O . GLY A 1 376 ? -36.641 15.118 8.831 1.00 55.25 376 GLY A O 1
ATOM 2974 N N . GLY A 1 377 ? -35.136 16.593 8.043 1.00 57.91 377 GLY A N 1
ATOM 2975 C CA . GLY A 1 377 ? -34.708 17.140 9.346 1.00 57.91 377 GLY A CA 1
ATOM 2976 C C . GLY A 1 377 ? -33.251 16.806 9.717 1.00 57.91 377 GLY A C 1
ATOM 2977 O O . GLY A 1 377 ? -32.608 15.976 9.079 1.00 57.91 377 GLY A O 1
ATOM 2978 N N . ARG A 1 378 ? -32.682 17.476 10.737 1.00 57.06 378 ARG A N 1
ATOM 2979 C CA . ARG A 1 378 ? -31.315 17.190 11.234 1.00 57.06 378 ARG A CA 1
ATOM 2980 C C . ARG A 1 378 ? -31.297 15.856 12.002 1.00 57.06 378 ARG A C 1
ATOM 2982 O O . ARG A 1 378 ? -31.362 15.854 13.224 1.00 57.06 378 ARG A O 1
ATOM 2989 N N . ASN A 1 379 ? -31.178 14.734 11.294 1.00 75.12 379 ASN A N 1
ATOM 2990 C CA . ASN A 1 379 ? -31.115 13.376 11.864 1.00 75.12 379 ASN A CA 1
ATOM 2991 C C . ASN A 1 379 ? -29.697 12.940 12.268 1.00 75.12 379 ASN A C 1
ATOM 2993 O O . ASN A 1 379 ? -29.281 11.807 12.019 1.00 75.12 379 ASN A O 1
ATOM 2997 N N . ILE A 1 380 ? -28.946 13.854 12.879 1.00 81.00 380 ILE A N 1
ATOM 2998 C CA . ILE A 1 380 ? -27.603 13.585 13.397 1.00 81.00 380 ILE A CA 1
ATOM 2999 C C . ILE A 1 380 ? -27.750 12.798 14.696 1.00 81.00 380 ILE A C 1
ATOM 3001 O O . ILE A 1 380 ? -28.376 13.277 15.639 1.00 81.00 380 ILE A O 1
ATOM 3005 N N . ILE A 1 381 ? -27.146 11.616 14.757 1.00 82.06 381 ILE A N 1
ATOM 3006 C CA . ILE A 1 381 ? -27.169 10.754 15.946 1.00 82.06 381 ILE A CA 1
ATOM 3007 C C . ILE A 1 381 ? -25.844 10.771 16.720 1.00 82.06 381 ILE A C 1
ATOM 3009 O O . ILE A 1 381 ? -25.780 10.310 17.856 1.00 82.06 381 ILE A O 1
ATOM 3013 N N . GLY A 1 382 ? -24.785 11.328 16.132 1.00 81.19 382 GLY A N 1
ATOM 3014 C CA . GLY A 1 382 ? -23.494 11.480 16.788 1.00 81.19 382 GLY A CA 1
ATOM 3015 C C . GLY A 1 382 ? -22.478 12.197 15.911 1.00 81.19 382 GLY A C 1
ATOM 3016 O O . GLY A 1 382 ? -22.706 12.404 14.717 1.00 81.19 382 GLY A O 1
ATOM 3017 N N . TRP A 1 383 ? -21.329 12.519 16.501 1.00 83.38 383 TRP A N 1
ATOM 3018 C CA . TRP A 1 383 ? -20.160 13.031 15.792 1.00 83.38 383 TRP A CA 1
ATOM 3019 C C . TRP A 1 383 ? -18.872 12.700 16.559 1.00 83.38 383 TRP A C 1
ATOM 3021 O O . TRP A 1 383 ? -18.915 12.472 17.771 1.00 83.38 383 TRP A O 1
ATOM 3031 N N . SER A 1 384 ? -17.751 12.631 15.850 1.00 80.12 384 SER A N 1
ATOM 3032 C CA . SER A 1 384 ? -16.402 12.551 16.417 1.00 80.12 384 SER A CA 1
ATOM 3033 C C . SER A 1 384 ? -15.484 13.512 15.672 1.00 80.12 384 SER A C 1
ATOM 3035 O O . SER A 1 384 ? -15.833 14.045 14.616 1.00 80.12 384 SER A O 1
ATOM 3037 N N . ALA A 1 385 ? -14.321 13.791 16.247 1.00 80.56 385 ALA A N 1
ATOM 3038 C CA . ALA A 1 385 ? -13.289 14.564 15.584 1.00 80.56 385 ALA A CA 1
ATOM 3039 C C . ALA A 1 385 ? -11.933 13.910 15.824 1.00 80.56 385 ALA A C 1
ATOM 3041 O O . ALA A 1 385 ? -11.658 13.428 16.924 1.00 80.56 385 ALA A O 1
ATOM 3042 N N . GLY A 1 386 ? -11.108 13.904 14.788 1.00 74.25 386 GLY A N 1
ATOM 3043 C CA . GLY A 1 386 ? -9.726 13.462 14.847 1.00 74.25 386 GLY A CA 1
ATOM 3044 C C . GLY A 1 386 ? -8.823 14.481 14.178 1.00 74.25 386 GLY A C 1
ATOM 3045 O O . GLY A 1 386 ? -9.241 15.211 13.274 1.00 74.25 386 GLY A O 1
ATOM 3046 N N . THR A 1 387 ? -7.570 14.501 14.608 1.00 73.31 387 THR A N 1
ATOM 3047 C CA . THR A 1 387 ? -6.537 15.257 13.914 1.00 73.31 387 THR A CA 1
ATOM 3048 C C . THR A 1 387 ? -6.075 14.444 12.718 1.00 73.31 387 THR A C 1
ATOM 3050 O O . THR A 1 387 ? -5.625 13.311 12.869 1.00 73.31 387 THR A O 1
ATOM 3053 N N . TRP A 1 388 ? -6.128 15.021 11.525 1.00 69.56 388 TRP A N 1
ATOM 3054 C CA . TRP A 1 388 ? -5.456 14.456 10.367 1.00 69.56 388 TRP A CA 1
ATOM 3055 C C . TRP A 1 388 ? -3.963 14.315 10.656 1.00 69.56 388 TRP A C 1
ATOM 3057 O O . TRP A 1 388 ? -3.291 15.306 10.974 1.00 69.56 388 TRP A O 1
ATOM 3067 N N . ARG A 1 389 ? -3.433 13.090 10.544 1.00 56.25 389 ARG A N 1
ATOM 3068 C CA . ARG A 1 389 ? -1.988 12.857 10.634 1.00 56.25 389 ARG A CA 1
ATOM 3069 C C . ARG A 1 389 ? -1.365 13.391 9.353 1.00 56.25 389 ARG A C 1
ATOM 3071 O O . ARG A 1 389 ? -1.141 12.657 8.400 1.00 56.25 389 ARG A O 1
ATOM 3078 N N . ARG A 1 390 ? -1.065 14.693 9.339 1.00 48.47 390 ARG A N 1
ATOM 3079 C CA . ARG A 1 390 ? -0.141 15.265 8.358 1.00 48.47 390 ARG A CA 1
ATOM 3080 C C . ARG A 1 390 ? 1.209 14.618 8.612 1.00 48.47 390 ARG A C 1
ATOM 3082 O O . ARG A 1 390 ? 1.826 14.879 9.643 1.00 48.47 390 ARG A O 1
ATOM 3089 N N . ILE A 1 391 ? 1.655 13.755 7.711 1.00 41.31 391 ILE A N 1
ATOM 3090 C CA . ILE A 1 391 ? 3.000 13.195 7.797 1.00 41.31 391 ILE A CA 1
ATOM 3091 C C . ILE A 1 391 ? 3.957 14.370 7.541 1.00 41.31 391 ILE A C 1
ATOM 3093 O O . ILE A 1 391 ? 4.011 14.927 6.448 1.00 41.31 391 ILE A O 1
ATOM 3097 N N . TYR A 1 392 ? 4.601 14.846 8.612 1.00 35.88 392 TYR A N 1
ATOM 3098 C CA . TYR A 1 392 ? 5.311 16.125 8.656 1.00 35.88 392 TYR A CA 1
ATOM 3099 C C . TYR A 1 392 ? 6.387 16.236 7.564 1.00 35.88 392 TYR A C 1
ATOM 3101 O O . TYR A 1 392 ? 7.416 15.566 7.628 1.00 35.88 392 TYR A O 1
ATOM 3109 N N . THR A 1 393 ? 6.206 17.181 6.636 1.00 34.16 393 THR A N 1
ATOM 3110 C CA . THR A 1 393 ? 7.327 17.911 6.027 1.00 34.16 393 THR A CA 1
ATOM 3111 C C . THR A 1 393 ? 7.708 19.088 6.935 1.00 34.16 393 THR A C 1
ATOM 3113 O O . THR A 1 393 ? 6.874 19.589 7.698 1.00 34.16 393 THR A O 1
ATOM 3116 N N . ARG A 1 394 ? 8.954 19.585 6.872 1.00 33.66 394 ARG A N 1
ATOM 3117 C CA . ARG A 1 394 ? 9.404 20.775 7.638 1.00 33.66 394 ARG A CA 1
ATOM 3118 C C . ARG A 1 394 ? 8.483 22.000 7.452 1.00 33.66 394 ARG A C 1
ATOM 3120 O O . ARG A 1 394 ? 8.340 22.789 8.382 1.00 33.66 394 ARG A O 1
ATOM 3127 N N . ARG A 1 395 ? 7.765 22.131 6.323 1.00 35.38 395 ARG A N 1
ATOM 3128 C CA . ARG A 1 395 ? 6.756 23.193 6.082 1.00 35.38 395 ARG A CA 1
ATOM 3129 C C . ARG A 1 395 ? 5.480 23.092 6.924 1.00 35.38 395 ARG A C 1
ATOM 3131 O O . ARG A 1 395 ? 4.708 24.053 6.959 1.00 35.38 395 ARG A O 1
ATOM 3138 N N . ALA A 1 396 ? 5.224 21.962 7.579 1.00 38.09 396 ALA A N 1
ATOM 3139 C CA . ALA A 1 396 ? 4.068 21.775 8.454 1.00 38.09 396 ALA A CA 1
ATOM 3140 C C . ALA A 1 396 ? 4.343 22.160 9.917 1.00 38.09 396 ALA A C 1
ATOM 3142 O O . ALA A 1 396 ? 3.388 22.253 10.680 1.00 38.09 396 ALA A O 1
ATOM 3143 N N . GLN A 1 397 ? 5.597 22.458 10.294 1.00 39.69 397 GLN A N 1
ATOM 3144 C CA . GLN A 1 397 ? 5.968 22.805 11.677 1.00 39.69 397 GLN A CA 1
ATOM 3145 C C . GLN A 1 397 ? 5.212 24.027 12.234 1.00 39.69 397 GLN A C 1
ATOM 3147 O O . GLN A 1 397 ? 5.092 24.153 13.444 1.00 39.69 397 GLN A O 1
ATOM 3152 N N . ASN A 1 398 ? 4.623 24.861 11.364 1.00 42.81 398 ASN A N 1
ATOM 3153 C CA . ASN A 1 398 ? 3.781 26.003 11.745 1.00 42.81 398 ASN A CA 1
ATOM 3154 C C . ASN A 1 398 ? 2.333 25.927 11.217 1.00 42.81 398 ASN A C 1
ATOM 3156 O O . ASN A 1 398 ? 1.596 26.909 11.314 1.00 42.81 398 ASN A O 1
ATOM 3160 N N . LYS A 1 399 ? 1.905 24.811 10.609 1.00 50.62 399 LYS A N 1
ATOM 3161 C CA . LYS A 1 399 ? 0.520 24.663 10.135 1.00 50.62 399 LYS A CA 1
ATOM 3162 C C . LYS A 1 399 ? -0.299 23.919 11.179 1.00 50.62 399 LYS A C 1
ATOM 3164 O O . LYS A 1 399 ? 0.065 22.820 11.579 1.00 50.62 399 LYS A O 1
ATOM 3169 N N . THR A 1 400 ? -1.446 24.483 11.545 1.00 58.12 400 THR A N 1
ATOM 3170 C CA . THR A 1 400 ? -2.413 23.784 12.388 1.00 58.12 400 THR A CA 1
ATOM 3171 C C . THR A 1 400 ? -2.861 22.484 11.702 1.00 58.12 400 THR A C 1
ATOM 3173 O O . THR A 1 400 ? -3.118 22.504 10.484 1.00 58.12 400 THR A O 1
ATOM 3176 N N . PRO A 1 401 ? -2.917 21.359 12.439 1.00 65.56 401 PRO A N 1
ATOM 3177 C CA . PRO A 1 401 ? -3.419 20.099 11.908 1.00 65.56 401 PRO A CA 1
ATOM 3178 C C . PRO A 1 401 ? -4.855 20.248 11.396 1.00 65.56 401 PRO A C 1
ATOM 3180 O O . PRO A 1 401 ? -5.612 21.048 11.945 1.00 65.56 401 PRO A O 1
ATOM 3183 N N . ASP A 1 402 ? -5.221 19.498 10.353 1.00 73.62 402 ASP A N 1
ATOM 3184 C CA . ASP A 1 402 ? -6.606 19.495 9.863 1.00 73.62 402 ASP A CA 1
ATOM 3185 C C . ASP A 1 402 ? -7.459 18.714 10.846 1.00 73.62 402 ASP A C 1
ATOM 3187 O O . ASP A 1 402 ? -7.104 17.598 11.230 1.00 73.62 402 ASP A O 1
ATOM 3191 N N . ILE A 1 403 ? -8.576 19.291 11.264 1.00 78.88 403 ILE A N 1
ATOM 3192 C CA . ILE A 1 403 ? -9.513 18.604 12.145 1.00 78.88 403 ILE A CA 1
ATOM 3193 C C . ILE A 1 403 ? -10.591 17.999 11.260 1.00 78.88 403 ILE A C 1
ATOM 3195 O O . ILE A 1 403 ? -11.451 18.703 10.725 1.00 78.88 403 ILE A O 1
ATOM 3199 N N . ILE A 1 404 ? -10.568 16.675 11.135 1.00 80.81 404 ILE A N 1
ATOM 3200 C CA . ILE A 1 404 ? -11.610 15.944 10.426 1.00 80.81 404 ILE A CA 1
ATOM 3201 C C . ILE A 1 404 ? -12.731 15.642 11.410 1.00 80.81 404 ILE A C 1
ATOM 3203 O O . ILE A 1 404 ? -12.536 14.940 12.402 1.00 80.81 404 ILE A O 1
ATOM 3207 N N . LYS A 1 405 ? -13.919 16.176 11.128 1.00 84.81 405 LYS A N 1
ATOM 3208 C CA . LYS A 1 405 ? -15.145 15.915 11.882 1.00 84.81 405 LYS A CA 1
ATOM 3209 C C . LYS A 1 405 ? -15.965 14.858 11.167 1.00 84.81 405 LYS A C 1
ATOM 3211 O O . LYS A 1 405 ? -16.379 15.069 10.028 1.00 84.81 405 LYS A O 1
ATOM 3216 N N . LEU A 1 406 ? -16.238 13.763 11.854 1.00 85.56 406 LEU A N 1
ATOM 3217 C CA . LEU A 1 406 ? -17.092 12.676 11.398 1.00 85.56 406 LEU A CA 1
ATOM 3218 C C . LEU A 1 406 ? -18.484 12.851 12.001 1.00 85.56 406 LEU A C 1
ATOM 3220 O O . LEU A 1 406 ? -18.622 13.265 13.149 1.00 85.56 406 LEU A O 1
ATOM 3224 N N . TRP A 1 407 ? -19.516 12.554 11.226 1.00 85.81 407 TRP A N 1
ATOM 3225 C CA . TRP A 1 407 ? -20.918 12.692 11.599 1.00 85.81 407 TRP A CA 1
ATOM 3226 C C . TRP A 1 407 ? -21.648 11.404 11.258 1.00 85.81 407 TRP A C 1
ATOM 3228 O O . TRP A 1 407 ? -21.452 10.840 10.183 1.00 85.81 407 TRP A O 1
ATOM 3238 N N . TRP A 1 408 ? -22.532 10.971 12.148 1.00 87.94 408 TRP A N 1
ATOM 3239 C CA . TRP A 1 408 ? -23.415 9.840 11.896 1.00 87.94 408 TRP A CA 1
ATOM 3240 C C . TRP A 1 408 ? -24.841 10.336 11.742 1.00 87.94 408 TRP A C 1
ATOM 3242 O O . TRP A 1 408 ? -25.376 11.024 12.617 1.00 87.94 408 TRP A O 1
ATOM 3252 N N . TRP A 1 409 ? -25.457 9.959 10.631 1.00 86.75 409 TRP A N 1
ATOM 3253 C CA . TRP A 1 409 ? -26.817 10.325 10.275 1.00 86.75 409 TRP A CA 1
ATOM 3254 C C . TRP A 1 409 ? -27.676 9.073 10.225 1.00 86.75 409 TRP A C 1
ATOM 3256 O O . TRP A 1 409 ? -27.250 8.045 9.695 1.00 86.75 409 TRP A O 1
ATOM 3266 N N . ARG A 1 410 ? -28.908 9.160 10.728 1.00 88.44 410 ARG A N 1
ATOM 3267 C CA . ARG A 1 410 ? -29.896 8.106 10.489 1.00 88.44 410 ARG A CA 1
ATOM 3268 C C . ARG A 1 410 ? -30.438 8.233 9.067 1.00 88.44 410 ARG A C 1
ATOM 3270 O O . ARG A 1 410 ? -30.959 9.283 8.688 1.00 88.44 410 ARG A O 1
ATOM 3277 N N . GLY A 1 411 ? -30.335 7.153 8.306 1.00 87.50 411 GLY A N 1
ATOM 3278 C CA . GLY A 1 411 ? -30.927 7.001 6.984 1.00 87.50 411 GLY A CA 1
ATOM 3279 C C . GLY A 1 411 ? -31.852 5.791 6.925 1.00 87.50 411 GLY A C 1
ATOM 3280 O O . GLY A 1 411 ? -31.916 4.979 7.845 1.00 87.50 411 GLY A O 1
ATOM 3281 N N . VAL A 1 412 ? -32.559 5.667 5.811 1.00 86.44 412 VAL A N 1
ATOM 3282 C CA . VAL A 1 412 ? -33.425 4.539 5.486 1.00 86.44 412 VAL A CA 1
ATOM 3283 C C . VAL A 1 412 ? -33.021 4.021 4.113 1.00 86.44 412 VAL A C 1
ATOM 3285 O O . VAL A 1 412 ? -33.057 4.760 3.132 1.00 86.44 412 VAL A O 1
ATOM 3288 N N . GLN A 1 413 ? -32.627 2.753 4.034 1.00 84.75 413 GLN A N 1
ATOM 3289 C CA . GLN A 1 413 ? -32.345 2.078 2.773 1.00 84.75 413 GLN A CA 1
ATOM 3290 C C . GLN A 1 413 ? -33.626 1.427 2.237 1.00 84.75 413 GLN A C 1
ATOM 3292 O O . GLN A 1 413 ? -34.236 0.586 2.909 1.00 84.75 413 GLN A O 1
ATOM 3297 N N . SER A 1 414 ? -34.006 1.767 1.005 1.00 74.69 414 SER A N 1
ATOM 3298 C CA . SER A 1 414 ? -35.097 1.108 0.286 1.00 74.69 414 SER A CA 1
ATOM 3299 C C . SER A 1 414 ? -34.546 -0.040 -0.562 1.00 74.69 414 SER A C 1
ATOM 3301 O O . SER A 1 414 ? -33.701 0.159 -1.434 1.00 74.69 414 SER A O 1
ATOM 3303 N N . ARG A 1 415 ? -35.016 -1.272 -0.332 1.00 63.78 415 ARG A N 1
ATOM 3304 C CA . ARG A 1 415 ? -34.620 -2.446 -1.133 1.00 63.78 415 ARG A CA 1
ATOM 3305 C C . ARG A 1 415 ? -35.569 -2.652 -2.328 1.00 63.78 415 ARG A C 1
ATOM 3307 O O . ARG A 1 415 ? -36.144 -3.724 -2.489 1.00 63.78 415 ARG A O 1
ATOM 3314 N N . GLY A 1 416 ? -35.722 -1.638 -3.178 1.00 51.09 416 GLY A N 1
ATOM 3315 C CA . GLY A 1 416 ? -36.595 -1.682 -4.361 1.00 51.09 416 GLY A CA 1
ATOM 3316 C C . GLY A 1 416 ? -38.096 -1.569 -4.048 1.00 51.09 416 GLY A C 1
ATOM 3317 O O . GLY A 1 416 ? -38.505 -1.600 -2.890 1.00 51.09 416 GLY A O 1
ATOM 3318 N N . PHE A 1 417 ? -38.921 -1.462 -5.099 1.00 43.88 417 PHE A N 1
ATOM 3319 C CA . PHE A 1 417 ? -40.340 -1.053 -5.050 1.00 43.88 417 PHE A CA 1
ATOM 3320 C C . PHE A 1 417 ? -41.273 -1.872 -4.126 1.00 43.88 417 PHE A C 1
ATOM 3322 O O . PHE A 1 417 ? -42.363 -1.400 -3.821 1.00 43.88 417 PHE A O 1
ATOM 3329 N N . PHE A 1 418 ? -40.871 -3.064 -3.659 1.00 41.22 418 PHE A N 1
ATOM 3330 C CA . PHE A 1 418 ? -41.733 -3.980 -2.889 1.00 41.22 418 PHE A CA 1
ATOM 3331 C C . PHE A 1 418 ? -41.120 -4.543 -1.589 1.00 41.22 418 PHE A C 1
ATOM 3333 O O . PHE A 1 418 ? -41.712 -5.438 -0.984 1.00 41.22 418 PHE A O 1
ATOM 3340 N N . ARG A 1 419 ? -39.947 -4.081 -1.124 1.00 50.25 419 ARG A N 1
ATOM 3341 C CA . ARG A 1 419 ? -39.327 -4.604 0.119 1.00 50.25 419 ARG A CA 1
ATOM 3342 C C . ARG A 1 419 ? -39.403 -3.609 1.278 1.00 50.25 419 ARG A C 1
ATOM 3344 O O . ARG A 1 419 ? -39.407 -2.401 1.077 1.00 50.25 419 ARG A O 1
ATOM 3351 N N . LYS A 1 420 ? -39.428 -4.149 2.505 1.00 60.59 420 LYS A N 1
ATOM 3352 C CA . LYS A 1 420 ? -39.397 -3.380 3.760 1.00 60.59 420 LYS A CA 1
ATOM 3353 C C . LYS A 1 420 ? -38.171 -2.459 3.803 1.00 60.59 420 LYS A C 1
ATOM 3355 O O . LYS A 1 420 ? -37.058 -2.896 3.517 1.00 60.59 420 LYS A O 1
ATOM 3360 N N . ASN A 1 421 ? -38.407 -1.215 4.206 1.00 79.31 421 ASN A N 1
ATOM 3361 C CA . ASN A 1 421 ? -37.378 -0.236 4.530 1.00 79.31 421 ASN A CA 1
ATOM 3362 C C . ASN A 1 421 ? -36.530 -0.718 5.714 1.00 79.31 421 ASN A C 1
ATOM 3364 O O . ASN A 1 421 ? -37.070 -1.274 6.674 1.00 79.31 421 ASN A O 1
ATOM 3368 N N . VAL A 1 422 ? -35.219 -0.496 5.641 1.00 86.06 422 VAL A N 1
ATOM 3369 C CA . VAL A 1 422 ? -34.270 -0.839 6.709 1.00 86.06 422 VAL A CA 1
ATOM 3370 C C . VAL A 1 422 ? -33.586 0.438 7.180 1.00 86.06 422 VAL A C 1
ATOM 3372 O O . VAL A 1 422 ? -33.081 1.201 6.358 1.00 86.06 422 VAL A O 1
ATOM 3375 N N . ASP A 1 423 ? -33.583 0.679 8.490 1.00 90.19 423 ASP A N 1
ATOM 3376 C CA . ASP A 1 423 ? -32.806 1.768 9.081 1.00 90.19 423 ASP A CA 1
ATOM 3377 C C . ASP A 1 423 ? -31.305 1.499 8.902 1.00 90.19 423 ASP A C 1
ATOM 3379 O O . ASP A 1 423 ? -30.823 0.389 9.138 1.00 90.19 423 ASP A O 1
ATOM 3383 N N . VAL A 1 424 ? -30.564 2.527 8.500 1.00 91.62 424 VAL A N 1
ATOM 3384 C CA . VAL A 1 424 ? -29.112 2.481 8.289 1.00 91.62 424 VAL A CA 1
ATOM 3385 C C . VAL A 1 424 ? -28.445 3.699 8.910 1.00 91.62 424 VAL A C 1
ATOM 3387 O O . VAL A 1 424 ? -29.089 4.724 9.155 1.00 91.62 424 VAL A O 1
ATOM 3390 N N . ILE A 1 425 ? -27.138 3.608 9.130 1.00 91.00 425 ILE A N 1
ATOM 3391 C CA . ILE A 1 425 ? -26.315 4.759 9.483 1.00 91.00 425 ILE A CA 1
ATOM 3392 C C . ILE A 1 425 ? -25.501 5.191 8.280 1.00 91.00 425 ILE A C 1
ATOM 3394 O O . ILE A 1 425 ? -24.766 4.400 7.698 1.00 91.00 425 ILE A O 1
ATOM 3398 N N . VAL A 1 426 ? -25.620 6.471 7.942 1.00 88.31 426 VAL A N 1
ATOM 3399 C CA . VAL A 1 426 ? -24.767 7.137 6.963 1.00 88.31 426 VAL A CA 1
ATOM 3400 C C . VAL A 1 426 ? -23.682 7.864 7.744 1.00 88.31 426 VAL A C 1
ATOM 3402 O O . VAL A 1 426 ? -23.974 8.797 8.492 1.00 88.31 426 VAL A O 1
ATOM 3405 N N . LYS A 1 427 ? -22.434 7.422 7.612 1.00 88.38 427 LYS A N 1
ATOM 3406 C CA . LYS A 1 427 ? -21.273 8.069 8.222 1.00 88.38 427 LYS A CA 1
ATOM 3407 C C . LYS A 1 427 ? -20.649 9.012 7.207 1.00 88.38 427 LYS A C 1
ATOM 3409 O O . LYS A 1 427 ? -20.215 8.570 6.143 1.00 88.38 427 LYS A O 1
ATOM 3414 N N . SER A 1 428 ? -20.614 10.297 7.545 1.00 82.75 428 SER A N 1
ATOM 3415 C CA . SER A 1 428 ? -19.998 11.343 6.737 1.00 82.75 428 SER A CA 1
ATOM 3416 C C . SER A 1 428 ? -18.837 12.021 7.473 1.00 82.75 428 SER A C 1
ATOM 3418 O O . SER A 1 428 ? -18.688 11.876 8.679 1.00 82.75 428 SER A O 1
ATOM 3420 N N . ALA A 1 429 ? -18.038 12.811 6.771 1.00 80.00 429 ALA A N 1
ATOM 3421 C CA . ALA A 1 429 ? -16.808 13.420 7.235 1.00 80.00 429 ALA A CA 1
ATOM 3422 C C . ALA A 1 429 ? -16.631 14.784 6.563 1.00 80.00 429 ALA A C 1
ATOM 3424 O O . ALA A 1 429 ? -17.061 14.997 5.427 1.00 80.00 429 ALA A O 1
ATOM 3425 N N . LYS A 1 430 ? -16.009 15.715 7.281 1.00 79.44 430 LYS A N 1
ATOM 3426 C CA . LYS A 1 430 ? -15.728 17.073 6.815 1.00 79.44 430 LYS A CA 1
ATOM 3427 C C . LYS A 1 430 ? -14.435 17.578 7.442 1.00 79.44 430 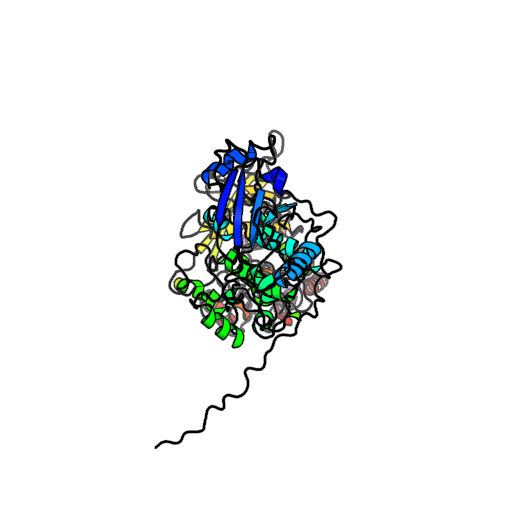LYS A C 1
ATOM 3429 O O . LYS A 1 430 ? -14.276 17.466 8.655 1.00 79.44 430 LYS A O 1
ATOM 3434 N N . SER A 1 431 ? -13.551 18.162 6.636 1.00 76.62 431 SER A N 1
ATOM 3435 C CA . SER A 1 431 ? -12.382 18.891 7.136 1.00 76.62 431 SER A CA 1
ATOM 3436 C C . SER A 1 431 ? -12.800 20.295 7.580 1.00 76.62 431 SER A C 1
ATOM 3438 O O . SER A 1 431 ? -13.716 20.905 7.014 1.00 76.62 431 SER A O 1
ATOM 3440 N N . ASP A 1 432 ? -12.140 20.822 8.608 1.00 73.88 432 ASP A N 1
ATOM 3441 C CA . ASP A 1 432 ? -12.269 22.217 9.031 1.00 73.88 432 ASP A CA 1
ATOM 3442 C C . ASP A 1 432 ? -11.819 23.209 7.944 1.00 73.88 432 ASP A C 1
ATOM 3444 O O . ASP A 1 432 ? -12.249 24.365 7.962 1.00 73.88 432 ASP A O 1
ATOM 3448 N N . LYS A 1 433 ? -11.041 22.745 6.959 1.00 68.00 433 LYS A N 1
ATOM 3449 C CA . LYS A 1 433 ? -10.576 23.526 5.803 1.00 68.00 433 LYS A CA 1
ATOM 3450 C C . LYS A 1 433 ? -11.419 23.336 4.536 1.00 68.00 433 LYS A C 1
ATOM 3452 O O . LYS A 1 433 ? -11.319 24.145 3.616 1.00 68.00 433 LYS A O 1
ATOM 3457 N N . GLY A 1 434 ? -12.339 22.367 4.512 1.00 57.34 434 GLY A N 1
ATOM 3458 C CA . GLY A 1 434 ? -13.290 22.187 3.410 1.00 57.34 434 GLY A CA 1
ATOM 3459 C C . GLY A 1 434 ? -13.856 20.771 3.285 1.00 57.34 434 GLY A C 1
ATOM 3460 O O . GLY A 1 434 ? -13.442 19.842 3.961 1.00 57.34 434 GLY A O 1
ATOM 3461 N N . GLU A 1 435 ? -14.848 20.584 2.412 1.00 48.50 435 GLU A N 1
ATOM 3462 C CA . GLU A 1 435 ? -15.495 19.273 2.218 1.00 48.50 435 GLU A CA 1
ATOM 3463 C C . GLU A 1 435 ? -14.800 18.415 1.151 1.00 48.50 435 GLU A C 1
ATOM 3465 O O . GLU A 1 435 ? -14.861 17.202 1.243 1.00 48.50 435 GLU A O 1
ATOM 3470 N N . PHE A 1 436 ? -14.092 19.009 0.183 1.00 49.06 436 PHE A N 1
ATOM 3471 C CA . PHE A 1 436 ? -13.518 18.310 -0.982 1.00 49.06 436 PHE A CA 1
ATOM 3472 C C . PHE A 1 436 ? -12.024 17.979 -0.862 1.00 49.06 436 PHE A C 1
ATOM 3474 O O . PHE A 1 436 ? -11.342 17.799 -1.869 1.00 49.06 436 PHE A O 1
ATOM 3481 N N . GLU A 1 437 ? -11.494 17.930 0.355 1.00 56.47 437 GLU A N 1
ATOM 3482 C CA . GLU A 1 437 ? -10.072 17.678 0.570 1.00 56.47 437 GLU A CA 1
ATOM 3483 C C . GLU A 1 437 ? -9.769 16.171 0.559 1.00 56.47 437 GLU A C 1
ATOM 3485 O O . GLU A 1 437 ? -10.518 15.365 1.113 1.00 56.47 437 GLU A O 1
ATOM 3490 N N . ASP A 1 438 ? -8.646 15.801 -0.059 1.00 59.06 438 ASP A N 1
ATOM 3491 C CA . ASP A 1 438 ? -8.096 14.439 -0.093 1.00 59.06 438 ASP A CA 1
ATOM 3492 C C . ASP A 1 438 ? -8.101 13.720 1.283 1.00 59.06 438 ASP A C 1
ATOM 3494 O O . ASP A 1 438 ? -8.573 12.578 1.337 1.00 59.06 438 ASP A O 1
ATOM 3498 N N . PRO A 1 439 ? -7.760 14.388 2.412 1.00 63.16 439 PRO A N 1
ATOM 3499 C CA . PRO A 1 439 ? -7.933 13.860 3.764 1.00 63.16 439 PRO A CA 1
ATOM 3500 C C . PRO A 1 439 ? -9.275 13.177 4.029 1.00 63.16 439 PRO A C 1
ATOM 3502 O O . PRO A 1 439 ? -9.335 12.050 4.512 1.00 63.16 439 PRO A O 1
ATOM 3505 N N . VAL A 1 440 ? -10.380 13.833 3.672 1.00 65.81 440 VAL A N 1
ATOM 3506 C CA . VAL A 1 440 ? -11.732 13.352 3.976 1.00 65.81 440 VAL A CA 1
ATOM 3507 C C . VAL A 1 440 ? -12.020 12.046 3.231 1.00 65.81 440 VAL A C 1
ATOM 3509 O O . VAL A 1 440 ? -12.601 11.127 3.803 1.00 65.81 440 VAL A O 1
ATOM 3512 N N . GLN A 1 441 ? -11.569 11.928 1.979 1.00 68.81 441 GLN A N 1
ATOM 3513 C CA . GLN A 1 441 ? -11.759 10.717 1.176 1.00 68.81 441 GLN A CA 1
ATOM 3514 C C . GLN A 1 441 ? -10.945 9.539 1.713 1.00 68.81 441 GLN A C 1
ATOM 3516 O O . GLN A 1 441 ? -11.437 8.409 1.737 1.00 68.81 441 GLN A O 1
ATOM 3521 N N . GLN A 1 442 ? -9.715 9.793 2.155 1.00 68.56 442 GLN A N 1
ATOM 3522 C CA . GLN A 1 442 ? -8.827 8.758 2.675 1.00 68.56 442 GLN A CA 1
ATOM 3523 C C . GLN A 1 442 ? -9.360 8.117 3.965 1.00 68.56 442 GLN A C 1
ATOM 3525 O O . GLN A 1 442 ? -9.276 6.896 4.094 1.00 68.56 442 GLN A O 1
ATOM 3530 N N . VAL A 1 443 ? -9.982 8.889 4.871 1.00 71.94 443 VAL A N 1
ATOM 3531 C CA . VAL A 1 443 ? -10.594 8.342 6.103 1.00 71.94 443 VAL A CA 1
ATOM 3532 C C . VAL A 1 443 ? -11.622 7.256 5.789 1.00 71.94 443 VAL A C 1
ATOM 3534 O O . VAL A 1 443 ? -11.589 6.180 6.383 1.00 71.94 443 VAL A O 1
ATOM 3537 N N . TYR A 1 444 ? -12.516 7.504 4.829 1.00 72.50 444 TYR A N 1
ATOM 3538 C CA . TYR A 1 444 ? -13.535 6.514 4.479 1.00 72.50 444 TYR A CA 1
ATOM 3539 C C . TYR A 1 444 ? -12.963 5.307 3.765 1.00 72.50 444 TYR A C 1
ATOM 3541 O O . TYR A 1 444 ? -13.423 4.196 4.000 1.00 72.50 444 TYR A O 1
ATOM 3549 N N . ARG A 1 445 ? -11.993 5.520 2.865 1.00 71.69 445 ARG A N 1
ATOM 3550 C CA . ARG A 1 445 ? -11.336 4.416 2.158 1.00 71.69 445 ARG A CA 1
ATOM 3551 C C . ARG A 1 445 ? -10.680 3.479 3.161 1.00 71.69 445 ARG A C 1
ATOM 3553 O O . ARG A 1 445 ? -10.884 2.275 3.064 1.00 71.69 445 ARG A O 1
ATOM 3560 N N . HIS A 1 446 ? -9.968 4.046 4.131 1.00 74.25 446 HIS A N 1
ATOM 3561 C CA . HIS A 1 446 ? -9.338 3.304 5.217 1.00 74.25 446 HIS A CA 1
ATOM 3562 C C . HIS A 1 446 ? -10.354 2.469 5.995 1.00 74.25 446 HIS A C 1
ATOM 3564 O O . HIS A 1 446 ? -10.258 1.245 6.032 1.00 74.25 446 HIS A O 1
ATOM 3570 N N . GLU A 1 447 ? -11.384 3.113 6.546 1.00 84.38 447 GLU A N 1
ATOM 3571 C CA . GLU A 1 447 ? -12.385 2.417 7.355 1.00 84.38 447 GLU A CA 1
ATOM 3572 C C . GLU A 1 447 ? -13.176 1.375 6.544 1.00 84.38 447 GLU A C 1
ATOM 3574 O O . GLU A 1 447 ? -13.454 0.286 7.046 1.00 84.38 447 GLU A O 1
ATOM 3579 N N . LEU A 1 448 ? -13.488 1.657 5.274 1.00 78.44 448 LEU A N 1
ATOM 3580 C CA . LEU A 1 448 ? -14.160 0.711 4.381 1.00 78.44 448 LEU A CA 1
ATOM 3581 C C . LEU A 1 448 ? -13.328 -0.550 4.144 1.00 78.44 448 LEU A C 1
ATOM 3583 O O . LEU A 1 448 ? -13.876 -1.652 4.167 1.00 78.44 448 LEU A O 1
ATOM 3587 N N . ILE A 1 449 ? -12.028 -0.384 3.882 1.00 75.50 449 ILE A N 1
ATOM 3588 C CA . ILE A 1 449 ? -11.112 -1.499 3.623 1.00 75.50 449 ILE A CA 1
ATOM 3589 C C . ILE A 1 449 ? -11.070 -2.427 4.834 1.00 75.50 449 ILE A C 1
ATOM 3591 O O . ILE A 1 449 ? -11.168 -3.639 4.654 1.00 75.50 449 ILE A O 1
ATOM 3595 N N . LEU A 1 450 ? -10.984 -1.874 6.047 1.00 79.25 450 LEU A N 1
ATOM 3596 C CA . LEU A 1 450 ? -10.975 -2.672 7.273 1.00 79.25 450 LEU A CA 1
ATOM 3597 C C . LEU A 1 450 ? -12.330 -3.352 7.504 1.00 79.25 450 LEU A C 1
ATOM 3599 O O . LEU A 1 450 ? -12.384 -4.566 7.686 1.00 79.25 450 LEU A O 1
ATOM 3603 N N . LEU A 1 451 ? -13.442 -2.607 7.446 1.00 85.50 451 LEU A N 1
ATOM 3604 C CA . LEU A 1 451 ? -14.782 -3.165 7.679 1.00 85.50 451 LEU A CA 1
ATOM 3605 C C . LEU A 1 451 ? -15.148 -4.273 6.682 1.00 85.50 451 LEU A C 1
ATOM 3607 O O . LEU A 1 451 ? -15.840 -5.217 7.052 1.00 85.50 451 LEU A O 1
ATOM 3611 N N . ASN A 1 452 ? -14.671 -4.203 5.437 1.00 79.81 452 ASN A N 1
ATOM 3612 C CA . ASN A 1 452 ? -14.927 -5.239 4.434 1.00 79.81 452 ASN A CA 1
ATOM 3613 C C . ASN A 1 452 ? -14.195 -6.568 4.720 1.00 79.81 452 ASN A C 1
ATOM 3615 O O . ASN A 1 452 ? -14.619 -7.607 4.216 1.00 79.81 452 ASN A O 1
ATOM 3619 N N . GLN A 1 453 ? -13.136 -6.555 5.535 1.00 82.62 453 GLN A N 1
ATOM 3620 C CA . GLN A 1 453 ? -12.411 -7.760 5.966 1.00 82.62 453 GLN A CA 1
ATOM 3621 C C . GLN A 1 453 ? -13.070 -8.439 7.180 1.00 82.62 453 GLN A C 1
ATOM 3623 O O . GLN A 1 453 ? -12.735 -9.567 7.537 1.00 82.62 453 GLN A O 1
ATOM 3628 N N . MET A 1 454 ? -14.014 -7.764 7.843 1.00 87.31 454 MET A N 1
ATOM 3629 C CA . MET A 1 454 ? -14.553 -8.196 9.130 1.00 87.31 454 MET A CA 1
ATOM 3630 C C . MET A 1 454 ? -15.995 -8.686 9.006 1.00 87.31 454 MET A C 1
ATOM 3632 O O . MET A 1 454 ? -16.874 -7.981 8.514 1.00 87.31 454 MET A O 1
ATOM 3636 N N . LYS A 1 455 ? -16.263 -9.895 9.510 1.00 90.31 455 LYS A N 1
ATOM 3637 C CA . LYS A 1 455 ? -17.622 -10.437 9.647 1.00 90.31 455 LYS A CA 1
ATOM 3638 C C . LYS A 1 455 ? -17.769 -11.096 11.005 1.00 90.31 455 LYS A C 1
ATOM 3640 O O . LYS A 1 455 ? -17.396 -12.249 11.188 1.00 90.31 455 LYS A O 1
ATOM 3645 N N . HIS A 1 456 ? -18.333 -10.359 11.955 1.00 96.81 456 HIS A N 1
ATOM 3646 C CA . HIS A 1 456 ? -18.452 -10.823 13.329 1.00 96.81 456 HIS A CA 1
ATOM 3647 C C . HIS A 1 456 ? -19.714 -10.265 14.001 1.00 96.81 456 HIS A C 1
ATOM 3649 O O . HIS A 1 456 ? -20.105 -9.129 13.742 1.00 96.81 456 HIS A O 1
ATOM 3655 N N . ALA A 1 457 ? -20.344 -11.041 14.892 1.00 96.75 457 ALA A N 1
ATOM 3656 C CA . ALA A 1 457 ? -21.593 -10.647 15.559 1.00 96.75 457 ALA A CA 1
ATOM 3657 C C . ALA A 1 457 ? -21.444 -9.382 16.425 1.00 96.75 457 ALA A C 1
ATOM 3659 O O . ALA A 1 457 ? -22.396 -8.621 16.580 1.00 96.75 457 ALA A O 1
ATOM 3660 N N . ASN A 1 458 ? -20.239 -9.148 16.952 1.00 98.31 458 ASN A N 1
ATOM 3661 C CA . ASN A 1 458 ? -19.891 -7.998 17.787 1.00 98.31 458 ASN A CA 1
ATOM 3662 C C . ASN A 1 458 ? -19.112 -6.896 17.041 1.00 98.31 458 ASN A C 1
ATOM 3664 O O . ASN A 1 458 ? -18.416 -6.105 17.674 1.00 98.31 458 ASN A O 1
ATOM 3668 N N . ILE A 1 459 ? -19.195 -6.824 15.710 1.00 97.88 459 ILE A N 1
ATOM 3669 C CA . ILE A 1 459 ? -18.620 -5.735 14.898 1.00 97.88 459 ILE A CA 1
ATOM 3670 C C . ILE A 1 459 ? -19.716 -5.204 13.974 1.00 97.88 459 ILE A C 1
ATOM 3672 O O . ILE A 1 459 ? -20.539 -5.980 13.485 1.00 97.88 459 ILE A O 1
ATOM 3676 N N . VAL A 1 460 ? -19.767 -3.887 13.759 1.00 95.75 460 VAL A N 1
ATOM 3677 C CA . VAL A 1 460 ? -20.741 -3.303 12.830 1.00 95.75 460 VAL A CA 1
ATOM 3678 C C . VAL A 1 460 ? -20.483 -3.762 11.396 1.00 95.75 460 VAL A C 1
ATOM 3680 O O . VAL A 1 460 ? -19.359 -3.749 10.902 1.00 95.75 460 VAL A O 1
ATOM 3683 N N . SER A 1 461 ? -21.550 -4.146 10.708 1.00 92.62 461 SER A N 1
ATOM 3684 C CA . SER A 1 461 ? -21.501 -4.581 9.318 1.00 92.62 461 SER A CA 1
ATOM 3685 C C . SER A 1 461 ? -21.550 -3.387 8.371 1.00 92.62 461 SER A C 1
ATOM 3687 O O . SER A 1 461 ? -22.447 -2.539 8.461 1.00 92.62 461 SER A O 1
ATOM 3689 N N . ILE A 1 462 ? -20.629 -3.362 7.409 1.00 90.69 462 ILE A N 1
ATOM 3690 C CA . ILE A 1 462 ? -20.724 -2.483 6.245 1.00 90.69 462 ILE A CA 1
ATOM 3691 C C . ILE A 1 462 ? -21.832 -2.989 5.310 1.00 90.69 462 ILE A C 1
ATOM 3693 O O . ILE A 1 462 ? -21.854 -4.156 4.922 1.00 90.69 462 ILE A O 1
ATOM 3697 N N . LEU A 1 463 ? -22.779 -2.114 4.965 1.00 88.81 463 LEU A N 1
ATOM 3698 C CA . LEU A 1 463 ? -23.889 -2.427 4.057 1.00 88.81 463 LEU A CA 1
ATOM 3699 C C . LEU A 1 463 ? -23.643 -1.907 2.641 1.00 88.81 463 LEU A C 1
ATOM 3701 O O . LEU A 1 463 ? -24.172 -2.470 1.683 1.00 88.81 463 LEU A O 1
ATOM 3705 N N . GLY A 1 464 ? -22.890 -0.815 2.516 1.00 83.31 464 GLY A N 1
ATOM 3706 C CA . GLY A 1 464 ? -22.644 -0.137 1.254 1.00 83.31 464 GLY A CA 1
ATOM 3707 C C . GLY A 1 464 ? -21.891 1.177 1.432 1.00 83.31 464 GLY A C 1
ATOM 3708 O O . GLY A 1 464 ? -21.462 1.537 2.528 1.00 83.31 464 GLY A O 1
ATOM 3709 N N . PHE A 1 465 ? -21.789 1.931 0.349 1.00 81.31 465 PHE A N 1
ATOM 3710 C CA . PHE A 1 465 ? -21.294 3.308 0.336 1.00 81.31 465 PHE A CA 1
ATOM 3711 C C . PHE A 1 465 ? -22.173 4.149 -0.594 1.00 81.31 465 PHE A C 1
ATOM 3713 O O . PHE A 1 465 ? -22.993 3.606 -1.330 1.00 81.31 465 PHE A O 1
ATOM 3720 N N . THR A 1 466 ? -22.013 5.467 -0.583 1.00 74.56 466 THR A N 1
ATOM 3721 C CA . THR A 1 466 ? -22.642 6.364 -1.565 1.00 74.56 466 THR A CA 1
ATOM 3722 C C . THR A 1 466 ? -21.566 7.210 -2.232 1.00 74.56 466 THR A C 1
ATOM 3724 O O . THR A 1 466 ? -20.791 7.857 -1.535 1.00 74.56 466 THR A O 1
ATOM 3727 N N . THR A 1 467 ? -21.466 7.209 -3.566 1.00 69.06 467 THR A N 1
ATOM 3728 C CA . THR A 1 467 ? -20.500 8.060 -4.298 1.00 69.06 467 THR A CA 1
ATOM 3729 C C . THR A 1 467 ? -20.948 9.505 -4.436 1.00 69.06 467 THR A C 1
ATOM 3731 O O . THR A 1 467 ? -20.104 10.393 -4.509 1.00 69.06 467 THR A O 1
ATOM 3734 N N . ASP A 1 468 ? -22.260 9.741 -4.474 1.00 68.94 468 ASP A N 1
ATOM 3735 C CA . ASP A 1 468 ? -22.841 11.080 -4.569 1.00 68.94 468 ASP A CA 1
ATOM 3736 C C . ASP A 1 468 ? -23.984 11.228 -3.555 1.00 68.94 468 ASP A C 1
ATOM 3738 O O . ASP A 1 468 ? -25.145 10.981 -3.886 1.00 68.94 468 ASP A O 1
ATOM 3742 N N . PRO A 1 469 ? -23.697 11.601 -2.297 1.00 66.44 469 PRO A N 1
ATOM 3743 C CA . PRO A 1 469 ? -24.723 11.763 -1.276 1.00 66.44 469 PRO A CA 1
ATOM 3744 C C . PRO A 1 469 ? -25.441 13.115 -1.329 1.00 66.44 469 PRO A C 1
ATOM 3746 O O . PRO A 1 469 ? -26.191 13.418 -0.402 1.00 66.44 469 PRO A O 1
ATOM 3749 N N . THR A 1 470 ? -25.293 13.916 -2.391 1.00 69.19 470 THR A N 1
ATOM 3750 C CA . THR A 1 470 ? -25.966 15.226 -2.476 1.00 69.19 470 THR A CA 1
ATOM 3751 C C . THR A 1 470 ? -27.493 15.106 -2.402 1.00 69.19 470 THR A C 1
ATOM 3753 O O . THR A 1 470 ? -28.160 15.993 -1.864 1.00 69.19 470 THR A O 1
ATOM 3756 N N . HIS A 1 471 ? -28.044 13.969 -2.841 1.00 63.94 471 HIS A N 1
ATOM 3757 C CA . HIS A 1 471 ? -29.458 13.607 -2.691 1.00 63.94 471 HIS A CA 1
ATOM 3758 C C . HIS A 1 471 ? -29.894 13.357 -1.233 1.00 63.94 471 HIS A C 1
ATOM 3760 O O . HIS A 1 471 ? -31.070 13.518 -0.917 1.00 63.94 471 HIS A O 1
ATOM 3766 N N . LEU A 1 472 ? -28.974 12.986 -0.334 1.00 64.50 472 LEU A N 1
ATOM 3767 C CA . LEU A 1 472 ? -29.231 12.809 1.106 1.00 64.50 472 LEU A CA 1
ATOM 3768 C C . LEU A 1 472 ? -29.223 14.145 1.863 1.00 64.50 472 LEU A C 1
ATOM 3770 O O . LEU A 1 472 ? -29.756 14.244 2.971 1.00 64.50 472 LEU A O 1
ATOM 3774 N N . GLY A 1 473 ? -28.609 15.168 1.271 1.00 65.38 473 GLY A N 1
ATOM 3775 C CA . GLY A 1 473 ? -28.551 16.526 1.785 1.00 65.38 473 GLY A CA 1
ATOM 3776 C C . GLY A 1 473 ? -27.526 17.354 1.016 1.00 65.38 473 GLY A C 1
ATOM 3777 O O . GLY A 1 473 ? -26.409 16.909 0.778 1.00 65.38 473 GLY A O 1
ATOM 3778 N N . SER A 1 474 ? -27.859 18.606 0.699 1.00 60.84 474 SER A N 1
ATOM 3779 C CA . SER A 1 474 ? -26.996 19.516 -0.081 1.00 60.84 474 SER A CA 1
ATOM 3780 C C . SER A 1 474 ? -25.631 19.837 0.556 1.00 60.84 474 SER A C 1
ATOM 3782 O O . SER A 1 474 ? -24.756 20.407 -0.096 1.00 60.84 474 SER A O 1
ATOM 3784 N N . HIS A 1 475 ? -25.453 19.481 1.830 1.00 61.19 475 HIS A N 1
ATOM 3785 C CA . HIS A 1 475 ? -24.218 19.618 2.604 1.00 61.19 475 HIS A CA 1
ATOM 3786 C C . HIS A 1 475 ? -23.337 18.353 2.576 1.00 61.19 475 HIS A C 1
ATOM 3788 O O . HIS A 1 475 ? -22.226 18.379 3.093 1.00 61.19 475 HIS A O 1
ATOM 3794 N N . LEU A 1 476 ? -23.811 17.246 1.998 1.00 61.12 476 LEU A N 1
ATOM 3795 C CA . LEU A 1 476 ? -23.063 15.997 1.853 1.00 61.12 476 LEU A CA 1
ATOM 3796 C C . LEU A 1 476 ? -22.503 15.923 0.429 1.00 61.12 476 LEU A C 1
ATOM 3798 O O . LEU A 1 476 ? -23.180 15.482 -0.494 1.00 61.12 476 LEU A O 1
ATOM 3802 N N . LYS A 1 477 ? -21.273 16.410 0.245 1.00 59.00 477 LYS A N 1
ATOM 3803 C CA . LYS A 1 477 ? -20.639 16.546 -1.081 1.00 59.00 477 LYS A CA 1
ATOM 3804 C C . LYS A 1 477 ? -19.497 15.559 -1.356 1.00 59.00 477 LYS A C 1
ATOM 3806 O O . LYS A 1 477 ? -18.882 15.615 -2.416 1.00 59.00 477 LYS A O 1
ATOM 3811 N N . VAL A 1 478 ? -19.212 14.668 -0.409 1.00 63.78 478 VAL A N 1
ATOM 3812 C CA . VAL A 1 478 ? -18.191 13.610 -0.501 1.00 63.78 478 VAL A CA 1
ATOM 3813 C C . VAL A 1 478 ? -18.804 12.248 -0.234 1.00 63.78 478 VAL A C 1
ATOM 3815 O O . VAL A 1 478 ? -19.796 12.209 0.490 1.00 63.78 478 VAL A O 1
ATOM 3818 N N . PRO A 1 479 ? -18.207 11.150 -0.737 1.00 69.56 479 PRO A N 1
ATOM 3819 C CA . PRO A 1 479 ? -18.715 9.810 -0.487 1.00 69.56 479 PRO A CA 1
ATOM 3820 C C . PRO A 1 479 ? -18.946 9.519 1.000 1.00 69.56 479 PRO A C 1
ATOM 3822 O O . PRO A 1 479 ? -18.198 10.017 1.839 1.00 69.56 479 PRO A O 1
ATOM 3825 N N . ALA A 1 480 ? -19.963 8.722 1.328 1.00 78.81 480 ALA A N 1
ATOM 3826 C CA . ALA A 1 480 ? -20.295 8.351 2.707 1.00 78.81 480 ALA A CA 1
ATOM 3827 C C . ALA A 1 480 ? -20.373 6.827 2.876 1.00 78.81 480 ALA A C 1
ATOM 3829 O O . ALA A 1 480 ? -20.719 6.104 1.938 1.00 78.81 480 ALA A O 1
ATOM 3830 N N . LEU A 1 481 ? -20.075 6.334 4.081 1.00 86.44 481 LEU A N 1
ATOM 3831 C CA . LEU A 1 481 ? -20.210 4.913 4.417 1.00 86.44 481 LEU A CA 1
ATOM 3832 C C . LEU A 1 481 ? -21.621 4.622 4.916 1.00 86.44 481 LEU A C 1
ATOM 3834 O O . LEU A 1 481 ? -22.169 5.389 5.706 1.00 86.44 481 LEU A O 1
ATOM 3838 N N . VAL A 1 482 ? -22.196 3.503 4.480 1.00 88.88 482 VAL A N 1
ATOM 3839 C CA . VAL A 1 482 ? -23.506 3.032 4.935 1.00 88.88 482 VAL A CA 1
ATOM 3840 C C . VAL A 1 482 ? -23.306 1.763 5.753 1.00 88.88 482 VAL A C 1
ATOM 3842 O O . VAL A 1 482 ? -22.977 0.710 5.207 1.00 88.88 482 VAL A O 1
ATOM 3845 N N . ILE A 1 483 ? -23.509 1.860 7.063 1.00 92.69 483 ILE A N 1
ATOM 3846 C CA . ILE A 1 483 ? -23.363 0.751 8.014 1.00 92.69 483 ILE A CA 1
ATOM 3847 C C . ILE A 1 483 ? -24.711 0.410 8.657 1.00 92.69 483 ILE A C 1
ATOM 3849 O O . ILE A 1 483 ? -25.689 1.157 8.540 1.00 92.69 483 ILE A O 1
ATOM 3853 N N . GLU A 1 484 ? -24.778 -0.740 9.322 1.00 93.25 484 GLU A N 1
ATOM 3854 C CA . GLU A 1 484 ? -25.989 -1.169 10.024 1.00 93.25 484 GLU A CA 1
ATOM 3855 C C . GLU A 1 484 ? -26.427 -0.201 11.140 1.00 93.25 484 GLU A C 1
ATOM 3857 O O . GLU A 1 484 ? -25.614 0.483 11.765 1.00 93.25 484 GLU A O 1
ATOM 3862 N N . TYR A 1 485 ? -27.738 -0.146 11.399 1.00 93.19 485 T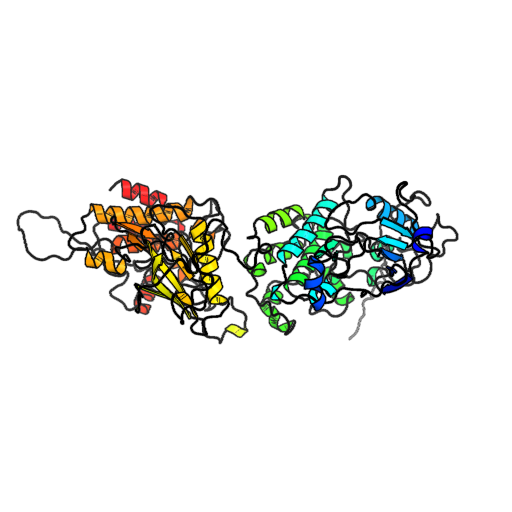YR A N 1
ATOM 3863 C CA . TYR A 1 485 ? -28.309 0.650 12.482 1.00 93.19 485 TYR A CA 1
ATOM 3864 C C . TYR A 1 485 ? -28.473 -0.159 13.773 1.00 93.19 485 TYR A C 1
ATOM 3866 O O . TYR A 1 485 ? -29.243 -1.117 13.837 1.00 93.19 485 TYR A O 1
ATOM 3874 N N . CYS A 1 486 ? -27.810 0.296 14.836 1.00 94.12 486 CYS A N 1
ATOM 3875 C CA . CYS A 1 486 ? -27.925 -0.260 16.181 1.00 94.12 486 CYS A CA 1
ATOM 3876 C C . CYS A 1 486 ? -28.938 0.543 17.014 1.00 94.12 486 CYS A C 1
ATOM 3878 O O . CYS A 1 486 ? -28.640 1.630 17.513 1.00 94.12 486 CYS A O 1
ATOM 3880 N N . ALA A 1 487 ? -30.153 0.004 17.155 1.00 92.44 487 ALA A N 1
ATOM 3881 C CA . ALA A 1 487 ? -31.314 0.728 17.683 1.00 92.44 487 ALA A CA 1
ATOM 3882 C C . ALA A 1 487 ? -31.197 1.206 19.141 1.00 92.44 487 ALA A C 1
ATOM 3884 O O . ALA A 1 487 ? -31.900 2.140 19.524 1.00 92.44 487 ALA A O 1
ATOM 3885 N N . ARG A 1 488 ? -30.329 0.595 19.960 1.00 92.88 488 ARG A N 1
ATOM 3886 C CA . ARG A 1 488 ? -30.127 0.994 21.363 1.00 92.88 488 ARG A CA 1
ATOM 3887 C C . ARG A 1 488 ? -29.002 2.024 21.543 1.00 92.88 488 ARG A C 1
ATOM 3889 O O . ARG A 1 488 ? -28.751 2.450 22.668 1.00 92.88 488 ARG A O 1
ATOM 3896 N N . GLY A 1 489 ? -28.389 2.483 20.448 1.00 91.56 489 GLY A N 1
ATOM 3897 C CA . GLY A 1 489 ? -27.438 3.598 20.442 1.00 91.56 489 GLY A CA 1
ATOM 3898 C C . GLY A 1 489 ? -26.049 3.233 20.967 1.00 91.56 489 GLY A C 1
ATOM 3899 O O . GLY A 1 489 ? -25.687 2.058 21.029 1.00 91.56 489 GLY A O 1
ATOM 3900 N N . ARG A 1 490 ? -25.239 4.246 21.304 1.00 92.25 490 ARG A N 1
ATOM 3901 C CA . ARG A 1 490 ? -23.873 4.039 21.811 1.00 92.25 490 ARG A CA 1
ATOM 3902 C C . ARG A 1 490 ? -23.898 3.666 23.283 1.00 92.25 490 ARG A C 1
ATOM 3904 O O . ARG A 1 490 ? -24.797 4.059 24.029 1.00 92.25 490 ARG A O 1
ATOM 3911 N N . LEU A 1 491 ? -22.852 2.981 23.724 1.00 91.88 491 LEU A N 1
ATOM 3912 C CA . LEU A 1 491 ? -22.671 2.577 25.114 1.00 91.88 491 LEU A CA 1
ATOM 3913 C C . LEU A 1 491 ? -22.682 3.781 26.072 1.00 91.88 491 LEU A C 1
ATOM 3915 O O . LEU A 1 491 ? -23.200 3.668 27.185 1.00 91.88 491 LEU A O 1
ATOM 3919 N N . ARG A 1 492 ? -22.195 4.944 25.604 1.00 88.75 492 ARG A N 1
ATOM 3920 C CA . ARG A 1 492 ? -22.287 6.252 26.278 1.00 88.75 492 ARG A CA 1
ATOM 3921 C C . ARG A 1 492 ? -23.685 6.568 26.796 1.00 88.75 492 ARG A C 1
ATOM 3923 O O . ARG A 1 492 ? -23.812 6.993 27.941 1.00 88.75 492 ARG A O 1
ATOM 3930 N N . GLU A 1 493 ? -24.706 6.404 25.960 1.00 87.19 493 GLU A N 1
ATOM 3931 C CA . GLU A 1 493 ? -26.097 6.683 26.328 1.00 87.19 493 GLU A CA 1
ATOM 3932 C C . GLU A 1 493 ? -26.803 5.442 26.879 1.00 87.19 493 GLU A C 1
ATOM 3934 O O . GLU A 1 493 ? -27.617 5.548 27.802 1.00 87.19 493 GLU A O 1
ATOM 3939 N N . TYR A 1 494 ? -26.478 4.266 26.341 1.00 90.50 494 TYR A N 1
ATOM 3940 C CA . TYR A 1 494 ? -27.141 3.011 26.666 1.00 90.50 494 TYR A CA 1
ATOM 3941 C C . TYR A 1 494 ? -26.968 2.620 28.136 1.00 90.50 494 TYR A C 1
ATOM 3943 O O . TYR A 1 494 ? -27.967 2.376 28.817 1.00 90.50 494 TYR A O 1
ATOM 3951 N N . CYS A 1 495 ? -25.729 2.603 28.645 1.00 87.81 495 CYS A N 1
ATOM 3952 C CA . CYS A 1 495 ? -25.449 2.161 30.014 1.00 87.81 495 CYS A CA 1
ATOM 3953 C C . CYS A 1 495 ? -26.134 3.046 31.073 1.00 87.81 495 CYS A C 1
ATOM 3955 O O . CYS A 1 495 ? -26.831 2.488 31.923 1.00 87.81 495 CYS A O 1
ATOM 3957 N N . PRO A 1 496 ? -26.027 4.393 31.033 1.00 82.56 496 PRO A N 1
ATOM 3958 C CA . PRO A 1 496 ? -26.743 5.251 31.979 1.00 82.56 496 PRO A CA 1
ATOM 3959 C C . PRO A 1 496 ? -28.267 5.118 31.886 1.00 82.56 496 PRO A C 1
ATOM 3961 O O . PRO A 1 496 ? -28.940 5.064 32.913 1.00 82.56 496 PRO A O 1
ATOM 3964 N N . SER A 1 497 ? -28.818 5.025 30.672 1.00 84.06 497 SER A N 1
ATOM 3965 C CA . SER A 1 497 ? -30.274 4.987 30.466 1.00 84.06 497 SER A CA 1
ATOM 3966 C C . SER A 1 497 ? -30.909 3.668 30.911 1.00 84.06 497 SER A C 1
ATOM 3968 O O . SER A 1 497 ? -32.063 3.650 31.329 1.00 84.06 497 SER A O 1
ATOM 3970 N N . ASN A 1 498 ? -30.164 2.561 30.849 1.00 83.31 498 ASN A N 1
ATOM 3971 C CA . ASN A 1 498 ? -30.654 1.223 31.198 1.00 83.31 498 ASN A CA 1
ATOM 3972 C C . ASN A 1 498 ? -30.121 0.739 32.555 1.00 83.31 498 ASN A C 1
ATOM 3974 O O . ASN A 1 498 ? -30.335 -0.409 32.944 1.00 83.31 498 ASN A O 1
ATOM 3978 N N . GLN A 1 499 ? -29.456 1.615 33.311 1.00 76.44 499 GLN A N 1
ATOM 3979 C CA . GLN A 1 499 ? -28.739 1.254 34.530 1.00 76.44 499 GLN A CA 1
ATOM 3980 C C . GLN A 1 499 ? -29.622 0.556 35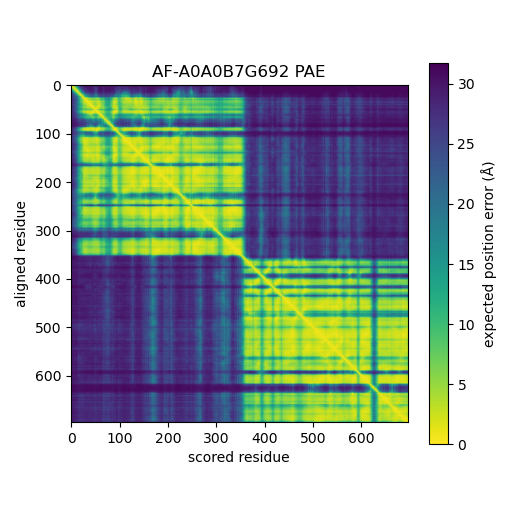.578 1.00 76.44 499 GLN A C 1
ATOM 3982 O O . GLN A 1 499 ? -29.150 -0.354 36.256 1.00 76.44 499 GLN A O 1
ATOM 3987 N N . ALA A 1 500 ? -30.883 0.979 35.716 1.00 72.06 500 ALA A N 1
ATOM 3988 C CA . ALA A 1 500 ? -31.818 0.444 36.708 1.00 72.06 500 ALA A CA 1
ATOM 3989 C C . ALA A 1 500 ? -32.370 -0.948 36.353 1.00 72.06 500 ALA A C 1
ATOM 3991 O O . ALA A 1 500 ? -32.838 -1.656 37.240 1.00 72.06 500 ALA A O 1
ATOM 3992 N N . ILE A 1 501 ? -32.333 -1.323 35.072 1.00 80.88 501 ILE A N 1
ATOM 3993 C CA . ILE A 1 501 ? -32.965 -2.545 34.556 1.00 80.88 501 ILE A CA 1
ATOM 3994 C C . ILE A 1 501 ? -31.955 -3.589 34.070 1.00 80.88 501 ILE A C 1
ATOM 3996 O O . ILE A 1 501 ? -32.307 -4.759 33.971 1.00 80.88 501 ILE A O 1
ATOM 4000 N N . MET A 1 502 ? -30.709 -3.195 33.786 1.00 83.56 502 MET A N 1
ATOM 4001 C CA . MET A 1 502 ? -29.656 -4.118 33.357 1.00 83.56 502 MET A CA 1
ATOM 4002 C C . MET A 1 502 ? -29.225 -5.048 34.492 1.00 83.56 502 MET A C 1
ATOM 4004 O O . MET A 1 502 ? -28.660 -4.594 35.498 1.00 83.56 502 MET A O 1
ATOM 4008 N N . SER A 1 503 ? -29.428 -6.348 34.280 1.00 84.06 503 SER A N 1
ATOM 4009 C CA . SER A 1 503 ? -28.964 -7.405 35.177 1.00 84.06 503 SER A CA 1
ATOM 4010 C C . SER A 1 503 ? -27.434 -7.534 35.165 1.00 84.06 503 SER A C 1
ATOM 4012 O O . SER A 1 503 ? -26.736 -6.973 34.317 1.00 84.06 503 SER A O 1
ATOM 4014 N N . GLU A 1 504 ? -26.893 -8.287 36.121 1.00 80.69 504 GLU A N 1
ATOM 4015 C CA . GLU A 1 504 ? -25.469 -8.641 36.149 1.00 80.69 504 GLU A CA 1
ATOM 4016 C C . GLU A 1 504 ? -25.070 -9.451 34.906 1.00 80.69 504 GLU A C 1
ATOM 4018 O O . GLU A 1 504 ? -24.058 -9.161 34.271 1.00 80.69 504 GLU A O 1
ATOM 4023 N N . THR A 1 505 ? -25.933 -10.375 34.479 1.00 85.69 505 THR A N 1
ATOM 4024 C CA . THR A 1 505 ? -25.752 -11.162 33.257 1.00 85.69 505 THR A CA 1
ATOM 4025 C C . THR A 1 505 ? -25.699 -10.285 32.006 1.00 85.69 505 THR A C 1
ATOM 4027 O O . THR A 1 505 ? -24.833 -10.496 31.161 1.00 85.69 505 THR A O 1
ATOM 4030 N N . ASP A 1 506 ? -26.551 -9.260 31.892 1.00 88.50 506 ASP A N 1
ATOM 4031 C CA . ASP A 1 506 ? -26.518 -8.331 30.750 1.00 88.50 506 ASP A CA 1
ATOM 4032 C C . ASP A 1 506 ? -25.184 -7.578 30.669 1.00 88.50 506 ASP A C 1
ATOM 4034 O O . ASP A 1 506 ? -24.637 -7.376 29.586 1.00 88.50 506 ASP A O 1
ATOM 4038 N N . ARG A 1 507 ? -24.627 -7.188 31.821 1.00 87.56 507 ARG A N 1
ATOM 4039 C CA . ARG A 1 507 ? -23.335 -6.485 31.906 1.00 87.56 507 ARG A CA 1
ATOM 4040 C C . ARG A 1 507 ? -22.176 -7.393 31.525 1.00 87.56 507 ARG A C 1
ATOM 4042 O O . ARG A 1 507 ? -21.325 -6.981 30.740 1.00 87.56 507 ARG A O 1
ATOM 4049 N N . ILE A 1 508 ? -22.173 -8.628 32.026 1.00 88.56 508 ILE A N 1
ATOM 4050 C CA . ILE A 1 508 ? -21.181 -9.640 31.645 1.00 88.56 508 ILE A CA 1
ATOM 4051 C C . ILE A 1 508 ? -21.282 -9.938 30.146 1.00 88.56 508 ILE A C 1
ATOM 4053 O O . ILE A 1 508 ? -20.258 -10.024 29.478 1.00 88.56 508 ILE A O 1
ATOM 4057 N N . ASN A 1 509 ? -22.490 -10.012 29.581 1.00 92.12 509 ASN A N 1
ATOM 4058 C CA . ASN A 1 509 ? -22.683 -10.209 28.142 1.00 92.12 509 ASN A CA 1
ATOM 4059 C C . ASN A 1 509 ? -22.151 -9.033 27.308 1.00 92.12 509 ASN A C 1
ATOM 4061 O O . ASN A 1 509 ? -21.566 -9.262 26.249 1.00 92.12 509 ASN A O 1
ATOM 4065 N N . LEU A 1 510 ? -22.294 -7.789 27.783 1.00 93.94 510 LEU A N 1
ATOM 4066 C CA . LEU A 1 510 ? -21.679 -6.626 27.133 1.00 93.94 510 LEU A CA 1
ATOM 4067 C C . LEU A 1 510 ? -20.147 -6.719 27.150 1.00 93.94 510 LEU A C 1
ATOM 4069 O O . LEU A 1 510 ? -19.511 -6.578 26.109 1.00 93.94 510 LEU A O 1
ATOM 4073 N N . ILE A 1 511 ? -19.567 -6.991 28.320 1.00 93.62 511 ILE A N 1
ATOM 4074 C CA . ILE A 1 511 ? -18.122 -7.174 28.519 1.00 93.62 511 ILE A CA 1
ATOM 4075 C C . ILE A 1 511 ? -17.599 -8.287 27.601 1.00 93.62 511 ILE A C 1
ATOM 4077 O O . ILE A 1 511 ? -16.691 -8.054 26.804 1.00 93.62 511 ILE A O 1
ATOM 4081 N N . ARG A 1 512 ? -18.241 -9.461 27.635 1.00 95.69 512 ARG A N 1
ATOM 4082 C CA . ARG A 1 512 ? -17.906 -10.624 26.807 1.00 95.69 512 ARG A CA 1
ATOM 4083 C C . ARG A 1 512 ? -17.973 -10.296 25.319 1.00 95.69 512 ARG A C 1
ATOM 4085 O O . ARG A 1 512 ? -17.036 -10.607 24.595 1.00 95.69 512 ARG A O 1
ATOM 4092 N N . GLY A 1 513 ? -19.040 -9.645 24.856 1.00 97.44 513 GLY A N 1
ATOM 4093 C CA . GLY A 1 513 ? -19.194 -9.301 23.442 1.00 97.44 513 GLY A CA 1
ATOM 4094 C C . GLY A 1 513 ? -18.135 -8.310 22.942 1.00 97.44 513 GLY A C 1
ATOM 4095 O O . GLY A 1 513 ? -17.608 -8.483 21.844 1.00 97.44 513 GLY A O 1
ATOM 4096 N N . ILE A 1 514 ? -17.760 -7.317 23.759 1.00 97.56 514 ILE A N 1
ATOM 4097 C CA . ILE A 1 514 ? -16.663 -6.385 23.439 1.00 97.56 514 ILE A CA 1
ATOM 4098 C C . ILE A 1 514 ? -15.331 -7.146 23.356 1.00 97.56 514 ILE A C 1
ATOM 4100 O O . ILE A 1 514 ? -14.577 -6.965 22.400 1.00 97.56 514 ILE A O 1
ATOM 4104 N N . SER A 1 515 ? -15.052 -8.034 24.313 1.00 97.50 515 SER A N 1
ATOM 4105 C CA . SER A 1 515 ? -13.842 -8.864 24.305 1.00 97.50 515 SER A CA 1
ATOM 4106 C C . SER A 1 515 ? -13.794 -9.835 23.126 1.00 97.50 515 SER A C 1
ATOM 4108 O O . SER A 1 515 ? -12.728 -10.023 22.546 1.00 97.50 515 SER A O 1
ATOM 4110 N N . GLN A 1 516 ? -14.936 -10.401 22.726 1.00 98.25 516 GLN A N 1
ATOM 4111 C CA . GLN A 1 516 ? -15.043 -11.296 21.573 1.00 98.25 516 GLN A CA 1
ATOM 4112 C C . GLN A 1 516 ? -14.721 -10.567 20.268 1.00 98.25 516 GLN A C 1
ATOM 4114 O O . GLN A 1 516 ? -13.972 -11.088 19.443 1.00 98.25 516 GLN A O 1
ATOM 4119 N N . ALA A 1 517 ? -15.223 -9.340 20.103 1.00 98.12 517 ALA A N 1
ATOM 4120 C CA . ALA A 1 517 ? -14.853 -8.498 18.971 1.00 98.12 517 ALA A CA 1
ATOM 4121 C C . ALA A 1 517 ? -13.343 -8.219 18.942 1.00 98.12 517 ALA A C 1
ATOM 4123 O O . ALA A 1 517 ? -12.726 -8.322 17.886 1.00 98.12 517 ALA A O 1
ATOM 4124 N N . LEU A 1 518 ? -12.750 -7.913 20.101 1.00 97.56 518 LEU A N 1
ATOM 4125 C CA . LEU A 1 518 ? -11.319 -7.637 20.237 1.00 97.56 518 LEU A CA 1
ATOM 4126 C C . LEU A 1 518 ? -10.435 -8.844 19.916 1.00 97.56 518 LEU A C 1
ATOM 4128 O O . LEU A 1 518 ? -9.469 -8.707 19.170 1.00 97.56 518 LEU A O 1
ATOM 4132 N N . LYS A 1 519 ? -10.788 -10.032 20.420 1.00 97.12 519 LYS A N 1
ATOM 4133 C CA . LYS A 1 519 ? -10.115 -11.289 20.060 1.00 97.12 519 LYS A CA 1
ATOM 4134 C C . LYS A 1 519 ? -10.166 -11.517 18.553 1.00 97.12 519 LYS A C 1
ATOM 4136 O O . LYS A 1 519 ? -9.132 -11.787 17.951 1.00 97.12 519 LYS A O 1
ATOM 4141 N N . TYR A 1 520 ? -11.343 -11.361 17.948 1.00 98.00 520 TYR A N 1
ATOM 4142 C CA . TYR A 1 520 ? -11.514 -11.550 16.511 1.00 98.00 520 TYR A CA 1
ATOM 4143 C C . TYR A 1 520 ? -10.598 -10.618 15.702 1.00 98.00 520 TYR A C 1
ATOM 4145 O O . TYR A 1 520 ? -9.836 -11.095 14.863 1.00 98.00 520 TYR A O 1
ATOM 4153 N N . ILE A 1 521 ? -10.614 -9.307 15.982 1.00 96.56 521 ILE A N 1
ATOM 4154 C CA . ILE A 1 521 ? -9.791 -8.351 15.222 1.00 96.56 521 ILE A CA 1
ATOM 4155 C C . ILE A 1 521 ? -8.292 -8.535 15.474 1.00 96.56 521 ILE A C 1
ATOM 4157 O O . ILE A 1 521 ? -7.502 -8.344 14.555 1.00 96.56 521 ILE A O 1
ATOM 4161 N N . HIS A 1 522 ? -7.887 -8.944 16.680 1.00 94.12 522 HIS A N 1
ATOM 4162 C CA . HIS A 1 522 ? -6.475 -9.161 16.995 1.00 94.12 522 HIS A CA 1
ATOM 4163 C C . HIS A 1 522 ? -5.929 -10.460 16.403 1.00 94.12 522 HIS A C 1
ATOM 4165 O O . HIS A 1 522 ? -4.781 -10.464 15.961 1.00 94.12 522 HIS A O 1
ATOM 4171 N N . ASP A 1 523 ? -6.707 -11.541 16.410 1.00 91.31 523 ASP A N 1
ATOM 4172 C CA . ASP A 1 523 ? -6.155 -12.890 16.250 1.00 91.31 523 ASP A CA 1
ATOM 4173 C C . ASP A 1 523 ? -6.744 -13.675 15.057 1.00 91.31 523 ASP A C 1
ATOM 4175 O O . ASP A 1 523 ? -6.099 -14.606 14.582 1.00 91.31 523 ASP A O 1
ATOM 4179 N N . GLU A 1 524 ? -7.938 -13.337 14.549 1.00 92.19 524 GLU A N 1
ATOM 4180 C CA . GLU A 1 524 ? -8.689 -14.216 13.623 1.00 92.19 524 GLU A CA 1
ATOM 4181 C C . GLU A 1 524 ? -8.802 -13.706 12.175 1.00 92.19 524 GLU A C 1
ATOM 4183 O O . GLU A 1 524 ? -9.210 -14.461 11.292 1.00 92.19 524 GLU A O 1
ATOM 4188 N N . ILE A 1 525 ? -8.436 -12.453 11.895 1.00 84.69 525 ILE A N 1
ATOM 4189 C CA . ILE A 1 525 ? -8.500 -11.886 10.537 1.00 84.69 525 ILE A CA 1
ATOM 4190 C C . ILE A 1 525 ? -7.324 -12.393 9.701 1.00 84.69 525 ILE A C 1
ATOM 4192 O O . ILE A 1 525 ? -6.173 -12.167 10.058 1.00 84.69 525 ILE A O 1
ATOM 4196 N N . SER A 1 526 ? -7.584 -13.037 8.562 1.00 77.06 526 SER A N 1
ATOM 4197 C CA . SER A 1 526 ? -6.546 -13.648 7.713 1.00 77.06 526 SER A CA 1
ATOM 4198 C C . SER A 1 526 ? -5.512 -12.662 7.164 1.00 77.06 526 SER A C 1
ATOM 4200 O O . SER A 1 526 ? -4.335 -12.994 7.039 1.00 77.06 526 SER A O 1
ATOM 4202 N N . GLU A 1 527 ? -5.951 -11.452 6.842 1.00 73.06 527 GLU A N 1
ATOM 4203 C CA . GLU A 1 527 ? -5.179 -10.393 6.196 1.00 73.06 527 GLU A CA 1
ATOM 4204 C C . GLU A 1 527 ? -4.179 -9.728 7.154 1.00 73.06 527 GLU A C 1
ATOM 4206 O O . GLU A 1 527 ? -3.217 -9.102 6.710 1.00 73.06 527 GLU A O 1
ATOM 4211 N N . GLY A 1 528 ? -4.373 -9.886 8.465 1.00 78.44 528 GLY A N 1
ATOM 4212 C CA . GLY A 1 528 ? -3.506 -9.332 9.499 1.00 78.44 528 GLY A CA 1
ATOM 4213 C C . GLY A 1 528 ? -4.277 -8.909 10.744 1.00 78.44 528 GLY A C 1
ATOM 4214 O O . GLY A 1 528 ? -5.486 -8.691 10.697 1.00 78.44 528 GLY A O 1
ATOM 4215 N N . SER A 1 529 ? -3.553 -8.752 11.849 1.00 85.19 529 SER A N 1
ATOM 4216 C CA . SER A 1 529 ? -4.081 -8.303 13.138 1.00 85.19 529 SER A CA 1
ATOM 4217 C C . SER A 1 529 ? -4.514 -6.837 13.065 1.00 85.19 529 SER A C 1
ATOM 4219 O O . SER A 1 529 ? -3.699 -5.961 12.777 1.00 85.19 529 SER A O 1
ATOM 4221 N N . ILE A 1 530 ? -5.785 -6.544 13.327 1.00 90.56 530 ILE A N 1
ATOM 4222 C CA . ILE A 1 530 ? -6.325 -5.182 13.373 1.00 90.56 530 ILE A CA 1
ATOM 4223 C C . ILE A 1 530 ? -6.395 -4.710 14.824 1.00 90.56 530 ILE A C 1
ATOM 4225 O O . ILE A 1 530 ? -7.096 -5.288 15.646 1.00 90.56 530 ILE A O 1
ATOM 4229 N N . VAL A 1 531 ? -5.718 -3.607 15.118 1.00 92.31 531 VAL A N 1
ATOM 4230 C CA . VAL A 1 531 ? -5.791 -2.875 16.385 1.00 92.31 531 VAL A CA 1
ATOM 4231 C C . VAL A 1 531 ? -6.803 -1.745 16.240 1.00 92.31 531 VAL A C 1
ATOM 4233 O O . VAL A 1 531 ? -6.698 -0.939 15.314 1.00 92.31 531 VAL A O 1
ATOM 4236 N N . HIS A 1 532 ? -7.761 -1.655 17.160 1.00 95.31 532 HIS A N 1
ATOM 4237 C CA . HIS A 1 532 ? -8.848 -0.682 17.078 1.00 95.31 532 HIS A CA 1
ATOM 4238 C C . HIS A 1 532 ? -8.343 0.758 17.242 1.00 95.31 532 HIS A C 1
ATOM 4240 O O . HIS A 1 532 ? -8.738 1.636 16.472 1.00 95.31 532 HIS A O 1
ATOM 4246 N N . GLY A 1 533 ? -7.508 1.023 18.248 1.00 89.19 533 GLY A N 1
ATOM 4247 C CA . GLY A 1 533 ? -6.782 2.285 18.420 1.00 89.19 533 GLY A CA 1
ATOM 4248 C C . GLY A 1 533 ? -7.580 3.494 18.914 1.00 89.19 533 GLY A C 1
ATOM 4249 O O . GLY A 1 533 ? -7.021 4.580 19.035 1.00 89.19 533 GLY A O 1
ATOM 4250 N N . ASN A 1 534 ? -8.873 3.330 19.200 1.00 89.94 534 ASN A N 1
ATOM 4251 C CA . ASN A 1 534 ? -9.738 4.380 19.759 1.00 89.94 534 ASN A CA 1
ATOM 4252 C C . ASN A 1 534 ? -10.904 3.769 20.554 1.00 89.94 534 ASN A C 1
ATOM 4254 O O . ASN A 1 534 ? -12.068 4.164 20.424 1.00 89.94 534 ASN A O 1
ATOM 4258 N N . LEU A 1 535 ? -10.602 2.725 21.323 1.00 94.62 535 LEU A N 1
ATOM 4259 C CA . LEU A 1 535 ? -11.613 1.982 22.053 1.00 94.62 535 LEU A CA 1
ATOM 4260 C C . LEU A 1 535 ? -12.127 2.811 23.244 1.00 94.62 535 LEU A C 1
ATOM 4262 O O . LEU A 1 535 ? -11.382 3.227 24.124 1.00 94.62 535 LEU A O 1
ATOM 4266 N N . SER A 1 536 ? -13.430 3.066 23.264 1.00 92.75 536 SER A N 1
ATOM 4267 C CA . SER A 1 536 ? -14.117 3.873 24.274 1.00 92.75 536 SER A CA 1
ATOM 4268 C C . SER A 1 536 ? -15.626 3.606 24.285 1.00 92.75 536 SER A C 1
ATOM 4270 O O . SER A 1 536 ? -16.169 2.895 23.436 1.00 92.75 536 SER A O 1
ATOM 4272 N N . MET A 1 537 ? -16.342 4.249 25.209 1.00 90.88 537 MET A N 1
ATOM 4273 C CA . MET A 1 537 ? -17.814 4.245 25.271 1.00 90.88 537 MET A CA 1
ATOM 4274 C C . MET A 1 537 ? -18.516 4.733 23.983 1.00 90.88 537 MET A C 1
ATOM 4276 O O . MET A 1 537 ? -19.707 4.476 23.815 1.00 90.88 537 MET A O 1
ATOM 4280 N N . ASP A 1 538 ? -17.807 5.435 23.090 1.00 90.38 538 ASP A N 1
ATOM 4281 C CA . ASP A 1 538 ? -18.335 5.907 21.801 1.00 90.38 538 ASP A CA 1
ATOM 4282 C C . ASP A 1 538 ? -18.058 4.945 20.639 1.00 90.38 538 ASP A C 1
ATOM 4284 O O . ASP A 1 538 ? -18.743 5.010 19.619 1.00 90.38 538 ASP A O 1
ATOM 4288 N N . SER A 1 539 ? -17.077 4.051 20.795 1.00 93.56 539 SER A N 1
ATOM 4289 C CA . SER A 1 539 ? -16.728 3.007 19.815 1.00 93.56 539 SER A CA 1
ATOM 4290 C C . SER A 1 539 ? -17.573 1.737 19.945 1.00 93.56 539 SER A C 1
ATOM 4292 O O . SER A 1 539 ? -17.403 0.795 19.180 1.00 93.56 539 SER A O 1
ATOM 4294 N N . VAL A 1 540 ? -18.488 1.689 20.918 1.00 96.25 540 VAL A N 1
ATOM 4295 C CA . VAL A 1 540 ? -19.374 0.542 21.145 1.00 96.25 540 VAL A CA 1
ATOM 4296 C C . VAL A 1 540 ? -20.819 0.987 20.965 1.00 96.25 540 VAL A C 1
ATOM 4298 O O . VAL A 1 540 ? -21.282 1.905 21.644 1.00 96.25 540 VAL A O 1
ATOM 4301 N N . VAL A 1 541 ? -21.547 0.319 20.076 1.00 95.62 541 VAL A N 1
ATOM 4302 C CA . VAL A 1 541 ? -22.989 0.502 19.861 1.00 95.62 541 VAL A CA 1
ATOM 4303 C C . VAL A 1 541 ? -23.749 -0.768 20.217 1.00 95.62 541 VAL A C 1
ATOM 4305 O O . VAL A 1 541 ? -23.194 -1.858 20.161 1.00 95.62 541 VAL A O 1
ATOM 4308 N N . VAL A 1 542 ? -25.015 -0.641 20.604 1.00 96.25 542 VAL A N 1
ATOM 4309 C CA . VAL A 1 542 ? -25.837 -1.767 21.058 1.00 96.25 542 VAL A CA 1
ATOM 4310 C C . VAL A 1 542 ? -27.025 -1.947 20.122 1.00 96.25 542 VAL A C 1
ATOM 4312 O O . VAL A 1 542 ? -27.783 -1.009 19.850 1.00 96.25 542 VAL A O 1
ATOM 4315 N N . ASP A 1 543 ? -27.179 -3.157 19.591 1.00 95.25 543 ASP A N 1
ATOM 4316 C CA . ASP A 1 543 ? -28.274 -3.472 18.678 1.00 95.25 543 ASP A CA 1
ATOM 4317 C C . ASP A 1 543 ? -29.617 -3.665 19.409 1.00 95.25 543 ASP A C 1
ATOM 4319 O O . ASP A 1 543 ? -29.716 -3.566 20.633 1.00 95.25 543 ASP A O 1
ATOM 4323 N N . ALA A 1 544 ? -30.690 -3.937 18.661 1.00 93.31 544 ALA A N 1
ATOM 4324 C CA . ALA A 1 544 ? -32.029 -4.111 19.229 1.00 93.31 544 ALA A CA 1
ATOM 4325 C C . ALA A 1 544 ? -32.128 -5.272 20.244 1.00 93.31 544 ALA A C 1
ATOM 4327 O O . ALA A 1 544 ? -32.966 -5.218 21.153 1.00 93.31 544 ALA A O 1
ATOM 4328 N N . THR A 1 545 ? -31.270 -6.288 20.115 1.00 93.25 545 THR A N 1
ATOM 4329 C CA . THR A 1 545 ? -31.229 -7.474 20.985 1.00 93.25 545 THR A CA 1
ATOM 4330 C C . THR A 1 545 ? -30.453 -7.231 22.278 1.00 93.25 545 THR A C 1
ATOM 4332 O O . THR A 1 545 ? -30.623 -7.981 23.234 1.00 93.25 545 THR A O 1
ATOM 4335 N N . GLY A 1 546 ? -29.672 -6.150 22.348 1.00 92.75 546 GLY A N 1
ATOM 4336 C CA . GLY A 1 546 ? -28.775 -5.873 23.472 1.00 92.75 546 GLY A CA 1
ATOM 4337 C C . GLY A 1 546 ? -27.340 -6.346 23.236 1.00 92.75 546 GLY A C 1
ATOM 4338 O O . GLY A 1 546 ? -26.535 -6.299 24.162 1.00 92.75 546 GLY A O 1
ATOM 4339 N N . THR A 1 547 ? -27.006 -6.776 22.017 1.00 96.62 547 THR A N 1
ATOM 4340 C CA . THR A 1 547 ? -25.662 -7.250 21.674 1.00 96.62 547 THR A CA 1
ATOM 4341 C C . THR A 1 547 ? -24.746 -6.049 21.394 1.00 96.62 547 THR A C 1
ATOM 4343 O O . THR A 1 547 ? -25.129 -5.168 20.614 1.00 96.62 547 THR A O 1
ATOM 4346 N N . PRO A 1 548 ? -23.547 -5.972 22.009 1.00 97.75 548 PRO A N 1
ATOM 4347 C CA . PRO A 1 548 ? -22.596 -4.897 21.745 1.00 97.75 548 PRO A CA 1
ATOM 4348 C C . PRO A 1 548 ? -21.880 -5.133 20.413 1.00 97.75 548 PRO A C 1
ATOM 4350 O O . PRO A 1 548 ? -21.508 -6.265 20.092 1.00 97.75 548 PRO A O 1
ATOM 4353 N N . LYS A 1 549 ? -21.636 -4.059 19.666 1.00 98.12 549 LYS A N 1
ATOM 4354 C CA . LYS A 1 549 ? -20.882 -4.065 18.415 1.00 98.12 549 LYS A CA 1
ATOM 4355 C C . LYS A 1 549 ? -19.837 -2.955 18.402 1.00 98.12 549 LYS A C 1
ATOM 4357 O O . LYS A 1 549 ? -20.166 -1.803 18.690 1.00 98.12 549 LYS A O 1
ATOM 4362 N N . LEU A 1 550 ? -18.598 -3.299 18.053 1.00 97.62 550 LEU A N 1
ATOM 4363 C CA . LEU A 1 550 ? -17.530 -2.327 17.825 1.00 97.62 550 LEU A CA 1
ATOM 4364 C C . LEU A 1 550 ? -17.760 -1.567 16.519 1.00 97.62 550 LEU A C 1
ATOM 4366 O O . LEU A 1 550 ? -18.164 -2.152 15.513 1.00 97.62 550 LEU A O 1
ATOM 4370 N N . THR A 1 551 ? -17.492 -0.268 16.555 1.00 94.75 551 THR A N 1
ATOM 4371 C CA . THR A 1 551 ? -17.576 0.697 15.454 1.00 94.75 551 THR A CA 1
ATOM 4372 C C . THR A 1 551 ? -16.445 1.716 15.593 1.00 94.75 551 THR A C 1
ATOM 4374 O O . THR A 1 551 ? -15.814 1.810 16.638 1.00 94.75 551 THR A O 1
ATOM 4377 N N . ASN A 1 552 ? -16.278 2.568 14.583 1.00 91.94 552 ASN A N 1
ATOM 4378 C CA . ASN A 1 552 ? -15.319 3.672 14.545 1.00 91.94 552 ASN A CA 1
ATOM 4379 C C . ASN A 1 552 ? -13.879 3.197 14.322 1.00 91.94 552 ASN A C 1
ATOM 4381 O O . ASN A 1 552 ? -12.973 3.468 15.115 1.00 91.94 552 ASN A O 1
ATOM 4385 N N . PHE A 1 553 ? -13.684 2.495 13.205 1.00 91.50 553 PHE A N 1
ATOM 4386 C CA . PHE A 1 553 ? -12.388 1.952 12.799 1.00 91.50 553 PHE A CA 1
ATOM 4387 C C . PHE A 1 553 ? -11.528 2.974 12.029 1.00 91.50 553 PHE A C 1
ATOM 4389 O O . PHE A 1 553 ? -10.497 2.627 11.456 1.00 91.50 553 PHE A O 1
ATOM 4396 N N . GLU A 1 554 ? -11.907 4.258 12.016 1.00 85.56 554 GLU A N 1
ATOM 4397 C CA . GLU A 1 554 ? -11.160 5.315 11.318 1.00 85.56 554 GLU A CA 1
ATOM 4398 C C . GLU A 1 554 ? -9.737 5.552 11.871 1.00 85.56 554 GLU A C 1
ATOM 4400 O O . GLU A 1 554 ? -8.885 6.093 11.165 1.00 85.56 554 GLU A O 1
ATOM 4405 N N . PHE A 1 555 ? -9.478 5.141 13.117 1.00 85.75 555 PHE A N 1
ATOM 4406 C CA . PHE A 1 555 ? -8.177 5.247 13.796 1.00 85.75 555 PHE A CA 1
ATOM 4407 C C . PHE A 1 555 ? -7.445 3.901 13.903 1.00 85.75 555 PHE A C 1
ATOM 4409 O O . PHE A 1 555 ? -6.401 3.817 14.549 1.00 85.75 555 PHE A O 1
ATOM 4416 N N . SER A 1 556 ? -7.992 2.843 13.302 1.00 88.38 556 SER A N 1
ATOM 4417 C CA . SER A 1 556 ? -7.462 1.491 13.449 1.00 88.38 556 SER A CA 1
ATOM 4418 C C . SER A 1 556 ? -6.215 1.257 12.602 1.00 88.38 556 SER A C 1
ATOM 4420 O O . SER A 1 556 ? -6.109 1.752 11.480 1.00 88.38 556 SER A O 1
ATOM 4422 N N . CYS A 1 557 ? -5.286 0.468 13.132 1.00 82.88 557 CYS A N 1
ATOM 4423 C CA . CYS A 1 557 ? -4.084 0.011 12.437 1.00 82.88 557 CYS A CA 1
ATOM 4424 C C . CYS A 1 557 ? -4.225 -1.472 12.094 1.00 82.88 557 CYS A C 1
ATOM 4426 O O . CYS A 1 557 ? -4.673 -2.243 12.937 1.00 82.88 557 CYS A O 1
ATOM 4428 N N . GLN A 1 558 ? -3.757 -1.895 10.924 1.00 81.19 558 GLN A N 1
ATOM 4429 C CA . GLN A 1 558 ? -3.572 -3.309 10.606 1.00 81.19 558 GLN A CA 1
ATOM 4430 C C . GLN A 1 558 ? -2.087 -3.659 10.608 1.00 81.19 558 GLN A C 1
ATOM 4432 O O . GLN A 1 558 ? -1.267 -2.935 10.044 1.00 81.19 558 GLN A O 1
ATOM 4437 N N . TYR A 1 559 ? -1.758 -4.788 11.216 1.00 74.56 559 TYR A N 1
ATOM 4438 C CA . TYR A 1 559 ? -0.414 -5.309 11.391 1.00 74.56 559 TYR A CA 1
ATOM 4439 C C . TYR A 1 559 ? -0.294 -6.703 10.788 1.00 74.56 559 TYR A C 1
ATOM 4441 O O . TYR A 1 559 ? -1.243 -7.486 10.782 1.00 74.56 559 TYR A O 1
ATOM 4449 N N . GLN A 1 560 ? 0.902 -7.041 10.324 1.00 73.56 560 GLN A N 1
ATOM 4450 C CA . GLN A 1 560 ? 1.211 -8.399 9.911 1.00 73.56 560 GLN A CA 1
ATOM 4451 C C . GLN A 1 560 ? 1.173 -9.325 11.127 1.00 73.56 560 GLN A C 1
ATOM 4453 O O . GLN A 1 560 ? 1.706 -8.986 12.186 1.00 73.56 560 GLN A O 1
ATOM 4458 N N . HIS A 1 561 ? 0.591 -10.513 10.959 1.00 75.81 561 HIS A N 1
ATOM 4459 C CA . HIS A 1 561 ? 0.659 -11.560 11.975 1.00 75.81 561 HIS A CA 1
ATOM 4460 C C . HIS A 1 561 ? 2.107 -11.916 12.298 1.00 75.81 561 HIS A C 1
ATOM 4462 O O . HIS A 1 561 ? 2.920 -12.162 11.407 1.00 75.81 561 HIS A O 1
ATOM 4468 N N . THR A 1 562 ? 2.426 -11.919 13.586 1.00 69.44 562 THR A N 1
ATOM 4469 C CA . THR A 1 562 ? 3.761 -12.209 14.105 1.00 69.44 562 THR A CA 1
ATOM 4470 C C . THR A 1 562 ? 3.657 -12.753 15.522 1.00 69.44 562 THR A C 1
ATOM 4472 O O . THR A 1 562 ? 2.784 -12.344 16.290 1.00 69.44 562 THR A O 1
ATOM 4475 N N . ASP A 1 563 ? 4.603 -13.613 15.889 1.00 60.44 563 ASP A N 1
ATOM 4476 C CA . ASP A 1 563 ? 4.751 -14.108 17.258 1.00 60.44 563 ASP A CA 1
ATOM 4477 C C . ASP A 1 563 ? 5.235 -13.010 18.221 1.00 60.44 563 ASP A C 1
ATOM 4479 O O . ASP A 1 563 ? 5.099 -13.137 19.437 1.00 60.44 563 ASP A O 1
ATOM 4483 N N . ASN A 1 564 ? 5.795 -11.911 17.695 1.00 63.22 564 ASN A N 1
ATOM 4484 C CA . ASN A 1 564 ? 6.214 -10.752 18.482 1.00 63.22 564 ASN A CA 1
ATOM 4485 C C . ASN A 1 564 ? 5.452 -9.482 18.059 1.00 63.22 564 ASN A C 1
ATOM 4487 O O . ASN A 1 564 ? 5.932 -8.740 17.193 1.00 63.22 564 ASN A O 1
ATOM 4491 N N . PRO A 1 565 ? 4.309 -9.179 18.704 1.00 57.69 565 PRO A N 1
ATOM 4492 C CA . PRO A 1 565 ? 3.464 -8.033 18.368 1.00 57.69 565 PRO A CA 1
ATOM 4493 C C . PRO A 1 565 ? 4.165 -6.670 18.455 1.00 57.69 565 PRO A C 1
ATOM 4495 O O . PRO A 1 565 ? 3.760 -5.736 17.772 1.00 57.69 565 PRO A O 1
ATOM 4498 N N . LEU A 1 566 ? 5.233 -6.540 19.253 1.00 55.34 566 LEU A N 1
ATOM 4499 C CA . LEU A 1 566 ? 5.998 -5.289 19.381 1.00 55.34 566 LEU A CA 1
ATOM 4500 C C . LEU A 1 566 ? 6.891 -5.003 18.166 1.00 55.34 566 LEU A C 1
ATOM 4502 O O . LEU A 1 566 ? 7.356 -3.881 17.991 1.00 55.34 566 LEU A O 1
ATOM 4506 N N . ARG A 1 567 ? 7.154 -6.018 17.337 1.00 57.19 567 ARG A N 1
ATOM 4507 C CA . ARG A 1 567 ? 7.909 -5.907 16.079 1.00 57.19 567 ARG A CA 1
ATOM 4508 C C . ARG A 1 567 ? 7.021 -6.117 14.854 1.00 57.19 567 ARG A C 1
ATOM 4510 O O . ARG A 1 567 ? 7.541 -6.277 13.752 1.00 57.19 567 ARG A O 1
ATOM 4517 N N . ALA A 1 568 ? 5.703 -6.159 15.046 1.00 55.16 568 ALA A N 1
ATOM 4518 C CA . ALA A 1 568 ? 4.758 -6.367 13.965 1.00 55.16 568 ALA A CA 1
ATOM 4519 C C . ALA A 1 568 ? 4.865 -5.233 12.943 1.00 55.16 568 ALA A C 1
ATOM 4521 O O . ALA A 1 568 ? 4.783 -4.055 13.292 1.00 55.16 568 ALA A O 1
ATOM 4522 N N . GLN A 1 569 ? 5.051 -5.590 11.674 1.00 58.72 569 GLN A N 1
ATOM 4523 C CA . GLN A 1 569 ? 5.053 -4.613 10.595 1.00 58.72 569 GLN A CA 1
ATOM 4524 C C . GLN A 1 569 ? 3.636 -4.059 10.415 1.00 58.72 569 GLN A C 1
ATOM 4526 O O . GLN A 1 569 ? 2.682 -4.829 10.318 1.00 58.72 569 GLN A O 1
ATOM 4531 N N . VAL A 1 570 ? 3.494 -2.734 10.349 1.00 62.66 570 VAL A N 1
ATOM 4532 C CA . VAL A 1 570 ? 2.223 -2.088 9.990 1.00 62.66 570 VAL A CA 1
ATOM 4533 C C . VAL A 1 570 ? 1.944 -2.367 8.510 1.00 62.66 570 VAL A C 1
ATOM 4535 O O . VAL A 1 570 ? 2.761 -2.020 7.660 1.00 62.66 570 VAL A O 1
ATOM 4538 N N . LEU A 1 571 ? 0.810 -2.998 8.212 1.00 52.78 571 LEU A N 1
ATOM 4539 C CA . LEU A 1 571 ? 0.314 -3.236 6.852 1.00 52.78 571 LEU A CA 1
ATOM 4540 C C . LEU A 1 571 ? -0.542 -2.065 6.365 1.00 52.78 571 LEU A C 1
ATOM 4542 O O . LEU A 1 571 ? -0.377 -1.598 5.242 1.00 52.78 571 LEU A O 1
ATOM 4546 N N . HIS A 1 572 ? -1.429 -1.566 7.231 1.00 58.66 572 HIS A N 1
ATOM 4547 C CA . HIS A 1 572 ? -2.281 -0.415 6.945 1.00 58.66 572 HIS A CA 1
ATOM 4548 C C . HIS A 1 572 ? -2.322 0.521 8.155 1.00 58.66 572 HIS A C 1
ATOM 4550 O O . HIS A 1 572 ? -2.707 0.117 9.252 1.00 58.66 572 HIS A O 1
ATOM 4556 N N . ALA A 1 573 ? -1.917 1.775 7.959 1.00 64.38 573 ALA A N 1
ATOM 4557 C CA . ALA A 1 573 ? -1.887 2.795 9.003 1.00 64.38 573 ALA A CA 1
ATOM 4558 C C . ALA A 1 573 ? -3.113 3.718 8.912 1.00 64.38 573 ALA A C 1
ATOM 4560 O O . ALA A 1 573 ? -3.549 4.034 7.803 1.00 64.38 573 ALA A O 1
ATOM 4561 N N . PRO A 1 574 ? -3.649 4.198 10.047 1.00 67.69 574 PRO A N 1
ATOM 4562 C CA . PRO A 1 574 ? -4.772 5.107 10.050 1.00 67.69 574 PRO A CA 1
ATOM 4563 C C . PRO A 1 574 ? -4.342 6.482 9.536 1.00 67.69 574 PRO A C 1
ATOM 4565 O O . PRO A 1 574 ? -3.314 7.020 9.963 1.00 67.69 574 PRO A O 1
ATOM 4568 N N . PRO A 1 575 ? -5.165 7.104 8.683 1.00 65.56 575 PRO A N 1
ATOM 4569 C CA . PRO A 1 575 ? -4.913 8.457 8.212 1.00 65.56 575 PRO A CA 1
ATOM 4570 C C . PRO A 1 575 ? -5.177 9.530 9.294 1.00 65.56 575 PRO A C 1
ATOM 4572 O O . PRO A 1 575 ? -4.767 10.686 9.172 1.00 65.56 575 PRO A O 1
ATOM 4575 N N . LEU A 1 576 ? -5.851 9.156 10.387 1.00 67.75 576 LEU A N 1
ATOM 4576 C CA . LEU A 1 576 ? -6.169 10.030 11.512 1.00 67.75 576 LEU A CA 1
ATOM 4577 C C . LEU A 1 576 ? -5.377 9.671 12.778 1.00 67.75 576 LEU A C 1
ATOM 4579 O O . LEU A 1 576 ? -5.133 8.509 13.097 1.00 67.75 576 LEU A O 1
ATOM 4583 N N . ALA A 1 577 ? -5.023 10.694 13.551 1.00 72.44 577 ALA A N 1
ATOM 4584 C CA . ALA A 1 577 ? -4.637 10.593 14.951 1.00 72.44 577 ALA A CA 1
ATOM 4585 C C . ALA A 1 577 ? -5.872 10.866 15.796 1.00 72.44 577 ALA A C 1
ATOM 4587 O O . ALA A 1 577 ? -6.515 11.912 15.648 1.00 72.44 577 ALA A O 1
ATOM 4588 N N . SER A 1 578 ? -6.177 9.950 16.710 1.00 75.38 578 SER A N 1
ATOM 4589 C CA . SER A 1 578 ? -7.097 10.256 17.793 1.00 75.38 578 SER A CA 1
ATOM 4590 C C . SER A 1 578 ? -6.518 11.407 18.616 1.00 75.38 578 SER A C 1
ATOM 4592 O O . SER A 1 578 ? -5.307 11.508 18.833 1.00 75.38 578 SER A O 1
ATOM 4594 N N . HIS A 1 579 ? -7.384 12.324 19.044 1.00 77.56 579 HIS A N 1
ATOM 4595 C CA . HIS A 1 579 ? -7.000 13.252 20.099 1.00 77.56 579 HIS A CA 1
ATOM 4596 C C . HIS A 1 579 ? -6.774 12.466 21.393 1.00 77.56 579 HIS A C 1
ATOM 4598 O O . HIS A 1 579 ? -7.522 11.517 21.621 1.00 77.56 579 HIS A O 1
ATOM 4604 N N . PRO A 1 580 ? -5.827 12.884 22.255 1.00 81.19 580 PRO A N 1
ATOM 4605 C CA . PRO A 1 580 ? -5.655 12.297 23.574 1.00 81.19 580 PRO A CA 1
ATOM 4606 C C . PRO A 1 580 ? -6.976 12.136 24.319 1.00 81.19 580 PRO A C 1
ATOM 4608 O O . PRO A 1 580 ? -7.740 13.096 24.474 1.00 81.19 580 PRO A O 1
ATOM 4611 N N . THR A 1 581 ? -7.234 10.933 24.808 1.00 86.56 581 THR A N 1
ATOM 4612 C CA . THR A 1 581 ? -8.423 10.611 25.586 1.00 86.56 581 THR A CA 1
ATOM 4613 C C . THR A 1 581 ? -8.051 10.019 26.938 1.00 86.56 581 THR A C 1
ATOM 4615 O O . THR A 1 581 ? -6.968 9.493 27.163 1.00 86.56 581 THR A O 1
ATOM 4618 N N . ARG A 1 582 ? -9.009 10.055 27.864 1.00 91.25 582 ARG A N 1
ATOM 4619 C CA . ARG A 1 582 ? -8.900 9.378 29.166 1.00 91.25 582 ARG A CA 1
ATOM 4620 C C . ARG A 1 582 ? -8.973 7.843 29.076 1.00 91.25 582 ARG A C 1
ATOM 4622 O O . ARG A 1 582 ? -8.900 7.189 30.107 1.00 91.25 582 ARG A O 1
ATOM 4629 N N . TRP A 1 583 ? -9.166 7.285 27.881 1.00 92.56 583 TRP A N 1
ATOM 4630 C CA . TRP A 1 583 ? -9.187 5.841 27.625 1.00 92.56 583 TRP A CA 1
ATOM 4631 C C . TRP A 1 583 ? -7.829 5.311 27.167 1.00 92.56 583 TRP A C 1
ATOM 4633 O O . TRP A 1 583 ? -7.643 4.096 27.119 1.00 92.56 583 TRP A O 1
ATOM 4643 N N . ASP A 1 584 ? -6.909 6.213 26.830 1.00 90.81 584 ASP A N 1
ATOM 4644 C CA . ASP A 1 584 ? -5.623 5.893 26.230 1.00 90.81 584 ASP A CA 1
ATOM 4645 C C . ASP A 1 584 ? -4.673 5.255 27.251 1.00 90.81 584 ASP A C 1
ATOM 4647 O O . ASP A 1 584 ? -4.726 5.530 28.454 1.00 90.81 584 ASP A O 1
ATOM 4651 N N . ALA A 1 585 ? -3.792 4.394 26.748 1.00 90.25 585 ALA A N 1
ATOM 4652 C CA . ALA A 1 585 ? -2.748 3.738 27.524 1.00 90.25 585 ALA A CA 1
ATOM 4653 C C . ALA A 1 585 ? -1.546 4.676 27.757 1.00 90.25 585 ALA A C 1
ATOM 4655 O O . ALA A 1 585 ? -1.278 5.536 26.912 1.00 90.25 585 ALA A O 1
ATOM 4656 N N . PRO A 1 586 ? -0.786 4.521 28.857 1.00 88.12 586 PRO A N 1
ATOM 4657 C CA . PRO A 1 586 ? 0.306 5.434 29.203 1.00 88.12 586 PRO A CA 1
ATOM 4658 C C . PRO A 1 586 ? 1.425 5.449 28.151 1.00 88.12 586 PRO A C 1
ATOM 4660 O O . PRO A 1 586 ? 2.012 6.500 27.894 1.00 88.12 586 PRO A O 1
ATOM 4663 N N . GLU A 1 587 ? 1.689 4.323 27.484 1.00 80.81 587 GLU A N 1
ATOM 4664 C CA . GLU A 1 587 ? 2.697 4.229 26.423 1.00 80.81 5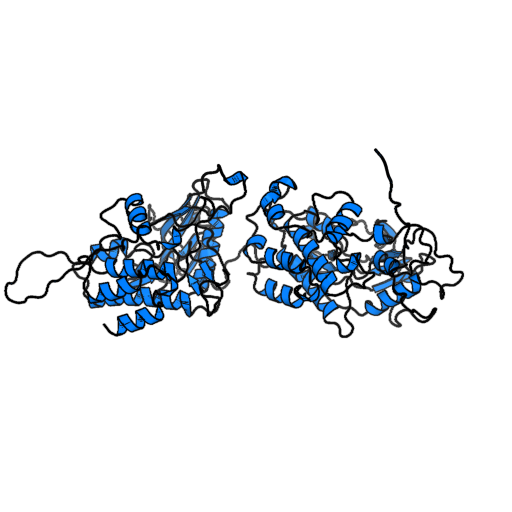87 GLU A CA 1
ATOM 4665 C C . GLU A 1 587 ? 2.361 5.056 25.170 1.00 80.81 587 GLU A C 1
ATOM 4667 O O . GLU A 1 587 ? 3.247 5.308 24.359 1.00 80.81 587 GLU A O 1
ATOM 4672 N N . LEU A 1 588 ? 1.117 5.532 25.017 1.00 79.62 588 LEU A N 1
ATOM 4673 C CA . LEU A 1 588 ? 0.765 6.468 23.945 1.00 79.62 588 LEU A CA 1
ATOM 4674 C C . LEU A 1 588 ? 1.305 7.891 24.193 1.00 79.62 588 LEU A C 1
ATOM 4676 O O . LEU A 1 588 ? 1.283 8.720 23.282 1.00 79.62 588 LEU A O 1
ATOM 4680 N N . PHE A 1 589 ? 1.809 8.165 25.403 1.00 76.38 589 PHE A N 1
ATOM 4681 C CA . PHE A 1 589 ? 2.298 9.474 25.851 1.00 76.38 589 PHE A CA 1
ATOM 4682 C C . PHE A 1 589 ? 3.807 9.512 26.131 1.00 76.38 589 PHE A C 1
ATOM 4684 O O . PHE A 1 589 ? 4.354 10.584 26.393 1.00 76.38 589 PHE A O 1
ATOM 4691 N N . GLN A 1 590 ? 4.485 8.362 26.104 1.00 60.31 590 GLN A N 1
ATOM 4692 C CA . GLN A 1 590 ? 5.915 8.262 26.387 1.00 60.31 590 GLN A CA 1
ATOM 4693 C C . GLN A 1 590 ? 6.713 8.567 25.111 1.00 60.31 590 GLN A C 1
ATOM 4695 O O . GLN A 1 590 ? 6.754 7.770 24.183 1.00 60.31 590 GLN A O 1
ATOM 4700 N N . ASP A 1 591 ? 7.350 9.738 25.102 1.00 47.41 591 ASP A N 1
ATOM 4701 C CA . ASP A 1 591 ? 8.313 10.211 24.102 1.00 47.41 591 ASP A CA 1
ATOM 4702 C C . ASP A 1 591 ? 7.737 10.597 22.726 1.00 47.41 591 ASP A C 1
ATOM 4704 O O . ASP A 1 591 ? 7.769 9.862 21.735 1.00 47.41 591 ASP A O 1
ATOM 4708 N N . VAL A 1 592 ? 7.245 11.835 22.656 1.00 40.91 592 VAL A N 1
ATOM 4709 C CA . VAL A 1 592 ? 6.905 12.484 21.396 1.00 40.91 592 VAL A CA 1
ATOM 4710 C C . VAL A 1 592 ? 7.422 13.916 21.427 1.00 40.91 592 VAL A C 1
ATOM 4712 O O . VAL A 1 592 ? 6.798 14.808 21.993 1.00 40.91 592 VAL A O 1
ATOM 4715 N N . SER A 1 593 ? 8.533 14.180 20.728 1.00 35.91 593 SER A N 1
ATOM 4716 C CA . SER A 1 593 ? 8.616 15.446 19.984 1.00 35.91 593 SER A CA 1
ATOM 4717 C C . SER A 1 593 ? 7.269 15.629 19.276 1.00 35.91 593 SER A C 1
ATOM 4719 O O . SER A 1 593 ? 6.785 14.625 18.754 1.00 35.91 593 SER A O 1
ATOM 4721 N N . ASP A 1 594 ? 6.687 16.829 19.226 1.00 36.97 594 ASP A N 1
ATOM 4722 C CA . ASP A 1 594 ? 5.320 17.147 18.740 1.00 36.97 594 ASP A CA 1
ATOM 4723 C C . ASP A 1 594 ? 4.912 16.594 17.340 1.00 36.97 594 ASP A C 1
ATOM 4725 O O . ASP A 1 594 ? 3.853 16.928 16.814 1.00 36.97 594 ASP A O 1
ATOM 4729 N N . SER A 1 595 ? 5.734 15.754 16.703 1.00 35.50 595 SER A N 1
ATOM 4730 C CA . SER A 1 595 ? 5.637 15.244 15.340 1.00 35.50 595 SER A CA 1
ATOM 4731 C C . SER A 1 595 ? 5.425 13.725 15.144 1.00 35.50 595 SER A C 1
ATOM 4733 O O . SER A 1 595 ? 5.363 13.288 13.995 1.00 35.50 595 SER A O 1
ATOM 4735 N N . ARG A 1 596 ? 5.309 12.878 16.186 1.00 43.66 596 ARG A N 1
ATOM 4736 C CA . ARG A 1 596 ? 5.200 11.401 16.008 1.00 43.66 596 ARG A CA 1
ATOM 4737 C C . ARG A 1 596 ? 4.275 10.677 16.994 1.00 43.66 596 ARG A C 1
ATOM 4739 O O . ARG A 1 596 ? 4.729 9.766 17.674 1.00 43.66 596 ARG A O 1
ATOM 4746 N N . ALA A 1 597 ? 2.993 11.040 17.093 1.00 44.03 597 ALA A N 1
ATOM 4747 C CA . ALA A 1 597 ? 2.081 10.305 17.983 1.00 44.03 597 ALA A CA 1
ATOM 4748 C C . ALA A 1 597 ? 2.180 8.782 17.710 1.00 44.03 597 ALA A C 1
ATOM 4750 O O . ALA A 1 597 ? 2.032 8.390 16.545 1.00 44.03 597 ALA A O 1
ATOM 4751 N N . PRO A 1 598 ? 2.469 7.939 18.715 1.00 63.16 598 PRO A N 1
ATOM 4752 C CA . PRO A 1 598 ? 2.709 6.513 18.509 1.00 63.16 598 PRO A CA 1
ATOM 4753 C C . PRO A 1 598 ? 1.489 5.832 17.880 1.00 63.16 598 PRO A C 1
ATOM 4755 O O . PRO A 1 598 ? 0.347 6.268 18.061 1.00 63.16 598 PRO A O 1
ATOM 4758 N N . PHE A 1 599 ? 1.730 4.786 17.087 1.00 72.12 599 PHE A N 1
ATOM 4759 C CA . PHE A 1 599 ? 0.641 3.962 16.573 1.00 72.12 599 PHE A CA 1
ATOM 4760 C C . PHE A 1 599 ? 0.065 3.109 17.709 1.00 72.12 599 PHE A C 1
ATOM 4762 O O . PHE A 1 599 ? 0.832 2.570 18.513 1.00 72.12 599 PHE A O 1
ATOM 4769 N N . PRO A 1 600 ? -1.268 2.955 17.779 1.00 81.25 600 PRO A N 1
ATOM 4770 C CA . PRO A 1 600 ? -1.884 2.070 18.751 1.00 81.25 600 PRO A CA 1
ATOM 4771 C C . PRO A 1 600 ? -1.435 0.630 18.512 1.00 81.25 600 PRO A C 1
ATOM 4773 O O . PRO A 1 600 ? -1.317 0.173 17.372 1.00 81.25 600 PRO A O 1
ATOM 4776 N N . THR A 1 601 ? -1.219 -0.100 19.600 1.00 85.19 601 THR A N 1
ATOM 4777 C CA . THR A 1 601 ? -0.907 -1.534 19.580 1.00 85.19 601 THR A CA 1
ATOM 4778 C C . THR A 1 601 ? -2.048 -2.327 20.203 1.00 85.19 601 THR A C 1
ATOM 4780 O O . THR A 1 601 ? -2.889 -1.773 20.915 1.00 85.19 601 THR A O 1
ATOM 4783 N N . ARG A 1 602 ? -2.056 -3.650 20.020 1.00 89.19 602 ARG A N 1
ATOM 4784 C CA . ARG A 1 602 ? -3.049 -4.513 20.676 1.00 89.19 602 ARG A CA 1
ATOM 4785 C C . ARG A 1 602 ? -3.094 -4.323 22.198 1.00 89.19 602 ARG A C 1
ATOM 4787 O O . ARG A 1 602 ? -4.150 -4.451 22.801 1.00 89.19 602 ARG A O 1
ATOM 4794 N N . TYR A 1 603 ? -1.969 -3.957 22.814 1.00 89.62 603 TYR A N 1
ATOM 4795 C CA . TYR A 1 603 ? -1.881 -3.686 24.249 1.00 89.62 603 TYR A CA 1
ATOM 4796 C C . TYR A 1 603 ? -2.560 -2.377 24.649 1.00 89.62 603 TYR A C 1
ATOM 4798 O O . TYR A 1 603 ? -3.105 -2.290 25.750 1.00 89.62 603 TYR A O 1
ATOM 4806 N N . THR A 1 604 ? -2.573 -1.385 23.757 1.00 91.25 604 THR A N 1
ATOM 4807 C CA . THR A 1 604 ? -3.295 -0.127 23.987 1.00 91.25 604 THR A CA 1
ATOM 4808 C C . THR A 1 604 ? -4.806 -0.355 23.983 1.00 91.25 604 THR A C 1
ATOM 4810 O O . THR A 1 604 ? -5.488 0.140 24.875 1.00 91.25 604 THR A O 1
ATOM 4813 N N . ASP A 1 605 ? -5.320 -1.208 23.086 1.00 95.69 605 ASP A N 1
ATOM 4814 C CA . ASP A 1 605 ? -6.734 -1.612 23.108 1.00 95.69 605 ASP A CA 1
ATOM 4815 C C . ASP A 1 605 ? -7.096 -2.335 24.413 1.00 95.69 605 ASP A C 1
ATOM 4817 O O . ASP A 1 605 ? -8.158 -2.097 24.985 1.00 95.69 605 ASP A O 1
ATOM 4821 N N . LEU A 1 606 ? -6.210 -3.216 24.895 1.00 95.44 606 LEU A N 1
ATOM 4822 C CA . LEU A 1 606 ? -6.407 -3.971 26.136 1.00 95.44 606 LEU A CA 1
ATOM 4823 C C . LEU A 1 606 ? -6.491 -3.048 27.362 1.00 95.44 606 LEU A C 1
ATOM 4825 O O . LEU A 1 606 ? -7.346 -3.249 28.222 1.00 95.44 606 LEU A O 1
ATOM 4829 N N . TRP A 1 607 ? -5.687 -1.986 27.414 1.00 95.06 607 TRP A N 1
ATOM 4830 C CA . TRP A 1 607 ? -5.798 -0.969 28.464 1.00 95.06 607 TRP A CA 1
ATOM 4831 C C . TRP A 1 607 ? -7.172 -0.282 28.457 1.00 95.06 607 TRP A C 1
ATOM 4833 O O . TRP A 1 607 ? -7.854 -0.184 29.488 1.00 95.06 607 TRP A O 1
ATOM 4843 N N . SER A 1 608 ? -7.611 0.162 27.276 1.00 96.06 608 SER A N 1
ATOM 4844 C CA . SER A 1 608 ? -8.921 0.789 27.091 1.00 96.06 608 SER A CA 1
ATOM 4845 C C . SER A 1 608 ? -10.070 -0.178 27.408 1.00 96.06 608 SER A C 1
ATOM 4847 O O . SER A 1 608 ? -11.091 0.237 27.965 1.00 96.06 608 SER A O 1
ATOM 4849 N N . LEU A 1 609 ? -9.895 -1.475 27.131 1.00 96.50 609 LEU A N 1
ATOM 4850 C CA . LEU A 1 609 ? -10.850 -2.534 27.462 1.00 96.50 609 LEU A CA 1
ATOM 4851 C C . LEU A 1 609 ? -11.076 -2.635 28.975 1.00 96.50 609 LEU A C 1
ATOM 4853 O O . LEU A 1 609 ? -12.226 -2.686 29.412 1.00 96.50 609 LEU A O 1
ATOM 4857 N N . GLY A 1 610 ? -10.009 -2.579 29.781 1.00 94.19 610 GLY A N 1
ATOM 4858 C CA . GLY A 1 610 ? -10.126 -2.574 31.245 1.00 94.19 610 GLY A CA 1
ATOM 4859 C C . GLY A 1 610 ? -10.960 -1.392 31.748 1.00 94.19 610 GLY A C 1
ATOM 4860 O O . GLY A 1 610 ? -11.815 -1.542 32.623 1.00 94.19 610 GLY A O 1
ATOM 4861 N N . SER A 1 611 ? -10.799 -0.224 31.120 1.00 93.19 611 SER A N 1
ATOM 4862 C CA . SER A 1 611 ? -11.621 0.955 31.420 1.00 93.19 611 SER A CA 1
ATOM 4863 C C . SER A 1 611 ? -13.091 0.766 31.043 1.00 93.19 611 SER A C 1
ATOM 4865 O O . SER A 1 611 ? -13.982 1.175 31.791 1.00 93.19 611 SER A O 1
ATOM 4867 N N . LEU A 1 612 ? -13.370 0.107 29.917 1.00 92.81 612 LEU A N 1
ATOM 4868 C CA . LEU A 1 612 ? -14.736 -0.217 29.502 1.00 92.81 612 LEU A CA 1
ATOM 4869 C C . LEU A 1 612 ? -15.416 -1.206 30.451 1.00 92.81 612 LEU A C 1
ATOM 4871 O O . LEU A 1 612 ? -16.603 -1.039 30.737 1.00 92.81 612 LEU A O 1
ATOM 4875 N N . PHE A 1 613 ? -14.684 -2.190 30.975 1.00 91.44 613 PHE A N 1
ATOM 4876 C CA . PHE A 1 613 ? -15.224 -3.150 31.943 1.00 91.44 613 PHE A CA 1
ATOM 4877 C C . PHE A 1 613 ? -15.740 -2.443 33.190 1.00 91.44 613 PHE A C 1
ATOM 4879 O O . PHE A 1 613 ? -16.868 -2.691 33.628 1.00 91.44 613 PHE A O 1
ATOM 4886 N N . VAL A 1 614 ? -14.955 -1.503 33.721 1.00 89.06 614 VAL A N 1
ATOM 4887 C CA . VAL A 1 614 ? -15.391 -0.695 34.861 1.00 89.06 614 VAL A CA 1
ATOM 4888 C C . VAL A 1 614 ? -16.553 0.216 34.472 1.00 89.06 614 VAL A C 1
ATOM 4890 O O . VAL A 1 614 ? -17.527 0.272 35.214 1.00 89.06 614 VAL A O 1
ATOM 4893 N N . PHE A 1 615 ? -16.524 0.858 33.299 1.00 88.00 615 PHE A N 1
ATOM 4894 C CA . PHE A 1 615 ? -17.606 1.738 32.839 1.00 88.00 615 PHE A CA 1
ATOM 4895 C C . PHE A 1 615 ? -18.971 1.039 32.686 1.00 88.00 615 PHE A C 1
ATOM 4897 O O . PHE A 1 615 ? -20.004 1.628 33.008 1.00 88.00 615 PHE A O 1
ATOM 4904 N N . VAL A 1 616 ? -19.014 -0.203 32.194 1.00 87.69 616 VAL A N 1
ATOM 4905 C CA . VAL A 1 616 ? -20.268 -0.969 32.005 1.00 87.69 616 VAL A CA 1
ATOM 4906 C C . VAL A 1 616 ? -20.942 -1.323 33.343 1.00 87.69 616 VAL A C 1
ATOM 4908 O O . VAL A 1 616 ? -22.132 -1.653 33.407 1.00 87.69 616 VAL A O 1
ATOM 4911 N N . SER A 1 617 ? -20.222 -1.201 34.450 1.00 78.56 617 SER A N 1
ATOM 4912 C CA . SER A 1 617 ? -20.548 -1.876 35.694 1.00 78.56 617 SER A CA 1
ATOM 4913 C C . SER A 1 617 ? -21.152 -0.944 36.773 1.00 78.56 617 SER A C 1
ATOM 4915 O O . SER A 1 617 ? -20.600 -0.965 37.854 1.00 78.56 617 SER A O 1
ATOM 4917 N N . ARG A 1 618 ? -22.249 -0.149 36.582 1.00 68.06 618 ARG A N 1
ATOM 4918 C CA . ARG A 1 618 ? -22.852 0.782 37.620 1.00 68.06 618 ARG A CA 1
ATOM 4919 C C . ARG A 1 618 ? -24.150 0.407 38.371 1.00 68.06 618 ARG A C 1
ATOM 4921 O O . ARG A 1 618 ? -25.127 0.074 37.707 1.00 68.06 618 ARG A O 1
ATOM 4928 N N . VAL A 1 619 ? -24.246 0.724 39.693 1.00 54.12 619 VAL A N 1
ATOM 4929 C CA . VAL A 1 619 ? -25.481 0.959 40.522 1.00 54.12 619 VAL A CA 1
ATOM 4930 C C . VAL A 1 619 ? -25.287 2.087 41.586 1.00 54.12 619 VAL A C 1
ATOM 4932 O O . VAL A 1 619 ? -24.222 2.179 42.185 1.00 54.12 619 VAL A O 1
ATOM 4935 N N . ILE A 1 620 ? -26.304 2.937 41.855 1.00 44.78 620 ILE A N 1
ATOM 4936 C CA . ILE A 1 620 ? -26.379 3.882 43.011 1.00 44.78 620 ILE A CA 1
ATOM 4937 C C . ILE A 1 620 ? -27.462 3.388 44.005 1.00 44.78 620 ILE A C 1
ATOM 4939 O O . ILE A 1 620 ? -28.523 2.974 43.539 1.00 44.78 620 ILE A O 1
ATOM 4943 N N . PRO A 1 621 ? -27.253 3.450 45.339 1.00 40.25 621 PRO A N 1
ATOM 4944 C CA . PRO A 1 621 ? -28.213 2.984 46.348 1.00 40.25 621 PRO A CA 1
ATOM 4945 C C . PRO A 1 621 ? -29.256 4.044 46.723 1.00 40.25 621 PRO A C 1
ATOM 4947 O O . PRO A 1 621 ? -28.871 5.189 46.932 1.00 40.25 621 PRO A O 1
ATOM 4950 N N . GLN A 1 622 ? -30.516 3.643 46.966 1.00 36.22 622 GLN A N 1
ATOM 4951 C CA . GLN A 1 622 ? -31.332 4.209 48.055 1.00 36.22 622 GLN A CA 1
ATOM 4952 C C . GLN A 1 622 ? -32.294 3.168 48.675 1.00 36.22 622 GLN A C 1
ATOM 4954 O O . GLN A 1 622 ? -33.087 2.539 47.985 1.00 36.22 622 GLN A O 1
ATOM 4959 N N . TYR A 1 623 ? -32.226 3.103 50.011 1.00 31.30 623 TYR A N 1
ATOM 4960 C CA . TYR A 1 623 ? -33.082 2.456 51.020 1.00 31.30 623 TYR A CA 1
ATOM 4961 C C . TYR A 1 623 ? -32.816 1.005 51.490 1.00 31.30 623 TYR A C 1
ATOM 4963 O O . TYR A 1 623 ? -32.754 0.042 50.739 1.00 31.30 623 TYR A O 1
ATOM 4971 N N . LYS A 1 624 ? -32.628 0.929 52.819 1.00 41.66 624 LYS A N 1
ATOM 4972 C CA . LYS A 1 624 ? -32.064 -0.125 53.678 1.00 41.66 624 LYS A CA 1
ATOM 4973 C C . LYS A 1 624 ? -32.901 -1.411 53.741 1.00 41.66 624 LYS A C 1
ATOM 4975 O O . LYS A 1 624 ? -34.110 -1.334 53.929 1.00 41.66 624 LYS A O 1
ATOM 4980 N N . ASN A 1 625 ? -32.235 -2.568 53.806 1.00 34.78 625 ASN A N 1
ATOM 4981 C CA . ASN A 1 625 ? -32.763 -3.760 54.480 1.00 34.78 625 ASN A CA 1
ATOM 4982 C C . ASN A 1 625 ? -31.704 -4.291 55.481 1.00 34.78 625 ASN A C 1
ATOM 4984 O O . ASN A 1 625 ? -30.596 -4.591 55.041 1.00 34.78 625 ASN A O 1
ATOM 4988 N N . PRO A 1 626 ? -31.970 -4.371 56.804 1.00 39.47 626 PRO A N 1
ATOM 4989 C CA . PRO A 1 626 ? -30.940 -4.636 57.821 1.00 39.47 626 PRO A CA 1
ATOM 4990 C C . PRO A 1 626 ? -30.432 -6.085 57.925 1.00 39.47 626 PRO A C 1
ATOM 4992 O O . PRO A 1 626 ? -29.650 -6.365 58.827 1.00 39.47 626 PRO A O 1
ATOM 4995 N N . VAL A 1 627 ? -30.893 -7.021 57.086 1.00 41.75 627 VAL A N 1
ATOM 4996 C CA . VAL A 1 627 ? -30.770 -8.465 57.392 1.00 41.75 627 VAL A CA 1
ATOM 4997 C C . VAL A 1 627 ? -29.786 -9.231 56.492 1.00 41.75 627 VAL A C 1
ATOM 4999 O O . VAL A 1 627 ? -29.429 -10.356 56.823 1.00 41.75 627 VAL A O 1
ATOM 5002 N N . ILE A 1 628 ? -29.264 -8.656 55.401 1.00 39.94 628 ILE A N 1
ATOM 5003 C CA . ILE A 1 628 ? -28.285 -9.356 54.543 1.00 39.94 628 ILE A CA 1
ATOM 5004 C C . ILE A 1 628 ? -27.125 -8.422 54.189 1.00 39.94 628 ILE A C 1
ATOM 5006 O O . ILE A 1 628 ? -27.295 -7.399 53.530 1.00 39.94 628 ILE A O 1
ATOM 5010 N N . ASN A 1 629 ? -25.938 -8.790 54.669 1.00 38.31 629 ASN A N 1
ATOM 5011 C CA . ASN A 1 629 ? -24.713 -8.005 54.623 1.00 38.31 629 ASN A CA 1
ATOM 5012 C C . ASN A 1 629 ? -23.878 -8.411 53.393 1.00 38.31 629 ASN A C 1
ATOM 5014 O O . ASN A 1 629 ? -23.144 -9.393 53.444 1.00 38.31 629 ASN A O 1
ATOM 5018 N N . CYS A 1 630 ? -24.015 -7.691 52.276 1.00 36.81 630 CYS A N 1
ATOM 5019 C CA . CYS A 1 630 ? -23.109 -7.813 51.127 1.00 36.81 630 CYS A CA 1
ATOM 5020 C C . CYS A 1 630 ? -23.045 -6.466 50.368 1.00 36.81 630 CYS A C 1
ATOM 5022 O O . CYS A 1 630 ? -24.061 -6.048 49.803 1.00 36.81 630 CYS A O 1
ATOM 5024 N N . PRO A 1 631 ? -21.909 -5.737 50.365 1.00 35.00 631 PRO A N 1
ATOM 5025 C CA . PRO A 1 631 ? -21.856 -4.370 49.847 1.00 35.00 631 PRO A CA 1
ATOM 5026 C C . PRO A 1 631 ? -21.723 -4.324 48.311 1.00 35.00 631 PRO A C 1
ATOM 5028 O O . PRO A 1 631 ? -20.653 -4.490 47.738 1.00 35.00 631 PRO A O 1
ATOM 5031 N N . LYS A 1 632 ? -22.860 -4.070 47.657 1.00 41.38 632 LYS A N 1
ATOM 5032 C CA . LYS A 1 632 ? -23.073 -3.639 46.258 1.00 41.38 632 LYS A CA 1
ATOM 5033 C C . LYS A 1 632 ? -22.325 -2.363 45.813 1.00 41.38 632 LYS A C 1
ATOM 5035 O O . LYS A 1 632 ? -22.917 -1.307 46.020 1.00 41.38 632 LYS A O 1
ATOM 5040 N N . ILE A 1 633 ? -21.139 -2.390 45.185 1.00 43.31 633 ILE A N 1
ATOM 5041 C CA . ILE A 1 633 ? -20.478 -1.180 44.618 1.00 43.31 633 ILE A CA 1
ATOM 5042 C C . ILE A 1 633 ? -20.190 -1.338 43.117 1.00 43.31 633 ILE A C 1
ATOM 5044 O O . ILE A 1 633 ? -19.566 -2.312 42.712 1.00 43.31 633 ILE A O 1
ATOM 5048 N N . PHE A 1 634 ? -20.644 -0.382 42.294 1.00 52.06 634 PHE A N 1
ATOM 5049 C CA . PHE A 1 634 ? -20.612 -0.459 40.828 1.00 52.06 634 PHE A CA 1
ATOM 5050 C C . PHE A 1 634 ? -20.664 0.968 40.193 1.00 52.06 634 PHE A C 1
ATOM 5052 O O . PHE A 1 634 ? -21.544 1.747 40.572 1.00 52.06 634 PHE A O 1
ATOM 5059 N N . SER A 1 635 ? -19.831 1.294 39.173 1.00 50.47 635 SER A N 1
ATOM 5060 C CA . SER A 1 635 ? -19.584 2.607 38.507 1.00 50.47 635 SER A CA 1
ATOM 5061 C C . SER A 1 635 ? -19.881 2.711 36.973 1.00 50.47 635 SER A C 1
ATOM 5063 O O . SER A 1 635 ? -19.692 1.764 36.235 1.00 50.47 635 SER A O 1
ATOM 5065 N N . CYS A 1 636 ? -20.338 3.882 36.473 1.00 65.38 636 CYS A N 1
ATOM 5066 C CA . CYS A 1 636 ? -20.338 4.325 35.041 1.00 65.38 636 CYS A CA 1
ATOM 5067 C C . CYS A 1 636 ? -19.503 5.614 34.938 1.00 65.38 636 CYS A C 1
ATOM 5069 O O . CYS A 1 636 ? -19.753 6.518 34.137 1.00 65.38 636 CYS A O 1
ATOM 5071 N N . LYS A 1 637 ? -18.580 5.764 35.882 1.00 74.56 637 LYS A N 1
ATOM 5072 C CA . LYS A 1 637 ? -17.667 6.888 35.987 1.00 74.56 637 LYS A CA 1
ATOM 5073 C C . LYS A 1 637 ? -16.711 6.804 34.809 1.00 74.56 637 LYS A C 1
ATOM 5075 O O . LYS A 1 637 ? -16.325 5.721 34.371 1.00 74.56 637 LYS A O 1
ATOM 5080 N N . LEU A 1 638 ? -16.338 7.961 34.292 1.00 84.94 638 LEU A N 1
ATOM 5081 C CA . LEU A 1 638 ? -15.268 8.035 33.313 1.00 84.94 638 LEU A CA 1
ATOM 5082 C C . LEU A 1 638 ? -13.923 7.721 33.993 1.00 84.94 638 LEU A C 1
ATOM 5084 O O . LEU A 1 638 ? -13.771 8.031 35.179 1.00 84.94 638 LEU A O 1
ATOM 5088 N N . PRO A 1 639 ? -12.935 7.182 33.266 1.00 88.12 639 PRO A N 1
ATOM 5089 C CA . PRO A 1 639 ? -11.600 6.980 33.823 1.00 88.12 639 PRO A CA 1
ATOM 5090 C C . PRO A 1 639 ? -11.034 8.324 34.289 1.00 88.12 639 PRO A C 1
ATOM 5092 O O . PRO A 1 639 ? -11.163 9.307 33.559 1.00 88.12 639 PRO A O 1
ATOM 5095 N N . TYR A 1 640 ? -10.484 8.419 35.499 1.00 90.31 640 TYR A N 1
ATOM 5096 C CA . TYR A 1 640 ? -10.038 9.681 36.112 1.00 90.31 640 TYR A CA 1
ATOM 5097 C C . TYR A 1 640 ? -11.135 10.771 36.188 1.00 90.31 640 TYR A C 1
ATOM 5099 O O . TYR A 1 640 ? -10.885 11.950 35.925 1.00 90.31 640 TYR A O 1
ATOM 5107 N N . ALA A 1 641 ? -12.397 10.423 36.478 1.00 84.75 641 ALA A N 1
ATOM 5108 C CA . ALA A 1 641 ? -13.507 11.398 36.530 1.00 84.75 641 ALA A CA 1
ATOM 5109 C C . ALA A 1 641 ? -13.309 12.563 37.514 1.00 84.75 641 ALA A C 1
ATOM 5111 O O . ALA A 1 641 ? -13.957 13.593 37.367 1.00 84.75 641 ALA A O 1
ATOM 5112 N N . GLN A 1 642 ? -12.417 12.420 38.493 1.00 83.44 642 GLN A N 1
ATOM 5113 C CA . GLN A 1 642 ? -12.043 13.466 39.446 1.00 83.44 642 GLN A CA 1
ATOM 5114 C C . GLN A 1 642 ? -11.175 14.580 38.839 1.00 83.44 642 GLN A C 1
ATOM 5116 O O . GLN A 1 642 ? -10.778 15.502 39.548 1.00 83.44 642 GLN A O 1
ATOM 5121 N N . SER A 1 643 ? -10.790 14.481 37.567 1.00 88.12 643 SER A N 1
ATOM 5122 C CA . SER A 1 643 ? -9.913 15.450 36.911 1.00 88.12 643 SER A CA 1
ATOM 5123 C C . SER A 1 643 ? -10.404 15.798 35.507 1.00 88.12 643 SER A C 1
ATOM 5125 O O . SER A 1 643 ? -10.953 14.960 34.783 1.00 88.12 643 SER A O 1
ATOM 5127 N N . GLU A 1 644 ? -10.183 17.055 35.124 1.00 89.69 644 GLU A N 1
ATOM 5128 C CA . GLU A 1 644 ? -10.233 17.536 33.738 1.00 89.69 644 GLU A CA 1
ATOM 5129 C C . GLU A 1 644 ? -9.281 16.710 32.854 1.00 89.69 644 GLU A C 1
ATOM 5131 O O . GLU A 1 644 ? -8.349 16.090 33.366 1.00 89.69 644 GLU A O 1
ATOM 5136 N N . LEU A 1 645 ? -9.477 16.699 31.529 1.00 85.12 645 LEU A N 1
ATOM 5137 C CA . LEU A 1 645 ? -8.677 15.856 30.623 1.00 85.12 645 LEU A CA 1
ATOM 5138 C C . LEU A 1 645 ? -7.149 16.056 30.774 1.00 85.12 645 LEU A C 1
ATOM 5140 O O . LEU A 1 645 ? -6.464 15.045 30.917 1.00 85.12 645 LEU A O 1
ATOM 5144 N N . PRO A 1 646 ? -6.596 17.287 30.848 1.00 86.88 646 PRO A N 1
ATOM 5145 C CA . PRO A 1 646 ? -5.160 17.467 31.089 1.00 86.88 646 PRO A CA 1
ATOM 5146 C C . PRO A 1 646 ? -4.694 16.881 32.430 1.00 86.88 646 PRO A C 1
ATOM 5148 O O . PRO A 1 646 ? -3.633 16.269 32.510 1.00 86.88 646 PRO A O 1
ATOM 5151 N N . GLY A 1 647 ? -5.510 17.017 33.481 1.00 89.00 647 GLY A N 1
ATOM 5152 C CA . GLY A 1 647 ? -5.217 16.439 34.793 1.00 89.00 647 GLY A CA 1
ATOM 5153 C C . GLY A 1 647 ? -5.308 14.912 34.801 1.00 89.00 647 GLY A C 1
ATOM 5154 O O . GLY A 1 647 ? -4.504 14.255 35.452 1.00 89.00 647 GLY A O 1
ATOM 5155 N N . ALA A 1 648 ? -6.251 14.337 34.051 1.00 88.25 648 ALA A N 1
ATOM 5156 C CA . ALA A 1 648 ? -6.368 12.893 33.864 1.00 88.25 648 ALA A CA 1
ATOM 5157 C C . ALA A 1 648 ? -5.128 12.313 33.166 1.00 88.25 648 ALA A C 1
ATOM 5159 O O . ALA A 1 648 ? -4.568 11.331 33.643 1.00 88.25 648 ALA A O 1
ATOM 5160 N N . ILE A 1 649 ? -4.660 12.961 32.094 1.00 86.12 649 ILE A N 1
ATOM 5161 C CA . ILE A 1 649 ? -3.441 12.562 31.375 1.00 86.12 649 ILE A CA 1
ATOM 5162 C C . ILE A 1 649 ? -2.212 12.672 32.289 1.00 86.12 649 ILE A C 1
ATOM 5164 O O . ILE A 1 649 ? -1.395 11.758 32.325 1.00 86.12 649 ILE A O 1
ATOM 5168 N N . ALA A 1 650 ? -2.092 13.742 33.082 1.00 86.31 650 ALA A N 1
ATOM 5169 C CA . ALA A 1 650 ? -0.980 13.890 34.024 1.00 86.31 650 ALA A CA 1
ATOM 5170 C C . ALA A 1 650 ? -0.940 12.759 35.070 1.00 86.31 650 ALA A C 1
ATOM 5172 O O . ALA A 1 650 ? 0.122 12.206 35.345 1.00 86.31 650 ALA A O 1
ATOM 5173 N N . ARG A 1 651 ? -2.098 12.378 35.624 1.00 90.44 651 ARG A N 1
ATOM 5174 C CA . ARG A 1 651 ? -2.218 11.239 36.553 1.00 90.44 651 ARG A CA 1
ATOM 5175 C C . ARG A 1 651 ? -1.830 9.917 35.890 1.00 90.44 651 ARG A C 1
ATOM 5177 O O . ARG A 1 651 ? -1.068 9.155 36.476 1.00 90.44 651 ARG A O 1
ATOM 5184 N N . LEU A 1 652 ? -2.312 9.680 34.668 1.00 89.00 652 LEU A N 1
ATOM 5185 C CA . LEU A 1 652 ? -1.968 8.508 33.861 1.00 89.00 652 LEU A CA 1
ATOM 5186 C C . LEU A 1 652 ? -0.451 8.392 33.646 1.00 89.00 652 LEU A C 1
ATOM 5188 O O . LEU A 1 652 ? 0.123 7.333 33.886 1.00 89.00 652 LEU A O 1
ATOM 5192 N N . ILE A 1 653 ? 0.207 9.484 33.244 1.00 83.75 653 ILE A N 1
ATOM 5193 C CA . ILE A 1 653 ? 1.663 9.525 33.022 1.00 83.75 653 ILE A CA 1
ATOM 5194 C C . ILE A 1 653 ? 2.435 9.261 34.324 1.00 83.75 653 ILE A C 1
ATOM 5196 O O . ILE A 1 653 ? 3.484 8.624 34.296 1.00 83.75 653 ILE A O 1
ATOM 5200 N N . ASN A 1 654 ? 1.894 9.686 35.470 1.00 87.38 654 ASN A N 1
ATOM 5201 C CA . ASN A 1 654 ? 2.463 9.415 36.793 1.00 87.38 654 ASN A CA 1
ATOM 5202 C C . ASN A 1 654 ? 2.193 7.985 37.309 1.00 87.38 654 ASN A C 1
ATOM 5204 O O . ASN A 1 654 ? 2.530 7.681 38.453 1.00 87.38 654 ASN A O 1
ATOM 5208 N N . GLY A 1 655 ? 1.587 7.111 36.499 1.00 86.88 655 GLY A N 1
ATOM 5209 C CA . GLY A 1 655 ? 1.320 5.714 36.852 1.00 86.88 655 GLY A CA 1
ATOM 5210 C C . GLY A 1 655 ? 0.065 5.497 37.703 1.00 86.88 655 GLY A C 1
ATOM 5211 O O . GLY A 1 655 ? -0.163 4.387 38.186 1.00 86.88 655 GLY A O 1
ATOM 5212 N N . GLU A 1 656 ? -0.781 6.517 37.896 1.00 91.38 656 GLU A N 1
ATOM 5213 C CA . GLU A 1 656 ? -2.075 6.316 38.556 1.00 91.38 656 GLU A CA 1
ATOM 5214 C C . GLU A 1 656 ? -3.000 5.492 37.651 1.00 91.38 656 GLU A C 1
ATOM 5216 O O . GLU A 1 656 ? -3.180 5.806 36.471 1.00 91.38 656 GLU A O 1
ATOM 5221 N N . LYS A 1 657 ? -3.643 4.458 38.206 1.00 91.31 657 LYS A N 1
ATOM 5222 C CA . LYS A 1 657 ? -4.603 3.632 37.459 1.00 91.31 657 LYS A CA 1
ATOM 5223 C C . LYS A 1 657 ? -5.914 4.398 37.196 1.00 91.31 657 LYS A C 1
ATOM 5225 O O . LYS A 1 657 ? -6.258 5.301 37.964 1.00 91.31 657 LYS A O 1
ATOM 5230 N N . PRO A 1 658 ? -6.681 4.046 36.145 1.00 90.12 658 PRO A N 1
ATOM 5231 C CA . PRO A 1 658 ? -7.805 4.874 35.697 1.00 90.12 658 PRO A CA 1
ATOM 5232 C C . PRO A 1 658 ? -8.992 4.953 36.665 1.00 90.12 658 PRO A C 1
ATOM 5234 O O . PRO A 1 658 ? -9.776 5.907 36.615 1.00 90.12 658 PRO A O 1
ATOM 5237 N N . TYR A 1 659 ? -9.112 3.982 37.568 1.00 87.56 659 TYR A N 1
ATOM 5238 C CA . TYR A 1 659 ? -10.178 3.888 38.559 1.00 87.56 659 TYR A CA 1
ATOM 5239 C C . TYR A 1 659 ? -9.620 3.568 39.948 1.00 87.56 659 TYR A C 1
ATOM 5241 O O . TYR A 1 659 ? -8.533 3.014 40.090 1.00 87.56 659 TYR A O 1
ATOM 5249 N N . THR A 1 660 ? -10.389 3.919 40.977 1.00 80.62 660 THR A N 1
ATOM 5250 C CA . THR A 1 660 ? -10.068 3.670 42.391 1.00 80.62 660 THR A CA 1
ATOM 5251 C C . THR A 1 660 ? -10.697 2.365 42.884 1.00 80.62 660 THR A C 1
ATOM 5253 O O . THR A 1 660 ? -11.643 1.861 42.280 1.00 80.62 660 THR A O 1
ATOM 5256 N N . GLU A 1 661 ? -10.213 1.828 44.009 1.00 69.56 661 GLU A N 1
ATOM 5257 C CA . GLU A 1 661 ? -10.657 0.530 44.550 1.00 69.56 661 GLU A CA 1
ATOM 5258 C C . GLU A 1 661 ? -12.170 0.425 44.798 1.00 69.56 661 GLU A C 1
ATOM 5260 O O . GLU A 1 661 ? -12.721 -0.667 44.723 1.00 69.56 661 GLU A O 1
ATOM 5265 N N . GLY A 1 662 ? -12.851 1.548 45.045 1.00 70.00 662 GLY A N 1
ATOM 5266 C CA . GLY A 1 662 ? -14.298 1.603 45.263 1.00 70.00 662 GLY A CA 1
ATOM 5267 C C . GLY A 1 662 ? -15.137 1.836 44.004 1.00 70.00 662 GLY A C 1
ATOM 5268 O O . GLY A 1 662 ? -16.304 2.187 44.130 1.00 70.00 662 GLY A O 1
ATOM 5269 N N . ASP A 1 663 ? -14.582 1.731 42.794 1.00 73.62 663 ASP A N 1
ATOM 5270 C CA . ASP A 1 663 ? -15.346 1.999 41.568 1.00 73.62 663 ASP A CA 1
ATOM 5271 C C . ASP A 1 663 ? -16.030 0.736 40.987 1.00 73.62 663 ASP A C 1
ATOM 5273 O O . ASP A 1 663 ? -17.014 0.855 40.264 1.00 73.62 663 ASP A O 1
ATOM 5277 N N . CYS A 1 664 ? -15.596 -0.487 41.300 1.00 73.12 664 CYS A N 1
ATOM 5278 C CA . CYS A 1 664 ? -16.252 -1.716 40.818 1.00 73.12 664 CYS A CA 1
ATOM 5279 C C . CYS A 1 664 ? -16.016 -2.900 41.771 1.00 73.12 664 CYS A C 1
ATOM 5281 O O . CYS A 1 664 ? -15.139 -2.805 42.629 1.00 73.12 664 CYS A O 1
ATOM 5283 N N . PRO A 1 665 ? -16.769 -4.010 41.656 1.00 73.56 665 PRO A N 1
ATOM 5284 C CA . PRO A 1 665 ? -16.564 -5.168 42.514 1.00 73.56 665 PRO A CA 1
ATOM 5285 C C . PRO A 1 665 ? -15.263 -5.875 42.197 1.00 73.56 665 PRO A C 1
ATOM 5287 O O . PRO A 1 665 ? -14.789 -5.861 41.060 1.00 73.56 665 PRO A O 1
ATOM 5290 N N . ASP A 1 666 ? -14.782 -6.605 43.196 1.00 77.19 666 ASP A N 1
ATOM 5291 C CA . ASP A 1 666 ? -13.507 -7.316 43.188 1.00 77.19 666 ASP A CA 1
ATOM 5292 C C . ASP A 1 666 ? -13.290 -8.169 41.941 1.00 77.19 666 ASP A C 1
ATOM 5294 O O . ASP A 1 666 ? -12.211 -8.143 41.362 1.00 77.19 666 ASP A O 1
ATOM 5298 N N . ILE A 1 667 ? -14.327 -8.868 41.485 1.00 77.75 667 ILE A N 1
ATOM 5299 C CA . ILE A 1 667 ? -14.257 -9.744 40.315 1.00 77.75 667 ILE A CA 1
ATOM 5300 C C . ILE A 1 667 ? -13.908 -8.957 39.038 1.00 77.75 667 ILE A C 1
ATOM 5302 O O . ILE A 1 667 ? -12.957 -9.298 38.335 1.00 77.75 667 ILE A O 1
ATOM 5306 N N . ILE A 1 668 ? -14.640 -7.875 38.753 1.00 82.06 668 ILE A N 1
ATOM 5307 C CA . ILE A 1 668 ? -14.400 -7.024 37.575 1.00 82.06 668 ILE A CA 1
ATOM 5308 C C . ILE A 1 668 ? -13.117 -6.212 37.747 1.00 82.06 668 ILE A C 1
ATOM 5310 O O . ILE A 1 668 ? -12.377 -6.013 36.784 1.00 82.06 668 ILE A O 1
ATOM 5314 N N . ARG A 1 669 ? -12.823 -5.785 38.978 1.00 82.12 669 ARG A N 1
ATOM 5315 C CA . ARG A 1 669 ? -11.589 -5.083 39.322 1.00 82.12 669 ARG A CA 1
ATOM 5316 C C . ARG A 1 669 ? -10.367 -5.935 39.014 1.00 82.12 669 ARG A C 1
ATOM 5318 O O . ARG A 1 669 ? -9.466 -5.440 38.360 1.00 82.12 669 ARG A O 1
ATOM 5325 N N . ASN A 1 670 ? -10.351 -7.203 39.418 1.00 85.25 670 ASN A N 1
ATOM 5326 C CA . ASN A 1 670 ? -9.216 -8.094 39.173 1.00 85.25 670 ASN A CA 1
ATOM 5327 C C . ASN A 1 670 ? -8.953 -8.270 37.668 1.00 85.25 670 ASN A C 1
ATOM 5329 O O . ASN A 1 670 ? -7.800 -8.220 37.238 1.00 85.25 670 ASN A O 1
ATOM 5333 N N . LEU A 1 671 ? -10.015 -8.394 36.859 1.00 88.12 671 LEU A N 1
ATOM 5334 C CA . LEU A 1 671 ? -9.899 -8.400 35.398 1.00 88.12 671 LEU A CA 1
ATOM 5335 C C . LEU A 1 671 ? -9.321 -7.082 34.868 1.00 88.12 671 LEU A C 1
ATOM 5337 O O . LEU A 1 671 ? -8.334 -7.095 34.135 1.00 88.12 671 LEU A O 1
ATOM 5341 N N . ALA A 1 672 ? -9.905 -5.946 35.254 1.00 90.12 672 ALA A N 1
ATOM 5342 C CA . ALA A 1 672 ? -9.483 -4.631 34.779 1.00 90.12 672 ALA A CA 1
ATOM 5343 C C . ALA A 1 672 ? -8.049 -4.280 35.215 1.00 90.12 672 ALA A C 1
ATOM 5345 O O . ALA A 1 672 ? -7.274 -3.773 34.410 1.00 90.12 672 ALA A O 1
ATOM 5346 N N . SER A 1 673 ? -7.659 -4.620 36.444 1.00 90.06 673 SER A N 1
ATOM 5347 C CA . SER A 1 673 ? -6.306 -4.424 36.967 1.00 90.06 673 SER A CA 1
ATOM 5348 C C . SER A 1 673 ? -5.261 -5.179 36.149 1.00 90.06 673 SER A C 1
ATOM 5350 O O . SER A 1 673 ? -4.241 -4.585 35.817 1.00 90.06 673 SER A O 1
ATOM 5352 N N . SER A 1 674 ? -5.540 -6.424 35.738 1.00 91.94 674 SER A N 1
ATOM 5353 C CA . SER A 1 674 ? -4.628 -7.185 34.864 1.00 91.94 674 SER A CA 1
ATOM 5354 C C . SER A 1 674 ? -4.436 -6.546 33.480 1.00 91.94 674 SER A C 1
ATOM 5356 O O . SER A 1 674 ? -3.415 -6.741 32.827 1.00 91.94 674 SER A O 1
ATOM 5358 N N . LEU A 1 675 ? -5.408 -5.748 33.026 1.00 93.88 675 LEU A N 1
ATOM 5359 C CA . LEU A 1 675 ? -5.349 -5.009 31.765 1.00 93.88 675 LEU A CA 1
ATOM 5360 C C . LEU A 1 675 ? -4.631 -3.662 31.889 1.00 93.88 675 LEU A C 1
ATOM 5362 O O . LEU A 1 675 ? -4.269 -3.068 30.873 1.00 93.88 675 LEU A O 1
ATOM 5366 N N . TRP A 1 676 ? -4.390 -3.193 33.112 1.00 94.00 676 TRP A N 1
ATOM 5367 C CA . TRP A 1 676 ? -3.679 -1.949 33.392 1.00 94.00 676 TRP A CA 1
ATOM 5368 C C . TRP A 1 676 ? -2.253 -2.171 33.886 1.00 94.00 676 TRP A C 1
ATOM 5370 O O . TRP A 1 676 ? -1.714 -1.324 34.596 1.00 94.00 676 TRP A O 1
ATOM 5380 N N . GLU A 1 677 ? -1.621 -3.284 33.516 1.00 88.94 677 GLU A N 1
ATOM 5381 C CA . GLU A 1 677 ? -0.187 -3.469 33.748 1.00 88.94 677 GLU A CA 1
ATOM 5382 C C . GLU A 1 677 ? 0.621 -2.376 33.035 1.00 88.94 677 GLU A C 1
ATOM 5384 O O . GLU A 1 677 ? 0.339 -2.014 31.883 1.00 88.94 677 GLU A O 1
ATOM 5389 N N . ASP A 1 678 ? 1.623 -1.832 33.730 1.00 81.56 678 ASP A N 1
ATOM 5390 C CA . ASP A 1 678 ? 2.424 -0.709 33.221 1.00 81.56 678 ASP A CA 1
ATOM 5391 C C . ASP A 1 678 ? 3.295 -1.137 32.037 1.00 81.56 678 ASP A C 1
ATOM 5393 O O . ASP A 1 678 ? 3.508 -0.372 31.100 1.00 81.56 678 ASP A O 1
ATOM 5397 N N . ILE A 1 679 ? 3.748 -2.392 32.048 1.00 79.19 679 ILE A N 1
ATOM 5398 C CA . ILE A 1 679 ? 4.510 -2.996 30.962 1.00 79.19 679 ILE A CA 1
ATOM 5399 C C . ILE A 1 679 ? 3.524 -3.615 29.953 1.00 79.19 679 ILE A C 1
ATOM 5401 O O . ILE A 1 679 ? 2.867 -4.606 30.283 1.00 79.19 679 ILE A O 1
ATOM 5405 N N . PRO A 1 680 ? 3.434 -3.114 28.701 1.00 82.44 680 PRO A N 1
ATOM 5406 C CA . PRO A 1 680 ? 2.367 -3.505 27.775 1.00 82.44 680 PRO A CA 1
ATOM 5407 C C . PRO A 1 680 ? 2.263 -5.013 27.516 1.00 82.44 680 PRO A C 1
ATOM 5409 O O . PRO A 1 680 ? 1.169 -5.567 27.532 1.00 82.44 680 PRO A O 1
ATOM 5412 N N . TYR A 1 681 ? 3.395 -5.701 27.340 1.00 78.38 681 TYR A N 1
ATOM 5413 C CA . TYR A 1 681 ? 3.430 -7.135 27.026 1.00 78.38 681 TYR A CA 1
ATOM 5414 C C . TYR A 1 681 ? 3.103 -8.057 28.211 1.00 78.38 681 TYR A C 1
ATOM 5416 O O . TYR A 1 681 ? 3.020 -9.268 28.020 1.00 78.38 681 TYR A O 1
ATOM 5424 N N . GLN A 1 682 ? 2.926 -7.514 29.419 1.00 83.62 682 GLN A N 1
ATOM 5425 C CA . GLN A 1 682 ? 2.433 -8.271 30.574 1.00 83.62 682 GLN A CA 1
ATOM 5426 C C . GLN A 1 682 ? 0.900 -8.319 30.630 1.00 83.62 682 GLN A C 1
ATOM 5428 O O . GLN A 1 682 ? 0.344 -9.152 31.343 1.00 83.62 682 GLN A O 1
ATOM 5433 N N . ARG A 1 683 ? 0.208 -7.473 29.853 1.00 89.94 683 ARG A N 1
ATOM 5434 C CA . ARG A 1 683 ? -1.256 -7.483 29.770 1.00 89.94 683 ARG A CA 1
ATOM 5435 C C . ARG A 1 683 ? -1.729 -8.778 29.087 1.00 89.94 683 ARG A C 1
ATOM 5437 O O . ARG A 1 683 ? -1.167 -9.158 28.054 1.00 89.94 683 ARG A O 1
ATOM 5444 N N . PRO A 1 684 ? -2.764 -9.454 29.615 1.00 91.44 684 PRO A N 1
ATOM 5445 C CA . PRO A 1 684 ? -3.290 -10.684 29.030 1.00 91.44 684 PRO A CA 1
ATOM 5446 C C . PRO A 1 684 ? -3.903 -10.423 27.650 1.00 91.44 684 PRO A C 1
ATOM 5448 O O . PRO A 1 684 ? -4.496 -9.374 27.408 1.00 91.44 684 PRO A O 1
ATOM 5451 N N . SER A 1 685 ? -3.799 -11.396 26.740 1.00 91.50 685 SER A N 1
ATOM 5452 C CA . SER A 1 685 ? -4.444 -11.304 25.426 1.00 91.50 685 SER A CA 1
ATOM 5453 C C . SER A 1 685 ? -5.972 -11.264 25.547 1.00 91.50 685 SER A C 1
ATOM 5455 O O . SER A 1 685 ? -6.545 -11.733 26.533 1.00 91.50 685 SER A O 1
ATOM 5457 N N . ALA A 1 686 ? -6.655 -10.769 24.510 1.00 92.44 686 ALA A N 1
ATOM 5458 C CA . ALA A 1 686 ? -8.118 -10.780 24.460 1.00 92.44 686 ALA A CA 1
ATOM 5459 C C . ALA A 1 686 ? -8.689 -12.205 24.598 1.00 92.44 686 ALA A C 1
ATOM 5461 O O . ALA A 1 686 ? -9.681 -12.403 25.297 1.00 92.44 686 ALA A O 1
ATOM 5462 N N . SER A 1 687 ? -8.016 -13.209 24.017 1.00 92.12 687 SER A N 1
ATOM 5463 C CA . SER A 1 687 ? -8.359 -14.622 24.218 1.00 92.12 687 SER A CA 1
ATOM 5464 C C . SER A 1 687 ? -8.258 -15.041 25.682 1.00 92.12 687 SER A C 1
ATOM 5466 O O . SER A 1 687 ? -9.175 -15.674 26.198 1.00 92.12 687 SER A O 1
ATOM 5468 N N . LYS A 1 688 ? -7.184 -14.648 26.380 1.00 93.25 688 LYS A N 1
ATOM 5469 C CA . LYS A 1 688 ? -7.020 -15.002 27.792 1.00 93.25 688 LYS A CA 1
ATOM 5470 C C . LYS A 1 688 ? -8.067 -14.331 28.680 1.00 93.25 688 LYS A C 1
ATOM 5472 O O . LYS A 1 688 ? -8.572 -14.951 29.609 1.00 93.25 688 LYS A O 1
ATOM 5477 N N . ILE A 1 689 ? -8.422 -13.087 28.375 1.00 93.50 689 ILE A N 1
ATOM 5478 C CA . ILE A 1 689 ? -9.489 -12.364 29.073 1.00 93.50 689 ILE A CA 1
ATOM 5479 C C . ILE A 1 689 ? -10.848 -13.036 28.887 1.00 93.50 689 ILE A C 1
ATOM 5481 O O . ILE A 1 689 ? -11.602 -13.129 29.851 1.00 93.50 689 ILE A O 1
ATOM 5485 N N . LEU A 1 690 ? -11.159 -13.530 27.687 1.00 94.00 690 LEU A N 1
ATOM 5486 C CA . LEU A 1 690 ? -12.405 -14.261 27.448 1.00 94.00 690 LEU A CA 1
ATOM 5487 C C . LEU A 1 690 ? -12.492 -15.532 28.291 1.00 94.00 690 LEU A C 1
ATOM 5489 O O . LEU A 1 690 ? -13.509 -15.723 28.948 1.00 94.00 690 LEU A O 1
ATOM 5493 N N . GLU A 1 691 ? -11.417 -16.322 28.372 1.00 92.88 691 GLU A N 1
ATOM 5494 C CA . GLU A 1 691 ? -11.363 -17.491 29.269 1.00 92.88 691 GLU A CA 1
ATOM 5495 C C . GLU A 1 691 ? -11.643 -17.099 30.728 1.00 92.88 691 GLU A C 1
ATOM 5497 O O . GLU A 1 691 ? -12.364 -17.790 31.446 1.00 92.88 691 GLU A O 1
ATOM 5502 N N . MET A 1 692 ? -11.089 -15.968 31.179 1.00 90.50 692 MET A N 1
ATOM 5503 C CA . MET A 1 692 ? -11.326 -15.480 32.537 1.00 90.50 692 MET A CA 1
ATOM 5504 C C . MET A 1 692 ? -12.781 -15.033 32.732 1.00 90.50 692 MET A C 1
ATOM 5506 O O . MET A 1 692 ? -13.359 -15.341 33.767 1.00 90.50 692 MET A O 1
ATOM 5510 N N . ILE A 1 693 ? -13.395 -14.362 31.750 1.00 89.50 693 ILE A N 1
ATOM 5511 C CA . ILE A 1 693 ? -14.814 -13.962 31.791 1.00 89.50 693 ILE A CA 1
ATOM 5512 C C . ILE A 1 693 ? -15.744 -15.182 31.772 1.00 89.50 693 ILE A C 1
ATOM 5514 O O . ILE A 1 693 ? -16.802 -15.147 32.388 1.00 89.50 693 ILE A O 1
ATOM 5518 N N . GLU A 1 694 ? -15.387 -16.249 31.059 1.00 86.06 694 GLU A N 1
ATOM 5519 C CA . GLU A 1 694 ? -16.157 -17.501 31.018 1.00 86.06 694 GLU A CA 1
ATOM 5520 C C . GLU A 1 694 ? -16.116 -18.272 32.341 1.00 86.06 694 GLU A C 1
ATOM 5522 O O . GLU A 1 694 ? -17.006 -19.077 32.605 1.00 86.06 694 GLU A O 1
ATOM 5527 N N . SER A 1 695 ? -15.108 -18.012 33.178 1.00 80.69 695 SER A N 1
ATOM 5528 C CA . SER A 1 695 ? -15.005 -18.583 34.524 1.00 80.69 695 SER A CA 1
ATOM 5529 C C . SER A 1 695 ? -15.815 -17.836 35.597 1.00 80.69 695 SER A C 1
ATOM 5531 O O . SER A 1 695 ? -15.873 -18.309 36.734 1.00 80.69 695 SER A O 1
ATOM 5533 N N . LEU A 1 696 ? -16.416 -16.689 35.245 1.00 72.38 696 LEU A N 1
ATOM 5534 C CA . LEU A 1 696 ? -17.308 -15.882 36.091 1.00 72.38 696 LEU A CA 1
ATOM 5535 C C . LEU A 1 696 ? -18.771 -16.273 35.883 1.00 72.38 696 LEU A C 1
ATOM 5537 O O . LEU A 1 696 ? -19.494 -16.324 36.903 1.00 72.38 696 LEU A O 1
#